Protein 5E3E (pdb70)

Radius of gyration: 27.53 Å; Cα contacts (8 Å, |Δi|>4): 1129; chains: 6; bounding box: 67×62×79 Å

Foldseek 3Di:
DVCVPVVLLLCLQPVLLPLCNCVVQRDPLSSLVVCVVPDDPVSLVSLVSLCVVLVVVDDQVVLCCCRCPVSNHNDPCVVVDVGSNVVSVVSSVSDD/DDQAQVVAACDDLVSQVCCQPVNDDQKDKHFNHDVLVVVQVVVQCVVCVVVVVCCQPPHPDFKDKTKAADDDFGIWMDGHPDSDIDGAGMKIWMWGQDCPVSRIDTRHMHGDD/DLLVLLLCLQPVLLPLCNCVVQNDPLSSLVVCVVPDDPVSLVSLVVLVVLVVVVDDQVVLVCCRCPVSNGNDPCVVPDPGPNVVSVVSSVND/DPCQVVAACDDLVRQVVVLVDDDDFKHKHFNHDVLSVVQVVVQCVVCVVVVVCCLVPHPDFKDKTKAADDDFGIWMDGHPDSDIDRAGMKIWMWGADCPVSRIHTDYMGTDD/DVCVVLVLLLCLQPVQLPLCNCVVQNDDLSSLVCCVVPDDPVSLVSLVSLCVVVVVVDDQVVLQCCRCPVSNRNDPCVVPAVGPNRVSVVSSVNVD/DLQCQVQAECDDLVRFVVVQVVDPDFKGKHFDHDVLQVVQVVVQCVVCVVVVVCCLPPHPDFKDKTKAADPDFGIWMDGPPDSDIDGFGMKIWMWGQDCPPSRIDTNHMGTDD

B-factor: mean 22.87, std 9.53, range [8.64, 86.38]

Secondary structure (DSSP, 8-state):
-HHHH-HHHHHIIIIISSTTHHHHT-SHHHHHHHHHHHS-HHHHH--HHHHHHHTT---HHHHHHIIIIIS---B-GGGT-S-HHHHHHHHHH---/---GGGGGBS--HHHHHHHTTTSSBSEEEEESSHHHHHHHHHHHHHHTHHHHHHHHHH---SEEEEEE--SS--EEEEETT--PPEEE-EEEEEEEE-----SEEEEEEEEE-/--SHHHHHIIIIISSTTHHHHT-SHHHHHHHHHHHS-HHHHH--HHHHHHHHT---HHHHHIIIIIIS---B-GGGT-S-HHHHHHHHHH--/--GGGGGBS--HHHHHHHTTSTTBSEEEEESSHHHHHHHHHHHHHHTHHHHHHHHHH---SEEEEEE--SS--EEEEETT----EEE-EEEEEEEE-----SEEEEEEEEE-/-HHHHSHHHHHIIIIISSTTHHHHHSSHHHHHHHHHHHS-HHHHH--HHHHHHHTT---HHHHHHIIIIIS---B-GGGT-S-HHHHHHHHHH---/--TTTGGGBS--HHHHHHHHHHSSBSEEEEES-HHHHHHHHHHHHHHTHHHHHHHHHH---SEEEEEE--SS--EEEEETT---EEEE-EEEEEEEE-----SEEEEEEEEE-

Structure (mmCIF, N/CA/C/O backbone):
data_5E3E
#
_entry.id   5E3E
#
_cell.length_a   48.890
_cell.length_b   57.146
_cell.length_c   64.302
_cell.angle_alpha   78.25
_cell.angle_beta   90.21
_cell.angle_gamma   79.11
#
_symmetry.space_group_name_H-M   'P 1'
#
loop_
_entity.id
_entity.type
_entity.pdbx_description
1 polymer 'CdiI immunity protein'
2 polymer 'Large exoprotein involved in heme utilization or adhesion'
3 non-polymer 'SODIUM ION'
4 water water
#
loop_
_atom_site.group_PDB
_atom_site.id
_atom_site.type_symbol
_atom_site.label_atom_id
_atom_site.label_alt_id
_atom_site.label_comp_id
_atom_site.label_asym_id
_atom_site.label_entity_id
_atom_site.label_seq_id
_atom_site.pdbx_PDB_ins_code
_atom_site.Cartn_x
_atom_site.Cartn_y
_atom_site.Cartn_z
_atom_site.occupancy
_atom_site.B_iso_or_equiv
_atom_site.auth_seq_id
_atom_site.auth_comp_id
_atom_site.auth_asym_id
_atom_site.auth_atom_id
_atom_site.pdbx_PDB_model_num
ATOM 9 N N . ILE A 1 2 ? 22.034 85.114 64.686 1.00 27.66 2 ILE A N 1
ATOM 10 C CA . ILE A 1 2 ? 22.519 83.993 63.910 1.00 25.61 2 ILE A CA 1
ATOM 11 C C . ILE A 1 2 ? 21.280 83.072 63.755 1.00 22.05 2 ILE A C 1
ATOM 12 O O . ILE A 1 2 ? 20.411 83.006 64.639 1.00 20.18 2 ILE A O 1
ATOM 17 N N . ILE A 1 3 ? 21.153 82.452 62.594 1.00 19.60 3 ILE A N 1
ATOM 18 C CA . ILE A 1 3 ? 19.912 81.741 62.250 1.00 17.77 3 ILE A CA 1
ATOM 19 C C . ILE A 1 3 ? 19.526 80.675 63.264 1.00 16.96 3 ILE A C 1
ATOM 20 O O . ILE A 1 3 ? 18.326 80.497 63.521 1.00 16.32 3 ILE A O 1
ATOM 25 N N . ASN A 1 4 ? 20.485 79.984 63.868 1.00 18.09 4 ASN A N 1
ATOM 26 C CA . ASN A 1 4 ? 20.130 78.913 64.806 1.00 19.00 4 ASN A CA 1
ATOM 27 C C . ASN A 1 4 ? 19.638 79.456 66.158 1.00 18.49 4 ASN A C 1
ATOM 28 O O . ASN A 1 4 ? 19.091 78.702 66.962 1.00 19.30 4 ASN A O 1
ATOM 33 N N . GLU A 1 5 ? 19.817 80.751 66.384 1.00 18.20 5 GLU A N 1
ATOM 34 C CA . GLU A 1 5 ? 19.272 81.437 67.575 1.00 18.50 5 GLU A CA 1
ATOM 35 C C . GLU A 1 5 ? 17.770 81.513 67.457 1.00 16.44 5 GLU A C 1
ATOM 36 O O . GLU A 1 5 ? 17.077 81.424 68.469 1.00 17.70 5 GLU A O 1
ATOM 42 N N . LYS A 1 6 ? 17.243 81.707 66.248 1.00 14.31 6 LYS A N 1
ATOM 43 C CA . LYS A 1 6 ? 15.788 81.830 66.027 1.00 13.63 6 LYS A CA 1
ATOM 44 C C . LYS A 1 6 ? 15.088 80.593 65.465 1.00 12.60 6 LYS A C 1
ATOM 45 O O . LYS A 1 6 ? 13.883 80.425 65.696 1.00 12.75 6 LYS A O 1
ATOM 51 N N . TYR A 1 7 ? 15.868 79.722 64.789 1.00 11.16 7 TYR A N 1
ATOM 52 C CA . TYR A 1 7 ? 15.402 78.431 64.336 1.00 11.14 7 TYR A CA 1
ATOM 53 C C . TYR A 1 7 ? 16.125 77.254 65.020 1.00 11.12 7 TYR A C 1
ATOM 54 O O . TYR A 1 7 ? 16.635 76.345 64.357 1.00 11.60 7 TYR A O 1
ATOM 63 N N . PRO A 1 8 ? 16.075 77.201 66.350 1.00 12.40 8 PRO A N 1
ATOM 64 C CA . PRO A 1 8 ? 16.867 76.148 66.979 1.00 12.16 8 PRO A CA 1
ATOM 65 C C . PRO A 1 8 ? 16.314 74.738 66.750 1.00 11.92 8 PRO A C 1
ATOM 66 O O . PRO A 1 8 ? 17.072 73.786 66.815 1.00 11.67 8 PRO A O 1
ATOM 70 N N . TYR A 1 9 ? 15.006 74.595 66.571 1.00 11.88 9 TYR A N 1
ATOM 71 C CA . TYR A 1 9 ? 14.408 73.255 66.486 1.00 12.09 9 TYR A CA 1
ATOM 72 C C . TYR A 1 9 ? 14.740 72.558 65.164 1.00 12.00 9 TYR A C 1
ATOM 73 O O . TYR A 1 9 ? 15.096 71.389 65.132 1.00 11.98 9 TYR A O 1
ATOM 82 N N . LEU A 1 10 ? 14.631 73.290 64.083 1.00 12.27 10 LEU A N 1
ATOM 83 C CA . LEU A 1 10 ? 15.082 72.802 62.781 1.00 12.46 10 LEU A CA 1
ATOM 84 C C . LEU A 1 10 ? 16.586 72.688 62.718 1.00 12.14 10 LEU A C 1
ATOM 85 O O . LEU A 1 10 ? 17.103 71.747 62.126 1.00 11.81 10 LEU A O 1
ATOM 90 N N . SER A 1 11 ? 17.306 73.618 63.334 1.00 12.08 11 SER A N 1
ATOM 91 C CA . SER A 1 11 ? 18.778 73.497 63.369 1.00 12.38 11 SER A CA 1
ATOM 92 C C . SER A 1 11 ? 19.178 72.180 64.070 1.00 11.89 11 SER A C 1
ATOM 93 O O . SER A 1 11 ? 20.084 71.509 63.636 1.00 11.84 11 SER A O 1
ATOM 96 N N . TYR A 1 12 ? 18.470 71.825 65.149 1.00 11.52 12 TYR A N 1
ATOM 97 C CA . TYR A 1 12 ? 18.750 70.604 65.890 1.00 11.33 12 TYR A CA 1
ATOM 98 C C . TYR A 1 12 ? 18.504 69.360 65.026 1.00 11.10 12 TYR A C 1
ATOM 99 O O . TYR A 1 12 ? 19.399 68.513 64.930 1.00 11.09 12 TYR A O 1
ATOM 108 N N . LEU A 1 13 ? 17.318 69.252 64.401 1.00 10.95 13 LEU A N 1
ATOM 109 C CA . LEU A 1 13 ? 17.073 68.169 63.457 1.00 11.13 13 LEU A CA 1
ATOM 110 C C . LEU A 1 13 ? 18.161 68.088 62.378 1.00 10.99 13 LEU A C 1
ATOM 111 O O . LEU A 1 13 ? 18.677 67.030 62.093 1.00 10.89 13 LEU A O 1
ATOM 116 N N . LEU A 1 14 ? 18.467 69.214 61.759 1.00 11.06 14 LEU A N 1
ATOM 117 C CA . LEU A 1 14 ? 19.261 69.219 60.555 1.00 11.28 14 LEU A CA 1
ATOM 118 C C . LEU A 1 14 ? 20.755 69.068 60.836 1.00 11.51 14 LEU A C 1
ATOM 119 O O . LEU A 1 14 ? 21.474 68.537 59.990 1.00 11.57 14 LEU A O 1
ATOM 124 N N . ARG A 1 15 ? 21.185 69.452 62.029 1.00 11.55 15 ARG A N 1
ATOM 125 C CA . ARG A 1 15 ? 22.585 69.355 62.395 1.00 12.05 15 ARG A CA 1
ATOM 126 C C . ARG A 1 15 ? 22.927 68.158 63.239 1.00 12.08 15 ARG A C 1
ATOM 127 O O . ARG A 1 15 ? 24.033 67.635 63.096 1.00 12.30 15 ARG A O 1
ATOM 135 N N . CYS A 1 16 ? 22.036 67.716 64.118 1.00 11.93 16 CYS A N 1
ATOM 136 C CA . CYS A 1 16 ? 22.356 66.610 64.999 1.00 12.27 16 CYS A CA 1
ATOM 137 C C . CYS A 1 16 ? 21.876 65.291 64.406 1.00 11.89 16 CYS A C 1
ATOM 138 O O . CYS A 1 16 ? 22.505 64.250 64.656 1.00 12.08 16 CYS A O 1
ATOM 141 N N . TYR A 1 17 ? 20.713 65.295 63.740 1.00 11.54 17 TYR A N 1
ATOM 142 C CA . TYR A 1 17 ? 20.201 64.081 63.151 1.00 11.52 17 TYR A CA 1
ATOM 143 C C . TYR A 1 17 ? 20.705 63.958 61.729 1.00 11.42 17 TYR A C 1
ATOM 144 O O . TYR A 1 17 ? 21.302 62.930 61.410 1.00 11.42 17 TYR A O 1
ATOM 153 N N . PHE A 1 18 ? 20.464 64.962 60.887 1.00 11.18 18 PHE A N 1
ATOM 154 C CA . PHE A 1 18 ? 21.017 64.929 59.524 1.00 11.57 18 PHE A CA 1
ATOM 155 C C . PHE A 1 18 ? 22.467 65.351 59.464 1.00 11.69 18 PHE A C 1
ATOM 156 O O . PHE A 1 18 ? 22.874 66.115 58.603 1.00 12.03 18 PHE A O 1
ATOM 164 N N . ASN A 1 19 ? 23.265 64.822 60.400 1.00 11.86 19 ASN A N 1
ATOM 165 C CA . ASN A 1 19 ? 24.703 65.002 60.388 1.00 12.13 19 ASN A CA 1
ATOM 166 C C . ASN A 1 19 ? 25.329 64.179 59.238 1.00 12.25 19 ASN A C 1
ATOM 167 O O . ASN A 1 19 ? 24.659 63.399 58.591 1.00 11.89 19 ASN A O 1
ATOM 172 N N . GLN A 1 20 ? 26.618 64.391 58.951 1.00 12.55 20 GLN A N 1
ATOM 173 C CA . GLN A 1 20 ? 27.244 63.704 57.823 1.00 13.10 20 GLN A CA 1
ATOM 174 C C . GLN A 1 20 ? 27.211 62.180 57.936 1.00 13.26 20 GLN A C 1
ATOM 175 O O . GLN A 1 20 ? 27.353 61.475 56.927 1.00 13.61 20 GLN A O 1
ATOM 181 N N . ASP A 1 21 ? 27.052 61.685 59.154 1.00 13.24 21 ASP A N 1
ATOM 182 C CA . ASP A 1 21 ? 27.017 60.257 59.407 1.00 13.56 21 ASP A CA 1
ATOM 183 C C . ASP A 1 21 ? 25.612 59.667 59.590 1.00 13.20 21 ASP A C 1
ATOM 184 O O . ASP A 1 21 ? 25.482 58.549 60.101 1.00 13.35 21 ASP A O 1
ATOM 189 N N . PHE A 1 22 ? 24.580 60.342 59.109 1.00 13.20 22 PHE A N 1
ATOM 190 C CA . PHE A 1 22 ? 23.190 59.872 59.337 1.00 13.12 22 PHE A CA 1
ATOM 191 C C . PHE A 1 22 ? 22.905 58.465 58.803 1.00 13.78 22 PHE A C 1
ATOM 192 O O . PHE A 1 22 ? 22.148 57.735 59.409 1.00 13.41 22 PHE A O 1
ATOM 200 N N . GLU A 1 23 ? 23.518 58.100 57.671 1.00 14.64 23 GLU A N 1
ATOM 201 C CA . GLU A 1 23 ? 23.280 56.755 57.115 1.00 15.83 23 GLU A CA 1
ATOM 202 C C . GLU A 1 23 ? 23.822 55.648 58.013 1.00 16.19 23 GLU A C 1
ATOM 203 O O . GLU A 1 23 ? 23.236 54.548 58.084 1.00 16.75 23 GLU A O 1
ATOM 209 N N . VAL A 1 24 ? 24.914 55.929 58.724 1.00 16.37 24 VAL A N 1
ATOM 210 C CA . VAL A 1 24 ? 25.538 54.935 59.626 1.00 17.48 24 VAL A CA 1
ATOM 211 C C . VAL A 1 24 ? 24.867 54.903 61.001 1.00 18.14 24 VAL A C 1
ATOM 212 O O . VAL A 1 24 ? 24.622 53.839 61.583 1.00 17.93 24 VAL A O 1
ATOM 216 N N . LEU A 1 25 ? 24.501 56.077 61.500 1.00 17.84 25 LEU A N 1
ATOM 217 C CA . LEU A 1 25 ? 23.837 56.183 62.788 1.00 18.83 25 LEU A CA 1
ATOM 218 C C . LEU A 1 25 ? 22.407 55.739 62.758 1.00 18.40 25 LEU A C 1
ATOM 219 O O . LEU A 1 25 ? 21.959 55.050 63.671 1.00 19.46 25 LEU A O 1
ATOM 224 N N . PHE A 1 26 ? 21.664 56.161 61.734 1.00 17.62 26 PHE A N 1
ATOM 225 C CA . PHE A 1 26 ? 20.218 55.959 61.741 1.00 17.93 26 PHE A CA 1
ATOM 226 C C . PHE A 1 26 ? 19.681 55.177 60.551 1.00 18.58 26 PHE A C 1
ATOM 227 O O . PHE A 1 26 ? 18.719 54.412 60.674 1.00 20.70 26 PHE A O 1
ATOM 235 N N . GLY A 1 27 ? 20.254 55.412 59.393 1.00 17.11 27 GLY A N 1
ATOM 236 C CA . GLY A 1 27 ? 19.807 54.781 58.168 1.00 17.65 27 GLY A CA 1
ATOM 237 C C . GLY A 1 27 ? 19.410 55.805 57.155 1.00 17.25 27 GLY A C 1
ATOM 238 O O . GLY A 1 27 ? 19.998 56.900 57.110 1.00 17.56 27 GLY A O 1
ATOM 239 N N . ASN A 1 28 ? 18.425 55.472 56.330 1.00 17.15 28 ASN A N 1
ATOM 240 C CA . ASN A 1 28 ? 18.002 56.381 55.276 1.00 17.31 28 ASN A CA 1
ATOM 241 C C . ASN A 1 28 ? 17.299 57.616 55.864 1.00 16.22 28 ASN A C 1
ATOM 242 O O . ASN A 1 28 ? 17.166 57.715 57.082 1.00 15.47 28 ASN A O 1
ATOM 247 N N . ALA A 1 29 ? 16.920 58.593 55.034 1.00 15.89 29 ALA A N 1
ATOM 248 C CA . ALA A 1 29 ? 16.399 59.844 55.570 1.00 15.63 29 ALA A CA 1
ATOM 249 C C . ALA A 1 29 ? 15.112 59.605 56.402 1.00 15.54 29 ALA A C 1
ATOM 250 O O . ALA A 1 29 ? 14.908 60.221 57.440 1.00 14.85 29 ALA A O 1
ATOM 252 N N . ASP A 1 30 ? 14.266 58.685 55.983 1.00 15.83 30 ASP A N 1
ATOM 253 C CA . ASP A 1 30 ? 13.044 58.465 56.738 1.00 16.23 30 ASP A CA 1
ATOM 254 C C . ASP A 1 30 ? 13.320 57.684 58.029 1.00 15.74 30 ASP A C 1
ATOM 255 O O . ASP A 1 30 ? 12.638 57.891 59.036 1.00 15.23 30 ASP A O 1
ATOM 260 N N . GLU A 1 31 ? 14.338 56.837 58.024 1.00 15.50 31 GLU A N 1
ATOM 261 C CA . GLU A 1 31 ? 14.718 56.132 59.262 1.00 15.59 31 GLU A CA 1
ATOM 262 C C . GLU A 1 31 ? 15.337 57.132 60.237 1.00 14.43 31 GLU A C 1
ATOM 263 O O . GLU A 1 31 ? 15.147 57.016 61.423 1.00 14.22 31 GLU A O 1
ATOM 269 N N . THR A 1 32 ? 16.027 58.132 59.705 1.00 13.71 32 THR A N 1
ATOM 270 C CA . THR A 1 32 ? 16.537 59.240 60.526 1.00 13.20 32 THR A CA 1
ATOM 271 C C . THR A 1 32 ? 15.381 60.031 61.201 1.00 12.68 32 THR A C 1
ATOM 272 O O . THR A 1 32 ? 15.391 60.280 62.414 1.00 12.18 32 THR A O 1
ATOM 276 N N . LEU A 1 33 ? 14.384 60.399 60.406 1.00 12.42 33 LEU A N 1
ATOM 277 C CA . LEU A 1 33 ? 13.180 61.048 60.938 1.00 12.49 33 LEU A CA 1
ATOM 278 C C . LEU A 1 33 ? 12.494 60.197 61.969 1.00 12.53 33 LEU A C 1
ATOM 279 O O . LEU A 1 33 ? 12.065 60.712 62.980 1.00 12.66 33 LEU A O 1
ATOM 284 N N . ALA A 1 34 ? 12.448 58.879 61.774 1.00 12.79 34 ALA A N 1
ATOM 285 C CA . ALA A 1 34 ? 11.819 58.004 62.747 1.00 12.76 34 ALA A CA 1
ATOM 286 C C . ALA A 1 34 ? 12.606 57.931 64.039 1.00 12.47 34 ALA A C 1
ATOM 287 O O . ALA A 1 34 ? 12.012 57.841 65.104 1.00 12.40 34 ALA A O 1
ATOM 289 N N . ALA A 1 35 ? 13.933 57.951 63.959 1.00 12.17 35 ALA A N 1
ATOM 290 C CA . ALA A 1 35 ? 14.776 57.950 65.156 1.00 12.17 35 ALA A CA 1
ATOM 291 C C . ALA A 1 35 ? 14.573 59.241 65.968 1.00 12.34 35 ALA A C 1
ATOM 292 O O . ALA A 1 35 ? 14.510 59.198 67.197 1.00 12.56 35 ALA A O 1
ATOM 294 N N . TYR A 1 36 ? 14.478 60.379 65.268 1.00 12.37 36 TYR A N 1
ATOM 295 C CA . TYR A 1 36 ? 14.177 61.641 65.918 1.00 12.74 36 TYR A CA 1
ATOM 296 C C . TYR A 1 36 ? 12.823 61.565 66.637 1.00 13.24 36 TYR A C 1
ATOM 297 O O . TYR A 1 36 ? 12.699 61.924 67.810 1.00 13.22 36 TYR A O 1
ATOM 306 N N . LYS A 1 37 ? 11.829 61.078 65.941 1.00 13.92 37 LYS A N 1
ATOM 307 C CA . LYS A 1 37 ? 10.499 61.009 66.508 1.00 15.01 37 LYS A CA 1
ATOM 308 C C . LYS A 1 37 ? 10.508 60.136 67.753 1.00 15.14 37 LYS A C 1
ATOM 309 O O . LYS A 1 37 ? 9.859 60.489 68.759 1.00 15.42 37 LYS A O 1
ATOM 315 N N . ALA A 1 38 ? 11.198 58.996 67.690 1.00 15.13 38 ALA A N 1
ATOM 316 C CA . ALA A 1 38 ? 11.216 58.059 68.808 1.00 16.05 38 ALA A CA 1
ATOM 317 C C . ALA A 1 38 ? 11.979 58.589 70.012 1.00 16.12 38 ALA A C 1
ATOM 318 O O . ALA A 1 38 ? 11.610 58.310 71.167 1.00 17.07 38 ALA A O 1
ATOM 320 N N . THR A 1 39 ? 13.039 59.328 69.749 1.00 15.18 39 THR A N 1
ATOM 321 C CA . THR A 1 39 ? 13.973 59.759 70.771 1.00 15.21 39 THR A CA 1
ATOM 322 C C . THR A 1 39 ? 13.524 61.040 71.469 1.00 14.80 39 THR A C 1
ATOM 323 O O . THR A 1 39 ? 13.612 61.138 72.713 1.00 15.68 39 THR A O 1
ATOM 327 N N . GLU A 1 40 ? 13.011 62.003 70.698 1.00 14.06 40 GLU A N 1
ATOM 328 C CA . GLU A 1 40 ? 12.733 63.335 71.212 1.00 13.90 40 GLU A CA 1
ATOM 329 C C . GLU A 1 40 ? 11.296 63.446 71.724 1.00 13.71 40 GLU A C 1
ATOM 330 O O . GLU A 1 40 ? 10.440 62.594 71.424 1.00 13.71 40 GLU A O 1
ATOM 336 N N . THR A 1 41 ? 11.035 64.457 72.544 1.00 13.76 41 THR A N 1
ATOM 337 C CA . THR A 1 41 ? 9.705 64.602 73.152 1.00 13.92 41 THR A CA 1
ATOM 338 C C . THR A 1 41 ? 8.697 65.107 72.137 1.00 14.21 41 THR A C 1
ATOM 339 O O . THR A 1 41 ? 9.067 65.636 71.072 1.00 13.83 41 THR A O 1
ATOM 343 N N . ALA A 1 42 ? 7.426 64.972 72.478 1.00 14.68 42 ALA A N 1
ATOM 344 C CA . ALA A 1 42 ? 6.361 65.525 71.642 1.00 15.18 42 ALA A CA 1
ATOM 345 C C . ALA A 1 42 ? 6.527 67.056 71.545 1.00 15.58 42 ALA A C 1
ATOM 346 O O . ALA A 1 42 ? 6.312 67.637 70.469 1.00 15.46 42 ALA A O 1
ATOM 348 N N . GLU A 1 43 ? 6.951 67.700 72.631 1.00 15.93 43 GLU A N 1
ATOM 349 C CA . GLU A 1 43 ? 7.122 69.144 72.594 1.00 16.57 43 GLU A CA 1
ATOM 350 C C . GLU A 1 43 ? 8.208 69.539 71.598 1.00 15.76 43 GLU A C 1
ATOM 351 O O . GLU A 1 43 ? 8.094 70.569 70.944 1.00 15.31 43 GLU A O 1
ATOM 357 N N . GLU A 1 44 ? 9.301 68.776 71.566 1.00 15.19 44 GLU A N 1
ATOM 358 C CA . GLU A 1 44 ? 10.372 69.066 70.653 1.00 15.34 44 GLU A CA 1
ATOM 359 C C . GLU A 1 44 ? 9.873 69.002 69.209 1.00 15.13 44 GLU A C 1
ATOM 360 O O . GLU A 1 44 ? 10.122 69.925 68.411 1.00 14.56 44 GLU A O 1
ATOM 366 N N A ARG A 1 45 ? 9.191 67.920 68.830 0.50 14.95 45 ARG A N 1
ATOM 367 N N B ARG A 1 45 ? 9.156 67.927 68.887 0.50 15.32 45 ARG A N 1
ATOM 368 C CA A ARG A 1 45 ? 8.772 67.815 67.433 0.50 14.84 45 ARG A CA 1
ATOM 369 C CA B ARG A 1 45 ? 8.700 67.699 67.526 0.50 15.43 45 ARG A CA 1
ATOM 370 C C A ARG A 1 45 ? 7.677 68.820 67.057 0.50 14.65 45 ARG A C 1
ATOM 371 C C B ARG A 1 45 ? 7.669 68.759 67.079 0.50 14.97 45 ARG A C 1
ATOM 372 O O A ARG A 1 45 ? 7.659 69.264 65.921 0.50 14.27 45 ARG A O 1
ATOM 373 O O B ARG A 1 45 ? 7.710 69.203 65.939 0.50 14.50 45 ARG A O 1
ATOM 388 N N . LEU A 1 46 ? 6.786 69.175 67.990 1.00 14.77 46 LEU A N 1
ATOM 389 C CA . LEU A 1 46 ? 5.798 70.219 67.700 1.00 15.04 46 LEU A CA 1
ATOM 390 C C . LEU A 1 46 ? 6.447 71.584 67.485 1.00 14.21 46 LEU A C 1
ATOM 391 O O . LEU A 1 46 ? 5.962 72.352 66.658 1.00 13.80 46 LEU A O 1
ATOM 396 N N . GLN A 1 47 ? 7.542 71.879 68.192 1.00 13.46 47 GLN A N 1
ATOM 397 C CA . GLN A 1 47 ? 8.232 73.159 67.987 1.00 13.19 47 GLN A CA 1
ATOM 398 C C . GLN A 1 47 ? 9.009 73.122 66.654 1.00 13.03 47 GLN A C 1
ATOM 399 O O . GLN A 1 47 ? 9.117 74.139 65.976 1.00 12.72 47 GLN A O 1
ATOM 413 N N . LYS A 1 49 ? 7.965 71.372 64.032 1.00 12.95 49 LYS A N 1
ATOM 414 C CA . LYS A 1 49 ? 6.907 71.520 63.040 1.00 13.33 49 LYS A CA 1
ATOM 415 C C . LYS A 1 49 ? 6.509 72.995 62.914 1.00 12.88 49 LYS A C 1
ATOM 416 O O . LYS A 1 49 ? 6.246 73.470 61.813 1.00 12.80 49 LYS A O 1
ATOM 422 N N . ALA A 1 50 ? 6.433 73.703 64.034 1.00 12.39 50 ALA A N 1
ATOM 423 C CA . ALA A 1 50 ? 6.073 75.146 63.976 1.00 12.43 50 ALA A CA 1
ATOM 424 C C . ALA A 1 50 ? 7.070 75.918 63.129 1.00 12.18 50 ALA A C 1
ATOM 425 O O . ALA A 1 50 ? 6.664 76.773 62.343 1.00 12.16 50 ALA A O 1
ATOM 427 N N . GLU A 1 51 ? 8.358 75.604 63.263 1.00 11.94 51 GLU A N 1
ATOM 428 C CA . GLU A 1 51 ? 9.391 76.240 62.415 1.00 11.97 51 GLU A CA 1
ATOM 429 C C . GLU A 1 51 ? 9.238 75.895 60.925 1.00 11.81 51 GLU A C 1
ATOM 430 O O . GLU A 1 51 ? 9.361 76.756 60.078 1.00 11.72 51 GLU A O 1
ATOM 436 N N . ILE A 1 52 ? 8.934 74.635 60.604 1.00 11.72 52 ILE A N 1
ATOM 437 C CA . ILE A 1 52 ? 8.600 74.295 59.235 1.00 11.97 52 ILE A CA 1
ATOM 438 C C . ILE A 1 52 ? 7.471 75.192 58.725 1.00 12.31 52 ILE A C 1
ATOM 439 O O . ILE A 1 52 ? 7.523 75.673 57.597 1.00 12.30 52 ILE A O 1
ATOM 444 N N . ASP A 1 53 ? 6.439 75.406 59.542 1.00 12.81 53 ASP A N 1
ATOM 445 C CA . ASP A 1 53 ? 5.318 76.192 59.082 1.00 13.64 53 ASP A CA 1
ATOM 446 C C . ASP A 1 53 ? 5.715 77.646 58.843 1.00 12.99 53 ASP A C 1
ATOM 447 O O . ASP A 1 53 ? 5.224 78.262 57.891 1.00 12.48 53 ASP A O 1
ATOM 452 N N . TYR A 1 54 ? 6.607 78.182 59.676 1.00 12.80 54 TYR A N 1
ATOM 453 C CA . TYR A 1 54 ? 7.084 79.567 59.476 1.00 12.90 54 TYR A CA 1
ATOM 454 C C . TYR A 1 54 ? 7.787 79.679 58.121 1.00 12.88 54 TYR A C 1
ATOM 455 O O . TYR A 1 54 ? 7.669 80.707 57.437 1.00 12.96 54 TYR A O 1
ATOM 464 N N . LEU A 1 55 ? 8.478 78.628 57.722 1.00 12.72 55 LEU A N 1
ATOM 465 C CA . LEU A 1 55 ? 9.146 78.658 56.422 1.00 12.75 55 LEU A CA 1
ATOM 466 C C . LEU A 1 55 ? 8.182 78.467 55.288 1.00 12.86 55 LEU A C 1
ATOM 467 O O . LEU A 1 55 ? 8.260 79.215 54.314 1.00 12.64 55 LEU A O 1
ATOM 472 N N . LEU A 1 56 ? 7.319 77.447 55.380 1.00 12.80 56 LEU A N 1
ATOM 473 C CA . LEU A 1 56 ? 6.429 77.112 54.289 1.00 13.37 56 LEU A CA 1
ATOM 474 C C . LEU A 1 56 ? 5.492 78.288 53.962 1.00 13.69 56 LEU A C 1
ATOM 475 O O . LEU A 1 56 ? 5.147 78.511 52.793 1.00 14.00 56 LEU A O 1
ATOM 480 N N . ALA A 1 57 ? 5.078 79.022 54.981 1.00 13.53 57 ALA A N 1
ATOM 481 C CA . ALA A 1 57 ? 4.094 80.090 54.808 1.00 13.85 57 ALA A CA 1
ATOM 482 C C . ALA A 1 57 ? 4.621 81.249 54.011 1.00 14.05 57 ALA A C 1
ATOM 483 O O . ALA A 1 57 ? 3.839 82.058 53.514 1.00 13.91 57 ALA A O 1
ATOM 485 N N . LEU A 1 58 ? 5.939 81.359 53.886 1.00 13.95 58 LEU A N 1
ATOM 486 C CA . LEU A 1 58 ? 6.519 82.464 53.141 1.00 14.26 58 LEU A CA 1
ATOM 487 C C . LEU A 1 58 ? 6.492 82.220 51.625 1.00 14.72 58 LEU A C 1
ATOM 488 O O . LEU A 1 58 ? 6.699 83.132 50.887 1.00 14.96 58 LEU A O 1
ATOM 493 N N . SER A 1 59 ? 6.263 80.989 51.161 1.00 15.10 59 SER A N 1
ATOM 494 C CA . SER A 1 59 ? 6.325 80.675 49.712 1.00 15.76 59 SER A CA 1
ATOM 495 C C . SER A 1 59 ? 7.572 81.219 49.031 1.00 15.17 59 SER A C 1
ATOM 496 O O . SER A 1 59 ? 7.499 81.903 48.005 1.00 15.42 59 SER A O 1
ATOM 499 N N . LEU A 1 60 ? 8.714 80.932 49.613 1.00 14.56 60 LEU A N 1
ATOM 500 C CA . LEU A 1 60 ? 9.981 81.420 49.056 1.00 14.50 60 LEU A CA 1
ATOM 501 C C . LEU A 1 60 ? 10.299 80.767 47.728 1.00 14.68 60 LEU A C 1
ATOM 502 O O . LEU A 1 60 ? 9.978 79.586 47.522 1.00 14.67 60 LEU A O 1
ATOM 507 N N . PRO A 1 61 ? 11.007 81.483 46.843 1.00 15.11 61 PRO A N 1
ATOM 508 C CA . PRO A 1 61 ? 11.703 80.877 45.718 1.00 15.18 61 PRO A CA 1
ATOM 509 C C . PRO A 1 61 ? 12.541 79.678 46.155 1.00 14.85 61 PRO A C 1
ATOM 510 O O . PRO A 1 61 ? 13.230 79.751 47.180 1.00 14.14 61 PRO A O 1
ATOM 514 N N . ASP A 1 62 ? 12.479 78.574 45.403 1.00 14.87 62 ASP A N 1
ATOM 515 C CA . ASP A 1 62 ? 13.125 77.370 45.869 1.00 15.20 62 ASP A CA 1
ATOM 516 C C . ASP A 1 62 ? 14.608 77.544 46.142 1.00 15.44 62 ASP A C 1
ATOM 517 O O . ASP A 1 62 ? 15.140 76.929 47.059 1.00 14.75 62 ASP A O 1
ATOM 522 N N . ASP A 1 63 ? 15.298 78.315 45.309 1.00 16.64 63 ASP A N 1
ATOM 523 C CA . ASP A 1 63 ? 16.727 78.504 45.533 1.00 17.64 63 ASP A CA 1
ATOM 524 C C . ASP A 1 63 ? 17.033 79.142 46.906 1.00 16.76 63 ASP A C 1
ATOM 525 O O . ASP A 1 63 ? 18.040 78.775 47.547 1.00 15.46 63 ASP A O 1
ATOM 530 N N . GLU A 1 64 ? 16.154 80.047 47.358 1.00 16.21 64 GLU A N 1
ATOM 531 C CA . GLU A 1 64 ? 16.350 80.678 48.668 1.00 16.44 64 GLU A CA 1
ATOM 532 C C . GLU A 1 64 ? 16.053 79.698 49.794 1.00 14.85 64 GLU A C 1
ATOM 533 O O . GLU A 1 64 ? 16.797 79.624 50.756 1.00 14.77 64 GLU A O 1
ATOM 539 N N . LEU A 1 65 ? 14.979 78.932 49.683 1.00 13.81 65 LEU A N 1
ATOM 540 C CA . LEU A 1 65 ? 14.659 77.944 50.705 1.00 13.07 65 LEU A CA 1
ATOM 541 C C . LEU A 1 65 ? 15.729 76.888 50.742 1.00 12.69 65 LEU A C 1
ATOM 542 O O . LEU A 1 65 ? 16.121 76.454 51.829 1.00 12.40 65 LEU A O 1
ATOM 547 N N . GLN A 1 66 ? 16.270 76.500 49.590 1.00 12.76 66 GLN A N 1
ATOM 548 C CA . GLN A 1 66 ? 17.339 75.487 49.611 1.00 12.90 66 GLN A CA 1
ATOM 549 C C . GLN A 1 66 ? 18.593 76.008 50.278 1.00 13.07 66 GLN A C 1
ATOM 550 O O . GLN A 1 66 ? 19.248 75.294 50.998 1.00 12.91 66 GLN A O 1
ATOM 556 N N . ASP A 1 67 ? 18.933 77.261 50.049 1.00 13.75 67 ASP A N 1
ATOM 557 C CA . ASP A 1 67 ? 20.101 77.846 50.719 1.00 14.67 67 ASP A CA 1
ATOM 558 C C . ASP A 1 67 ? 19.890 77.873 52.230 1.00 13.42 67 ASP A C 1
ATOM 559 O O . ASP A 1 67 ? 20.797 77.567 52.991 1.00 12.93 67 ASP A O 1
ATOM 564 N N . ILE A 1 68 ? 18.667 78.154 52.664 1.00 12.52 68 ILE A N 1
ATOM 565 C CA . ILE A 1 68 ? 18.369 78.154 54.083 1.00 12.38 68 ILE A CA 1
ATOM 566 C C . ILE A 1 68 ? 18.577 76.758 54.691 1.00 12.30 68 ILE A C 1
ATOM 567 O O . ILE A 1 68 ? 19.240 76.612 55.721 1.00 12.52 68 ILE A O 1
ATOM 572 N N . LEU A 1 69 ? 17.978 75.758 54.071 1.00 12.10 69 LEU A N 1
ATOM 573 C CA . LEU A 1 69 ? 18.041 74.384 54.639 1.00 12.16 69 LEU A CA 1
ATOM 574 C C . LEU A 1 69 ? 19.430 73.766 54.586 1.00 12.22 69 LEU A C 1
ATOM 575 O O . LEU A 1 69 ? 19.910 73.231 55.589 1.00 12.55 69 LEU A O 1
ATOM 580 N N . LEU A 1 70 ? 20.060 73.833 53.420 1.00 12.47 70 LEU A N 1
ATOM 581 C CA . LEU A 1 70 ? 21.370 73.226 53.195 1.00 13.07 70 LEU A CA 1
ATOM 582 C C . LEU A 1 70 ? 22.545 73.999 53.750 1.00 14.13 70 LEU A C 1
ATOM 583 O O . LEU A 1 70 ? 23.454 73.386 54.284 1.00 14.46 70 LEU A O 1
ATOM 588 N N . ASN A 1 71 ? 22.565 75.318 53.599 1.00 14.76 71 ASN A N 1
ATOM 589 C CA . ASN A 1 71 ? 23.721 76.110 53.970 1.00 16.50 71 ASN A CA 1
ATOM 590 C C . ASN A 1 71 ? 23.616 76.876 55.270 1.00 17.29 71 ASN A C 1
ATOM 591 O O . ASN A 1 71 ? 24.551 76.851 56.062 1.00 19.48 71 ASN A O 1
ATOM 596 N N . LYS A 1 72 ? 22.469 77.484 55.545 1.00 16.50 72 LYS A N 1
ATOM 597 C CA . LYS A 1 72 ? 22.332 78.276 56.766 1.00 16.50 72 LYS A CA 1
ATOM 598 C C . LYS A 1 72 ? 22.016 77.377 57.949 1.00 15.91 72 LYS A C 1
ATOM 599 O O . LYS A 1 72 ? 22.762 77.352 58.922 1.00 15.59 72 LYS A O 1
ATOM 605 N N . LEU A 1 73 ? 20.959 76.590 57.838 1.00 15.21 73 LEU A N 1
ATOM 606 C CA . LEU A 1 73 ? 20.675 75.566 58.881 1.00 15.56 73 LEU A CA 1
ATOM 607 C C . LEU A 1 73 ? 21.633 74.358 58.809 1.00 15.70 73 LEU A C 1
ATOM 608 O O . LEU A 1 73 ? 21.774 73.623 59.764 1.00 15.82 73 LEU A O 1
ATOM 613 N N . ASP A 1 74 ? 22.309 74.205 57.663 1.00 15.91 74 ASP A N 1
ATOM 614 C CA . ASP A 1 74 ? 23.435 73.299 57.479 1.00 16.20 74 ASP A CA 1
ATOM 615 C C . ASP A 1 74 ? 23.089 71.817 57.525 1.00 15.40 74 ASP A C 1
ATOM 616 O O . ASP A 1 74 ? 23.873 71.027 58.098 1.00 15.76 74 ASP A O 1
ATOM 621 N N . CYS A 1 75 ? 21.963 71.450 56.912 1.00 13.93 75 CYS A N 1
ATOM 622 C CA . CYS A 1 75 ? 21.591 70.037 56.705 1.00 13.20 75 CYS A CA 1
ATOM 623 C C . CYS A 1 75 ? 22.677 69.309 55.892 1.00 13.18 75 CYS A C 1
ATOM 624 O O . CYS A 1 75 ? 23.112 69.834 54.870 1.00 12.88 75 CYS A O 1
ATOM 627 N N . SER A 1 76 ? 23.099 68.107 56.318 1.00 13.11 76 SER A N 1
ATOM 628 C CA . SER A 1 76 ? 24.123 67.327 55.533 1.00 13.37 76 SER A CA 1
ATOM 629 C C . SER A 1 76 ? 23.492 66.437 54.466 1.00 13.44 76 SER A C 1
ATOM 630 O O . SER A 1 76 ? 24.163 66.057 53.507 1.00 13.88 76 SER A O 1
ATOM 633 N N . TYR A 1 77 ? 22.204 66.118 54.598 1.00 13.19 77 TYR A N 1
ATOM 634 C CA . TYR A 1 77 ? 21.504 65.285 53.632 1.00 13.60 77 TYR A CA 1
ATOM 635 C C . TYR A 1 77 ? 21.091 66.079 52.405 1.00 13.06 77 TYR A C 1
ATOM 636 O O . TYR A 1 77 ? 20.427 67.132 52.528 1.00 12.47 77 TYR A O 1
ATOM 645 N N . TYR A 1 78 ? 21.583 65.648 51.229 1.00 13.00 78 TYR A N 1
ATOM 646 C CA . TYR A 1 78 ? 21.289 66.347 49.975 1.00 13.02 78 TYR A CA 1
ATOM 647 C C . TYR A 1 78 ? 19.919 65.871 49.442 1.00 12.91 78 TYR A C 1
ATOM 648 O O . TYR A 1 78 ? 19.808 65.093 48.467 1.00 12.95 78 TYR A O 1
ATOM 657 N N . TYR A 1 79 ? 18.872 66.334 50.115 1.00 12.24 79 TYR A N 1
ATOM 658 C CA . TYR A 1 79 ? 17.484 65.985 49.777 1.00 12.60 79 TYR A CA 1
ATOM 659 C C . TYR A 1 79 ? 17.070 66.298 48.326 1.00 13.16 79 TYR A C 1
ATOM 660 O O . TYR A 1 79 ? 16.200 65.601 47.797 1.00 13.27 79 TYR A O 1
ATOM 669 N N . PRO A 1 80 ? 17.728 67.279 47.633 1.00 13.48 80 PRO A N 1
ATOM 670 C CA . PRO A 1 80 ? 17.258 67.489 46.242 1.00 14.51 80 PRO A CA 1
ATOM 671 C C . PRO A 1 80 ? 17.427 66.251 45.332 1.00 16.16 80 PRO A C 1
ATOM 672 O O . PRO A 1 80 ? 16.780 66.163 44.285 1.00 17.01 80 PRO A O 1
ATOM 676 N N . ASN A 1 81 ? 18.215 65.264 45.730 1.00 18.50 81 ASN A N 1
ATOM 677 C CA . ASN A 1 81 ? 18.322 64.079 44.874 1.00 20.82 81 ASN A CA 1
ATOM 678 C C . ASN A 1 81 ? 17.124 63.174 44.989 1.00 20.47 81 ASN A C 1
ATOM 679 O O . ASN A 1 81 ? 16.909 62.346 44.099 1.00 21.75 81 ASN A O 1
ATOM 684 N N . GLU A 1 82 ? 16.325 63.344 46.041 1.00 19.37 82 GLU A N 1
ATOM 685 C CA . GLU A 1 82 ? 15.076 62.605 46.214 1.00 19.40 82 GLU A CA 1
ATOM 686 C C . GLU A 1 82 ? 13.824 63.460 46.087 1.00 18.01 82 GLU A C 1
ATOM 687 O O . GLU A 1 82 ? 12.738 62.900 46.066 1.00 18.58 82 GLU A O 1
ATOM 693 N N . TRP A 1 83 ? 13.954 64.802 46.078 1.00 15.92 83 TRP A N 1
ATOM 694 C CA . TRP A 1 83 ? 12.796 65.694 46.216 1.00 14.63 83 TRP A CA 1
ATOM 695 C C . TRP A 1 83 ? 12.891 66.829 45.222 1.00 14.32 83 TRP A C 1
ATOM 696 O O . TRP A 1 83 ? 13.946 67.409 45.070 1.00 14.45 83 TRP A O 1
ATOM 707 N N . SER A 1 84 ? 11.771 67.135 44.568 1.00 13.99 84 SER A N 1
ATOM 708 C CA . SER A 1 84 ? 11.729 68.114 43.471 1.00 14.01 84 SER A CA 1
ATOM 709 C C . SER A 1 84 ? 11.922 69.531 43.973 1.00 13.92 84 SER A C 1
ATOM 710 O O . SER A 1 84 ? 12.272 70.397 43.179 1.00 14.39 84 SER A O 1
ATOM 713 N N . SER A 1 85 ? 11.668 69.762 45.255 1.00 13.43 85 SER A N 1
ATOM 714 C CA . SER A 1 85 ? 11.754 71.109 45.834 1.00 13.37 85 SER A CA 1
ATOM 715 C C . SER A 1 85 ? 11.947 71.009 47.328 1.00 12.95 85 SER A C 1
ATOM 716 O O . SER A 1 85 ? 11.611 69.993 47.961 1.00 12.78 85 SER A O 1
ATOM 719 N N . SER A 1 86 ? 12.430 72.095 47.909 1.00 12.88 86 SER A N 1
ATOM 720 C CA . SER A 1 86 ? 12.595 72.203 49.347 1.00 12.92 86 SER A CA 1
ATOM 721 C C . SER A 1 86 ? 11.225 72.210 50.054 1.00 13.10 86 SER A C 1
ATOM 722 O O . SER A 1 86 ? 11.069 71.594 51.107 1.00 12.68 86 SER A O 1
ATOM 725 N N . GLU A 1 87 ? 10.234 72.880 49.476 1.00 13.71 87 GLU A N 1
ATOM 726 C CA . GLU A 1 87 ? 8.855 72.801 50.003 1.00 14.74 87 GLU A CA 1
ATOM 727 C C . GLU A 1 87 ? 8.387 71.371 50.123 1.00 14.01 87 GLU A C 1
ATOM 728 O O . GLU A 1 87 ? 7.796 70.982 51.114 1.00 13.58 87 GLU A O 1
ATOM 734 N N . GLU A 1 88 ? 8.580 70.585 49.084 1.00 13.97 88 GLU A N 1
ATOM 735 C CA . GLU A 1 88 ? 8.064 69.209 49.128 1.00 14.25 88 GLU A CA 1
ATOM 736 C C . GLU A 1 88 ? 8.779 68.378 50.221 1.00 13.04 88 GLU A C 1
ATOM 737 O O . GLU A 1 88 ? 8.161 67.568 50.897 1.00 13.20 88 GLU A O 1
ATOM 743 N N . TRP A 1 89 ? 10.074 68.565 50.398 1.00 12.08 89 TRP A N 1
ATOM 744 C CA . TRP A 1 89 ? 10.786 67.809 51.420 1.00 11.58 89 TRP A CA 1
ATOM 745 C C . TRP A 1 89 ? 10.284 68.244 52.793 1.00 11.37 89 TRP A C 1
ATOM 746 O O . TRP A 1 89 ? 10.046 67.400 53.650 1.00 11.01 89 TRP A O 1
ATOM 757 N N . LEU A 1 90 ? 10.117 69.559 53.020 1.00 11.45 90 LEU A N 1
ATOM 758 C CA . LEU A 1 90 ? 9.623 69.994 54.336 1.00 11.61 90 LEU A CA 1
ATOM 759 C C . LEU A 1 90 ? 8.211 69.434 54.622 1.00 11.68 90 LEU A C 1
ATOM 760 O O . LEU A 1 90 ? 7.913 69.103 55.771 1.00 11.55 90 LEU A O 1
ATOM 765 N N . LYS A 1 91 ? 7.339 69.419 53.622 1.00 12.03 91 LYS A N 1
ATOM 766 C CA . LYS A 1 91 ? 5.986 68.873 53.794 1.00 12.65 91 LYS A CA 1
ATOM 767 C C . LYS A 1 91 ? 6.062 67.387 54.149 1.00 12.24 91 LYS A C 1
ATOM 768 O O . LYS A 1 91 ? 5.281 66.887 55.023 1.00 12.21 91 LYS A O 1
ATOM 774 N N . HIS A 1 92 ? 7.016 66.702 53.517 1.00 11.73 92 HIS A N 1
ATOM 775 C CA . HIS A 1 92 ? 7.287 65.285 53.853 1.00 11.93 92 HIS A CA 1
ATOM 776 C C . HIS A 1 92 ? 7.763 65.089 55.319 1.00 11.86 92 HIS A C 1
ATOM 777 O O . HIS A 1 92 ? 7.280 64.169 56.027 1.00 12.24 92 HIS A O 1
ATOM 784 N N . ILE A 1 93 ? 8.698 65.909 55.786 1.00 11.77 93 ILE A N 1
ATOM 785 C CA . ILE A 1 93 ? 9.177 65.814 57.189 1.00 12.04 93 ILE A CA 1
ATOM 786 C C . ILE A 1 93 ? 7.973 65.988 58.107 1.00 12.62 93 ILE A C 1
ATOM 787 O O . ILE A 1 93 ? 7.753 65.203 59.004 1.00 12.72 93 ILE A O 1
ATOM 792 N N . TYR A 1 94 ? 7.184 67.011 57.837 1.00 13.30 94 TYR A N 1
ATOM 793 C CA . TYR A 1 94 ? 6.022 67.338 58.655 1.00 14.58 94 TYR A CA 1
ATOM 794 C C . TYR A 1 94 ? 5.087 66.104 58.763 1.00 15.01 94 TYR A C 1
ATOM 795 O O . TYR A 1 94 ? 4.673 65.714 59.866 1.00 15.07 94 TYR A O 1
ATOM 804 N N . LYS A 1 95 ? 4.769 65.505 57.625 1.00 15.65 95 LYS A N 1
ATOM 805 C CA . LYS A 1 95 ? 3.884 64.347 57.565 1.00 17.61 95 LYS A CA 1
ATOM 806 C C . LYS A 1 95 ? 4.447 63.104 58.248 1.00 16.96 95 LYS A C 1
ATOM 807 O O . LYS A 1 95 ? 3.686 62.297 58.802 1.00 17.51 95 LYS A O 1
ATOM 813 N N . GLN A 1 96 ? 5.759 62.909 58.141 1.00 16.19 96 GLN A N 1
ATOM 814 C CA . GLN A 1 96 ? 6.444 61.801 58.824 1.00 17.23 96 GLN A CA 1
ATOM 815 C C . GLN A 1 96 ? 6.327 61.839 60.348 1.00 17.07 96 GLN A C 1
ATOM 816 O O . GLN A 1 96 ? 6.461 60.805 61.030 1.00 17.39 96 GLN A O 1
ATOM 830 N N . ASN A 1 98 ? 3.555 62.414 61.866 1.00 22.91 98 ASN A N 1
ATOM 831 C CA . ASN A 1 98 ? 2.200 62.048 62.325 1.00 28.83 98 ASN A CA 1
ATOM 832 C C . ASN A 1 98 ? 1.992 60.551 62.547 1.00 33.60 98 ASN A C 1
ATOM 833 O O . ASN A 1 98 ? 2.879 59.739 62.272 1.00 32.95 98 ASN A O 1
ATOM 838 N N . HIS A 1 99 ? 0.812 60.201 63.063 1.00 38.94 99 HIS A N 1
ATOM 839 C CA . HIS A 1 99 ? 0.559 58.880 63.614 1.00 46.07 99 HIS A CA 1
ATOM 840 C C . HIS A 1 99 ? 0.183 57.895 62.512 1.00 47.13 99 HIS A C 1
ATOM 841 O O . HIS A 1 99 ? 0.428 56.695 62.645 1.00 49.68 99 HIS A O 1
ATOM 848 N N . GLY B 2 1 ? 30.078 48.874 68.032 1.00 32.83 168 GLY B N 1
ATOM 849 C CA . GLY B 2 1 ? 30.369 49.643 66.788 1.00 31.97 168 GLY B CA 1
ATOM 850 C C . GLY B 2 1 ? 31.681 50.408 66.849 1.00 30.90 168 GLY B C 1
ATOM 851 O O . GLY B 2 1 ? 32.528 50.146 67.686 1.00 32.66 168 GLY B O 1
ATOM 852 N N . GLY B 2 2 ? 31.858 51.346 65.934 1.00 29.23 169 GLY B N 1
ATOM 853 C CA . GLY B 2 2 ? 33.077 52.165 65.885 1.00 27.33 169 GLY B CA 1
ATOM 854 C C . GLY B 2 2 ? 32.868 53.548 66.485 1.00 25.20 169 GLY B C 1
ATOM 855 O O . GLY B 2 2 ? 31.810 53.843 67.013 1.00 26.17 169 GLY B O 1
ATOM 856 N N . HIS B 2 3 ? 33.890 54.394 66.406 1.00 22.78 170 HIS B N 1
ATOM 857 C CA . HIS B 2 3 ? 33.762 55.808 66.808 1.00 21.72 170 HIS B CA 1
ATOM 858 C C . HIS B 2 3 ? 33.643 56.637 65.540 1.00 19.50 170 HIS B C 1
ATOM 859 O O . HIS B 2 3 ? 34.609 56.706 64.756 1.00 17.57 170 HIS B O 1
ATOM 866 N N . LEU B 2 4 ? 32.466 57.230 65.323 1.00 17.84 171 LEU B N 1
ATOM 867 C CA . LEU B 2 4 ? 32.179 57.841 64.025 1.00 17.84 171 LEU B CA 1
ATOM 868 C C . LEU B 2 4 ? 33.041 59.047 63.700 1.00 16.40 171 LEU B C 1
ATOM 869 O O . LEU B 2 4 ? 33.234 59.366 62.529 1.00 15.45 171 LEU B O 1
ATOM 874 N N . ILE B 2 5 ? 33.599 59.685 64.698 1.00 16.02 172 ILE B N 1
ATOM 875 C CA . ILE B 2 5 ? 34.532 60.778 64.412 1.00 16.13 172 ILE B CA 1
ATOM 876 C C . ILE B 2 5 ? 35.668 60.273 63.515 1.00 15.63 172 ILE B C 1
ATOM 877 O O . ILE B 2 5 ? 36.239 61.038 62.756 1.00 14.89 172 ILE B O 1
ATOM 882 N N . ASP B 2 6 ? 35.974 58.971 63.574 1.00 15.70 173 ASP B N 1
ATOM 883 C CA . ASP B 2 6 ? 37.091 58.448 62.782 1.00 16.48 173 ASP B CA 1
ATOM 884 C C . ASP B 2 6 ? 36.810 58.444 61.295 1.00 15.64 173 ASP B C 1
ATOM 885 O O . ASP B 2 6 ? 37.765 58.359 60.475 1.00 15.83 173 ASP B O 1
ATOM 890 N N . ARG B 2 7 ? 35.532 58.561 60.924 1.00 15.05 174 ARG B N 1
ATOM 891 C CA . ARG B 2 7 ? 35.146 58.754 59.510 1.00 15.27 174 ARG B CA 1
ATOM 892 C C . ARG B 2 7 ? 35.574 60.155 59.003 1.00 13.93 174 ARG B C 1
ATOM 893 O O . ARG B 2 7 ? 35.461 60.447 57.798 1.00 13.88 174 ARG B O 1
ATOM 901 N N . HIS B 2 8 ? 36.062 60.988 59.910 1.00 12.81 175 HIS B N 1
ATOM 902 C CA . HIS B 2 8 ? 36.381 62.419 59.644 1.00 12.53 175 HIS B CA 1
ATOM 903 C C . HIS B 2 8 ? 37.757 62.783 60.172 1.00 12.67 175 HIS B C 1
ATOM 904 O O . HIS B 2 8 ? 38.007 63.941 60.559 1.00 12.83 175 HIS B O 1
ATOM 911 N N . VAL B 2 9 ? 38.651 61.801 60.213 1.00 13.08 176 VAL B N 1
ATOM 912 C CA . VAL B 2 9 ? 40.071 62.059 60.550 1.00 14.20 176 VAL B CA 1
ATOM 913 C C . VAL B 2 9 ? 41.002 61.498 59.472 1.00 14.73 176 VAL B C 1
ATOM 914 O O . VAL B 2 9 ? 41.018 60.282 59.192 1.00 14.87 176 VAL B O 1
ATOM 918 N N . GLY B 2 10 ? 41.763 62.401 58.872 1.00 15.33 177 GLY B N 1
ATOM 919 C CA . GLY B 2 10 ? 42.793 62.037 57.920 1.00 16.38 177 GLY B CA 1
ATOM 920 C C . GLY B 2 10 ? 42.335 61.447 56.614 1.00 16.59 177 GLY B C 1
ATOM 921 O O . GLY B 2 10 ? 43.124 60.773 55.935 1.00 17.36 177 GLY B O 1
ATOM 922 N N . LYS B 2 11 ? 41.087 61.690 56.244 1.00 16.04 178 LYS B N 1
ATOM 923 C CA . LYS B 2 11 ? 40.527 61.179 55.006 1.00 16.67 178 LYS B CA 1
ATOM 924 C C . LYS B 2 11 ? 41.198 61.828 53.799 1.00 16.96 178 LYS B C 1
ATOM 925 O O . LYS B 2 11 ? 41.623 62.995 53.843 1.00 17.19 178 LYS B O 1
ATOM 931 N N . THR B 2 12 ? 41.291 61.057 52.728 1.00 17.14 179 THR B N 1
ATOM 932 C CA . THR B 2 12 ? 41.849 61.542 51.479 1.00 17.53 179 THR B CA 1
ATOM 933 C C . THR B 2 12 ? 40.806 62.336 50.735 1.00 17.01 179 THR B C 1
ATOM 934 O O . THR B 2 12 ? 39.571 62.167 50.932 1.00 16.57 179 THR B O 1
ATOM 938 N N . GLU B 2 13 ? 41.294 63.190 49.845 1.00 17.18 180 GLU B N 1
ATOM 939 C CA . GLU B 2 13 ? 40.410 63.890 48.904 1.00 17.46 180 GLU B CA 1
ATOM 940 C C . GLU B 2 13 ? 39.497 62.923 48.112 1.00 16.65 180 GLU B C 1
ATOM 941 O O . GLU B 2 13 ? 38.304 63.190 47.891 1.00 15.54 180 GLU B O 1
ATOM 947 N N . ALA B 2 14 ? 40.071 61.788 47.715 1.00 15.86 181 ALA B N 1
ATOM 948 C CA . ALA B 2 14 ? 39.354 60.789 46.956 1.00 15.81 181 ALA B CA 1
ATOM 949 C C . ALA B 2 14 ? 38.148 60.295 47.736 1.00 15.33 181 ALA B C 1
ATOM 950 O O . ALA B 2 14 ? 37.086 60.162 47.184 1.00 15.43 181 ALA B O 1
ATOM 952 N N . GLU B 2 15 ? 38.370 59.981 48.995 1.00 15.64 182 GLU B N 1
ATOM 953 C CA . GLU B 2 15 ? 37.318 59.442 49.887 1.00 16.57 182 GLU B CA 1
ATOM 954 C C . GLU B 2 15 ? 36.217 60.447 50.079 1.00 15.56 182 GLU B C 1
ATOM 955 O O . GLU B 2 15 ? 35.041 60.110 49.914 1.00 16.14 182 GLU B O 1
ATOM 961 N N . LEU B 2 16 ? 36.578 61.695 50.372 1.00 14.44 183 LEU B N 1
ATOM 962 C CA . LEU B 2 16 ? 35.560 62.735 50.599 1.00 14.01 183 LEU B CA 1
ATOM 963 C C . LEU B 2 16 ? 34.770 63.029 49.332 1.00 13.88 183 LEU B C 1
ATOM 964 O O . LEU B 2 16 ? 33.535 63.127 49.372 1.00 13.66 183 LEU B O 1
ATOM 969 N N . LEU B 2 17 ? 35.459 63.065 48.193 1.00 13.87 184 LEU B N 1
ATOM 970 C CA . LEU B 2 17 ? 34.817 63.331 46.923 1.00 14.42 184 LEU B CA 1
ATOM 971 C C . LEU B 2 17 ? 33.869 62.228 46.530 1.00 15.01 184 LEU B C 1
ATOM 972 O O . LEU B 2 17 ? 32.832 62.477 45.921 1.00 15.27 184 LEU B O 1
ATOM 977 N N . ASN B 2 18 ? 34.196 60.993 46.880 1.00 15.49 185 ASN B N 1
ATOM 978 C CA . ASN B 2 18 ? 33.276 59.915 46.639 1.00 16.18 185 ASN B CA 1
ATOM 979 C C . ASN B 2 18 ? 31.959 60.064 47.434 1.00 16.02 185 ASN B C 1
ATOM 980 O O . ASN B 2 18 ? 30.891 59.782 46.926 1.00 16.75 185 ASN B O 1
ATOM 985 N N . ARG B 2 19 ? 32.039 60.521 48.671 1.00 15.81 186 ARG B N 1
ATOM 986 C CA . ARG B 2 19 ? 30.825 60.714 49.481 1.00 16.03 186 ARG B CA 1
ATOM 987 C C . ARG B 2 19 ? 29.884 61.754 48.885 1.00 16.40 186 ARG B C 1
ATOM 988 O O . ARG B 2 19 ? 28.653 61.613 48.975 1.00 16.98 186 ARG B O 1
ATOM 996 N N . VAL B 2 20 ? 30.428 62.798 48.262 1.00 16.31 187 VAL B N 1
ATOM 997 C CA . VAL B 2 20 ? 29.581 63.843 47.692 1.00 17.38 187 VAL B CA 1
ATOM 998 C C . VAL B 2 20 ? 29.159 63.586 46.249 1.00 19.52 187 VAL B C 1
ATOM 999 O O . VAL B 2 20 ? 28.530 64.446 45.640 1.00 21.34 187 VAL B O 1
ATOM 1003 N N . SER B 2 21 ? 29.525 62.455 45.663 1.00 21.37 188 SER B N 1
ATOM 1004 C CA . SER B 2 21 ? 29.047 62.159 44.302 1.00 23.02 188 SER B CA 1
ATOM 1005 C C . SER B 2 21 ? 28.145 60.951 44.366 1.00 23.97 188 SER B C 1
ATOM 1006 O O . SER B 2 21 ? 26.923 61.067 44.243 1.00 26.34 188 SER B O 1
ATOM 1009 N N . THR B 2 22 ? 28.739 59.805 44.623 1.00 25.77 189 THR B N 1
ATOM 1010 C CA . THR B 2 22 ? 27.991 58.550 44.826 1.00 27.09 189 THR B CA 1
ATOM 1011 C C . THR B 2 22 ? 27.115 58.560 46.095 1.00 27.53 189 THR B C 1
ATOM 1012 O O . THR B 2 22 ? 25.988 58.040 46.109 1.00 27.31 189 THR B O 1
ATOM 1016 N N . GLY B 2 23 ? 27.649 59.121 47.170 1.00 26.82 190 GLY B N 1
ATOM 1017 C CA . GLY B 2 23 ? 26.883 59.263 48.416 1.00 26.49 190 GLY B CA 1
ATOM 1018 C C . GLY B 2 23 ? 25.832 60.341 48.317 1.00 25.83 190 GLY B C 1
ATOM 1019 O O . GLY B 2 23 ? 25.584 60.879 47.214 1.00 26.95 190 GLY B O 1
ATOM 1020 N N . ASN B 2 24 ? 25.177 60.618 49.447 1.00 24.08 191 ASN B N 1
ATOM 1021 C CA . ASN B 2 24 ? 23.976 61.464 49.457 1.00 23.51 191 ASN B CA 1
ATOM 1022 C C . ASN B 2 24 ? 24.054 62.653 50.449 1.00 20.29 191 ASN B C 1
ATOM 1023 O O . ASN B 2 24 ? 23.015 63.141 50.995 1.00 20.09 191 ASN B O 1
ATOM 1028 N N . VAL B 2 25 ? 25.282 63.080 50.710 1.00 18.44 192 VAL B N 1
ATOM 1029 C CA . VAL B 2 25 ? 25.530 64.245 51.519 1.00 17.74 192 VAL B CA 1
ATOM 1030 C C . VAL B 2 25 ? 25.854 65.415 50.633 1.00 16.88 192 VAL B C 1
ATOM 1031 O O . VAL B 2 25 ? 26.381 65.246 49.498 1.00 16.58 192 VAL B O 1
ATOM 1035 N N . LYS B 2 26 ? 25.568 66.609 51.128 1.00 16.45 193 LYS B N 1
ATOM 1036 C CA . LYS B 2 26 ? 25.808 67.821 50.338 1.00 16.99 193 LYS B CA 1
ATOM 1037 C C . LYS B 2 26 ? 27.292 68.169 50.354 1.00 16.83 193 LYS B C 1
ATOM 1038 O O . LYS B 2 26 ? 27.766 68.911 49.465 1.00 17.58 193 LYS B O 1
ATOM 1044 N N . SER B 2 27 ? 27.964 67.730 51.413 1.00 16.09 194 SER B N 1
ATOM 1045 C CA . SER B 2 27 ? 29.386 68.035 51.646 1.00 15.90 194 SER B CA 1
ATOM 1046 C C . SER B 2 27 ? 29.963 67.040 52.623 1.00 14.80 194 SER B C 1
ATOM 1047 O O . SER B 2 27 ? 29.235 66.353 53.347 1.00 14.65 194 SER B O 1
ATOM 1050 N N . ALA B 2 28 ? 31.284 66.940 52.607 1.00 13.62 195 ALA B N 1
ATOM 1051 C CA . ALA B 2 28 ? 31.966 65.987 53.454 1.00 13.19 195 ALA B CA 1
ATOM 1052 C C . ALA B 2 28 ? 33.266 66.604 53.900 1.00 12.59 195 ALA B C 1
ATOM 1053 O O . ALA B 2 28 ? 33.988 67.210 53.112 1.00 12.85 195 ALA B O 1
ATOM 1055 N N . SER B 2 29 ? 33.624 66.387 55.142 1.00 12.26 196 SER B N 1
ATOM 1056 C CA . SER B 2 29 ? 34.823 67.002 55.677 1.00 11.98 196 SER B CA 1
ATOM 1057 C C . SER B 2 29 ? 35.601 66.058 56.601 1.00 12.15 196 SER B C 1
ATOM 1058 O O . SER B 2 29 ? 35.076 65.036 57.077 1.00 11.96 196 SER B O 1
ATOM 1061 N N . SER B 2 30 ? 36.839 66.453 56.886 1.00 12.04 197 SER B N 1
ATOM 1062 C CA . SER B 2 30 ? 37.769 65.638 57.659 1.00 12.54 197 SER B CA 1
ATOM 1063 C C . SER B 2 30 ? 38.799 66.540 58.338 1.00 12.47 197 SER B C 1
ATOM 1064 O O . SER B 2 30 ? 39.336 67.455 57.698 1.00 12.60 197 SER B O 1
ATOM 1067 N N . PHE B 2 31 ? 39.085 66.254 59.612 1.00 12.64 198 PHE B N 1
ATOM 1068 C CA . PHE B 2 31 ? 40.205 66.868 60.324 1.00 13.19 198 PHE B CA 1
ATOM 1069 C C . PHE B 2 31 ? 41.509 66.404 59.682 1.00 13.84 198 PHE B C 1
ATOM 1070 O O . PHE B 2 31 ? 41.602 65.303 59.142 1.00 13.55 198 PHE B O 1
ATOM 1078 N N . THR B 2 32 ? 42.506 67.263 59.728 1.00 14.59 199 THR B N 1
ATOM 1079 C CA . THR B 2 32 ? 43.812 66.973 59.113 1.00 15.84 199 THR B CA 1
ATOM 1080 C C . THR B 2 32 ? 44.412 65.671 59.644 1.00 16.60 199 THR B C 1
ATOM 1081 O O . THR B 2 32 ? 44.969 64.892 58.898 1.00 17.11 199 THR B O 1
ATOM 1085 N N . ASP B 2 33 ? 44.343 65.494 60.951 1.00 17.15 200 ASP B N 1
ATOM 1086 C CA . ASP B 2 33 ? 44.984 64.341 61.596 1.00 18.52 200 ASP B CA 1
ATOM 1087 C C . ASP B 2 33 ? 44.446 64.154 62.976 1.00 18.56 200 ASP B C 1
ATOM 1088 O O . ASP B 2 33 ? 43.668 64.967 63.445 1.00 17.67 200 ASP B O 1
ATOM 1093 N N . ARG B 2 34 ? 44.874 63.077 63.638 1.00 20.02 201 ARG B N 1
ATOM 1094 C CA . ARG B 2 34 ? 44.369 62.752 64.982 1.00 21.61 201 ARG B CA 1
ATOM 1095 C C . ARG B 2 34 ? 44.713 63.806 66.018 1.00 21.29 201 ARG B C 1
ATOM 1096 O O . ARG B 2 34 ? 43.888 64.168 66.842 1.00 20.73 201 ARG B O 1
ATOM 1104 N N . THR B 2 35 ? 45.922 64.349 65.974 1.00 21.68 202 THR B N 1
ATOM 1105 C CA . THR B 2 35 ? 46.294 65.364 66.940 1.00 22.19 202 THR B CA 1
ATOM 1106 C C . THR B 2 35 ? 45.375 66.575 66.850 1.00 20.98 202 THR B C 1
ATOM 1107 O O . THR B 2 35 ? 44.968 67.134 67.866 1.00 21.16 202 THR B O 1
ATOM 1111 N N . THR B 2 36 ? 45.047 66.966 65.631 1.00 20.21 203 THR B N 1
ATOM 1112 C CA . THR B 2 36 ? 44.141 68.084 65.404 1.00 19.72 203 THR B CA 1
ATOM 1113 C C . THR B 2 36 ? 42.719 67.758 65.861 1.00 18.88 203 THR B C 1
ATOM 1114 O O . THR B 2 36 ? 42.087 68.567 66.513 1.00 17.98 203 THR B O 1
ATOM 1118 N N . ALA B 2 37 ? 42.222 66.572 65.518 1.00 18.32 204 ALA B N 1
ATOM 1119 C CA . ALA B 2 37 ? 40.867 66.193 65.914 1.00 18.18 204 ALA B CA 1
ATOM 1120 C C . ALA B 2 37 ? 40.749 66.202 67.418 1.00 18.59 204 ALA B C 1
ATOM 1121 O O . ALA B 2 37 ? 39.737 66.645 67.970 1.00 18.30 204 ALA B O 1
ATOM 1123 N N . GLU B 2 38 ? 41.769 65.672 68.086 1.00 19.93 205 GLU B N 1
ATOM 1124 C CA . GLU B 2 38 ? 41.761 65.617 69.544 1.00 21.08 205 GLU B CA 1
ATOM 1125 C C . GLU B 2 38 ? 41.817 67.019 70.153 1.00 20.63 205 GLU B C 1
ATOM 1126 O O . GLU B 2 38 ? 41.103 67.307 71.112 1.00 20.60 205 GLU B O 1
ATOM 1132 N N . ALA B 2 39 ? 42.673 67.874 69.610 1.00 20.28 206 ALA B N 1
ATOM 1133 C CA . ALA B 2 39 ? 42.841 69.243 70.121 1.00 20.65 206 ALA B CA 1
ATOM 1134 C C . ALA B 2 39 ? 41.558 70.052 69.973 1.00 19.89 206 ALA B C 1
ATOM 1135 O O . ALA B 2 39 ? 41.154 70.756 70.892 1.00 21.16 206 ALA B O 1
ATOM 1137 N N . VAL B 2 40 ? 40.922 69.952 68.809 1.00 18.93 207 VAL B N 1
ATOM 1138 C CA . VAL B 2 40 ? 39.672 70.636 68.537 1.00 18.60 207 VAL B CA 1
ATOM 1139 C C . VAL B 2 40 ? 38.563 70.112 69.437 1.00 18.46 207 VAL B C 1
ATOM 1140 O O . VAL B 2 40 ? 37.822 70.905 70.018 1.00 18.71 207 VAL B O 1
ATOM 1144 N N . THR B 2 41 ? 38.454 68.791 69.562 1.00 18.32 208 THR B N 1
ATOM 1145 C CA . THR B 2 41 ? 37.443 68.196 70.419 1.00 20.01 208 THR B CA 1
ATOM 1146 C C . THR B 2 41 ? 37.566 68.713 71.842 1.00 21.27 208 THR B C 1
ATOM 1147 O O . THR B 2 41 ? 36.561 69.157 72.437 1.00 20.92 208 THR B O 1
ATOM 1151 N N . SER B 2 42 ? 38.792 68.687 72.386 1.00 22.96 209 SER B N 1
ATOM 1152 C CA . SER B 2 42 ? 39.010 69.193 73.756 1.00 25.01 209 SER B CA 1
ATOM 1153 C C . SER B 2 42 ? 38.684 70.673 73.900 1.00 24.26 209 SER B C 1
ATOM 1154 O O . SER B 2 42 ? 38.037 71.048 74.856 1.00 25.91 209 SER B O 1
ATOM 1157 N N . LYS B 2 43 ? 39.121 71.512 72.966 1.00 23.60 210 LYS B N 1
ATOM 1158 C CA . LYS B 2 43 ? 38.820 72.957 73.040 1.00 24.86 210 LYS B CA 1
ATOM 1159 C C . LYS B 2 43 ? 37.308 73.245 72.946 1.00 24.10 210 LYS B C 1
ATOM 1160 O O . LYS B 2 43 ? 36.774 74.102 73.652 1.00 24.88 210 LYS B O 1
ATOM 1166 N N . ALA B 2 44 ? 36.618 72.523 72.078 1.00 22.29 211 ALA B N 1
ATOM 1167 C CA . ALA B 2 44 ? 35.183 72.702 71.910 1.00 21.69 211 ALA B CA 1
ATOM 1168 C C . ALA B 2 44 ? 34.443 72.294 73.176 1.00 21.76 211 ALA B C 1
ATOM 1169 O O . ALA B 2 44 ? 33.512 72.969 73.598 1.00 21.95 211 ALA B O 1
ATOM 1171 N N . ILE B 2 45 ? 34.838 71.192 73.794 1.00 22.31 212 ILE B N 1
ATOM 1172 C CA . ILE B 2 45 ? 34.182 70.786 75.048 1.00 24.09 212 ILE B CA 1
ATOM 1173 C C . ILE B 2 45 ? 34.441 71.825 76.160 1.00 25.71 212 ILE B C 1
ATOM 1174 O O . ILE B 2 45 ? 33.511 72.252 76.877 1.00 25.71 212 ILE B O 1
ATOM 1179 N N . ASP B 2 46 ? 35.689 72.245 76.286 1.00 27.59 213 ASP B N 1
ATOM 1180 C CA . ASP B 2 46 ? 36.071 73.185 77.332 1.00 29.95 213 ASP B CA 1
ATOM 1181 C C . ASP B 2 46 ? 35.410 74.544 77.156 1.00 30.20 213 ASP B C 1
ATOM 1182 O O . ASP B 2 46 ? 34.948 75.148 78.132 1.00 30.59 213 ASP B O 1
ATOM 1187 N N . SER B 2 47 ? 35.328 75.032 75.929 1.00 29.10 214 SER B N 1
ATOM 1188 C CA . SER B 2 47 ? 34.662 76.312 75.702 1.00 29.66 214 SER B CA 1
ATOM 1189 C C . SER B 2 47 ? 33.122 76.246 75.743 1.00 29.44 214 SER B C 1
ATOM 1190 O O . SER B 2 47 ? 32.470 77.293 75.713 1.00 30.14 214 SER B O 1
ATOM 1193 N N . ASN B 2 48 ? 32.542 75.043 75.827 1.00 27.71 215 ASN B N 1
ATOM 1194 C CA . ASN B 2 48 ? 31.076 74.876 75.901 1.00 26.55 215 ASN B CA 1
ATOM 1195 C C . ASN B 2 48 ? 30.625 74.178 77.171 1.00 26.78 215 ASN B C 1
ATOM 1196 O O . ASN B 2 48 ? 29.533 73.608 77.221 1.00 25.86 215 ASN B O 1
ATOM 1201 N N . GLN B 2 49 ? 31.453 74.217 78.199 1.00 28.21 216 GLN B N 1
ATOM 1202 C CA . GLN B 2 49 ? 31.218 73.378 79.368 1.00 30.37 216 GLN B CA 1
ATOM 1203 C C . GLN B 2 49 ? 29.953 73.790 80.100 1.00 30.85 216 GLN B C 1
ATOM 1204 O O . GLN B 2 49 ? 29.260 72.935 80.658 1.00 30.27 216 GLN B O 1
ATOM 1210 N N . ALA B 2 50 ? 29.642 75.086 80.075 1.00 30.37 217 ALA B N 1
ATOM 1211 C CA . ALA B 2 50 ? 28.400 75.599 80.673 1.00 31.95 217 ALA B CA 1
ATOM 1212 C C . ALA B 2 50 ? 27.154 75.052 79.981 1.00 30.97 217 ALA B C 1
ATOM 1213 O O . ALA B 2 50 ? 26.199 74.625 80.638 1.00 30.24 217 ALA B O 1
ATOM 1215 N N . LYS B 2 51 ? 27.171 75.095 78.653 1.00 29.94 218 LYS B N 1
ATOM 1216 C CA . LYS B 2 51 ? 26.140 74.506 77.800 1.00 29.40 218 LYS B CA 1
ATOM 1217 C C . LYS B 2 51 ? 25.990 72.965 78.003 1.00 28.13 218 LYS B C 1
ATOM 1218 O O . LYS B 2 51 ? 24.872 72.433 78.035 1.00 27.07 218 LYS B O 1
ATOM 1224 N N . ILE B 2 52 ? 27.104 72.253 78.144 1.00 25.58 219 ILE B N 1
ATOM 1225 C CA . ILE B 2 52 ? 27.062 70.813 78.397 1.00 25.84 219 ILE B CA 1
ATOM 1226 C C . ILE B 2 52 ? 26.440 70.536 79.782 1.00 27.61 219 ILE B C 1
ATOM 1227 O O . ILE B 2 52 ? 25.631 69.605 79.951 1.00 27.18 219 ILE B O 1
ATOM 1232 N N . ASP B 2 53 ? 26.847 71.337 80.760 1.00 30.19 220 ASP B N 1
ATOM 1233 C CA . ASP B 2 53 ? 26.379 71.161 82.149 1.00 32.66 220 ASP B CA 1
ATOM 1234 C C . ASP B 2 53 ? 24.880 71.376 82.245 1.00 31.85 220 ASP B C 1
ATOM 1235 O O . ASP B 2 53 ? 24.201 70.590 82.884 1.00 32.38 220 ASP B O 1
ATOM 1240 N N . SER B 2 54 ? 24.364 72.414 81.595 1.00 31.64 221 SER B N 1
ATOM 1241 C CA . SER B 2 54 ? 22.906 72.645 81.543 1.00 31.65 221 SER B CA 1
ATOM 1242 C C . SER B 2 54 ? 22.188 71.529 80.817 1.00 29.42 221 SER B C 1
ATOM 1243 O O . SER B 2 54 ? 21.108 71.124 81.229 1.00 28.92 221 SER B O 1
ATOM 1246 N N . TYR B 2 55 ? 22.784 71.067 79.712 1.00 26.84 222 TYR B N 1
ATOM 1247 C CA . TYR B 2 55 ? 22.200 69.994 78.915 1.00 25.48 222 TYR B CA 1
ATOM 1248 C C . TYR B 2 55 ? 22.045 68.725 79.763 1.00 26.28 222 TYR B C 1
ATOM 1249 O O . TYR B 2 55 ? 20.974 68.127 79.773 1.00 27.22 222 TYR B O 1
ATOM 1258 N N . LEU B 2 56 ? 23.066 68.353 80.521 1.00 26.42 223 LEU B N 1
ATOM 1259 C CA . LEU B 2 56 ? 23.044 67.096 81.287 1.00 27.47 223 LEU B CA 1
ATOM 1260 C C . LEU B 2 56 ? 22.064 67.137 82.474 1.00 29.59 223 LEU B C 1
ATOM 1261 O O . LEU B 2 56 ? 21.412 66.146 82.795 1.00 29.78 223 LEU B O 1
ATOM 1266 N N . SER B 2 57 ? 21.946 68.295 83.092 1.00 32.11 224 SER B N 1
ATOM 1267 C CA . SER B 2 57 ? 21.143 68.414 84.315 1.00 34.48 224 SER B CA 1
ATOM 1268 C C . SER B 2 57 ? 19.669 68.686 84.021 1.00 35.13 224 SER B C 1
ATOM 1269 O O . SER B 2 57 ? 18.785 68.279 84.779 1.00 36.65 224 SER B O 1
ATOM 1272 N N . GLY B 2 58 ? 19.393 69.393 82.935 1.00 33.81 225 GLY B N 1
ATOM 1273 C CA . GLY B 2 58 ? 18.038 69.861 82.679 1.00 33.64 225 GLY B CA 1
ATOM 1274 C C . GLY B 2 58 ? 17.316 69.399 81.425 1.00 31.47 225 GLY B C 1
ATOM 1275 O O . GLY B 2 58 ? 16.111 69.598 81.328 1.00 34.18 225 GLY B O 1
ATOM 1276 N N . SER B 2 59 ? 18.020 68.802 80.466 1.00 28.36 226 SER B N 1
ATOM 1277 C CA . SER B 2 59 ? 17.442 68.562 79.136 1.00 25.71 226 SER B CA 1
ATOM 1278 C C . SER B 2 59 ? 17.050 67.111 78.865 1.00 25.07 226 SER B C 1
ATOM 1279 O O . SER B 2 59 ? 17.782 66.184 79.231 1.00 26.74 226 SER B O 1
ATOM 1282 N N . GLN B 2 60 ? 15.951 66.920 78.157 1.00 23.79 227 GLN B N 1
ATOM 1283 C CA . GLN B 2 60 ? 15.580 65.596 77.665 1.00 24.28 227 GLN B CA 1
ATOM 1284 C C . GLN B 2 60 ? 16.060 65.342 76.203 1.00 21.94 227 GLN B C 1
ATOM 1285 O O . GLN B 2 60 ? 15.787 64.298 75.637 1.00 22.42 227 GLN B O 1
ATOM 1291 N N A LYS B 2 61 ?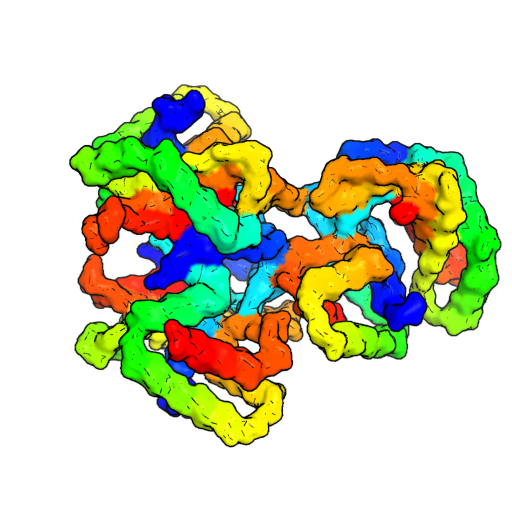 16.811 66.279 75.633 0.50 20.80 228 LYS B N 1
ATOM 1292 N N B LYS B 2 61 ? 16.784 66.283 75.604 0.50 21.20 228 LYS B N 1
ATOM 1293 C CA A LYS B 2 61 ? 17.310 66.120 74.269 0.50 19.30 228 LYS B CA 1
ATOM 1294 C CA B LYS B 2 61 ? 17.201 66.102 74.210 0.50 19.88 228 LYS B CA 1
ATOM 1295 C C A LYS B 2 61 ? 18.209 64.888 74.099 0.50 18.56 228 LYS B C 1
ATOM 1296 C C B LYS B 2 61 ? 18.226 64.965 74.049 0.50 18.87 228 LYS B C 1
ATOM 1297 O O A LYS B 2 61 ? 19.011 64.558 74.985 0.50 18.31 228 LYS B O 1
ATOM 1298 O O B LYS B 2 61 ? 19.117 64.783 74.891 0.50 18.65 228 LYS B O 1
ATOM 1309 N N . GLY B 2 62 ? 18.083 64.215 72.955 1.00 17.43 229 GLY B N 1
ATOM 1310 C CA . GLY B 2 62 ? 18.905 63.043 72.677 1.00 17.23 229 GLY B CA 1
ATOM 1311 C C . GLY B 2 62 ? 20.368 63.371 72.449 1.00 16.18 229 GLY B C 1
ATOM 1312 O O . GLY B 2 62 ? 21.255 62.552 72.772 1.00 16.34 229 GLY B O 1
ATOM 1313 N N . TYR B 2 63 ? 20.620 64.539 71.869 1.00 14.89 230 TYR B N 1
ATOM 1314 C CA . TYR B 2 63 ? 21.980 64.962 71.477 1.00 14.73 230 TYR B CA 1
ATOM 1315 C C . TYR B 2 63 ? 22.196 66.415 71.833 1.00 14.19 230 TYR B C 1
ATOM 1316 O O . TYR B 2 63 ? 21.234 67.144 72.082 1.00 14.13 230 TYR B O 1
ATOM 1325 N N . LEU B 2 64 ? 23.446 66.840 71.772 1.00 14.49 231 LEU B N 1
ATOM 1326 C CA . LEU B 2 64 ? 23.825 68.247 71.907 1.00 14.98 231 LEU B CA 1
ATOM 1327 C C . LEU B 2 64 ? 24.922 68.587 70.887 1.00 15.38 231 LEU B C 1
ATOM 1328 O O . LEU B 2 64 ? 25.917 67.881 70.758 1.00 14.75 231 LEU B O 1
ATOM 1333 N N . GLU B 2 65 ? 24.702 69.685 70.185 1.00 15.65 232 GLU B N 1
ATOM 1334 C CA . GLU B 2 65 ? 25.668 70.272 69.246 1.00 16.55 232 GLU B CA 1
ATOM 1335 C C . GLU B 2 65 ? 26.581 71.232 69.983 1.00 17.08 232 GLU B C 1
ATOM 1336 O O . GLU B 2 65 ? 26.099 72.122 70.692 1.00 16.88 232 GLU B O 1
ATOM 1342 N N . ILE B 2 66 ? 27.897 71.097 69.804 1.00 17.52 233 ILE B N 1
ATOM 1343 C CA . ILE B 2 66 ? 28.805 72.071 70.330 1.00 19.34 233 ILE B CA 1
ATOM 1344 C C . ILE B 2 66 ? 29.721 72.474 69.203 1.00 18.97 233 ILE B C 1
ATOM 1345 O O . ILE B 2 66 ? 30.265 71.628 68.505 1.00 18.64 233 ILE B O 1
ATOM 1350 N N . ASP B 2 67 ? 29.852 73.771 69.026 1.00 19.35 234 ASP B N 1
ATOM 1351 C CA . ASP B 2 67 ? 30.595 74.318 67.902 1.00 20.14 234 ASP B CA 1
ATOM 1352 C C . ASP B 2 67 ? 31.904 74.904 68.366 1.00 19.97 234 ASP B C 1
ATOM 1353 O O . ASP B 2 67 ? 32.083 75.242 69.550 1.00 20.24 234 ASP B O 1
ATOM 1358 N N . TYR B 2 68 ? 32.854 74.931 67.436 1.00 19.44 235 TYR B N 1
ATOM 1359 C CA . TYR B 2 68 ? 34.207 75.381 67.656 1.00 20.15 235 TYR B CA 1
ATOM 1360 C C . TYR B 2 68 ? 34.464 76.385 66.545 1.00 20.20 235 TYR B C 1
ATOM 1361 O O . TYR B 2 68 ? 34.147 76.111 65.382 1.00 18.46 235 TYR B O 1
ATOM 1370 N N . GLN B 2 69 ? 34.992 77.556 66.900 1.00 21.59 236 GLN B N 1
ATOM 1371 C CA . GLN B 2 69 ? 35.335 78.565 65.932 1.00 23.04 236 GLN B CA 1
ATOM 1372 C C . GLN B 2 69 ? 36.833 78.885 66.070 1.00 22.59 236 GLN B C 1
ATOM 1373 O O . GLN B 2 69 ? 37.379 78.934 67.173 1.00 22.03 236 GLN B O 1
ATOM 1379 N N . SER B 2 70 ? 37.509 79.030 64.942 1.00 21.57 237 SER B N 1
ATOM 1380 C CA . SER B 2 70 ? 38.901 79.473 64.951 1.00 21.88 237 SER B CA 1
ATOM 1381 C C . SER B 2 70 ? 39.231 80.178 63.657 1.00 21.91 237 SER B C 1
ATOM 1382 O O . SER B 2 70 ? 38.376 80.233 62.760 1.00 20.99 237 SER B O 1
ATOM 1385 N N . ASN B 2 71 ? 40.466 80.693 63.554 1.00 22.07 238 ASN B N 1
ATOM 1386 C CA . ASN B 2 71 ? 40.977 81.279 62.331 1.00 23.05 238 ASN B CA 1
ATOM 1387 C C . ASN B 2 71 ? 42.213 80.512 61.829 1.00 22.48 238 ASN B C 1
ATOM 1388 O O . ASN B 2 71 ? 43.056 81.095 61.155 1.00 22.93 238 ASN B O 1
ATOM 1393 N N . VAL B 2 72 ? 42.327 79.215 62.153 1.00 21.17 239 VAL B N 1
ATOM 1394 C CA . VAL B 2 72 ? 43.459 78.383 61.719 1.00 21.16 239 VAL B CA 1
ATOM 1395 C C . VAL B 2 72 ? 42.881 77.071 61.162 1.00 20.80 239 VAL B C 1
ATOM 1396 O O . VAL B 2 72 ? 42.014 76.466 61.792 1.00 18.82 239 VAL B O 1
ATOM 1400 N N . PRO B 2 73 ? 43.334 76.658 59.964 1.00 20.01 240 PRO B N 1
ATOM 1401 C CA . PRO B 2 73 ? 42.770 75.445 59.353 1.00 19.11 240 PRO B CA 1
ATOM 1402 C C . PRO B 2 73 ? 42.986 74.214 60.185 1.00 18.02 240 PRO B C 1
ATOM 1403 O O . PRO B 2 73 ? 44.101 73.948 60.654 1.00 17.68 240 PRO B O 1
ATOM 1407 N N . ILE B 2 74 ? 41.905 73.450 60.346 1.00 16.85 241 ILE B N 1
ATOM 1408 C CA . ILE B 2 74 ? 41.931 72.196 61.071 1.00 16.14 241 ILE B CA 1
ATOM 1409 C C . ILE B 2 74 ? 41.526 71.006 60.217 1.00 15.14 241 ILE B C 1
ATOM 1410 O O . ILE B 2 74 ? 41.456 69.878 60.704 1.00 15.23 241 ILE B O 1
ATOM 1415 N N . GLY B 2 75 ? 41.300 71.222 58.925 1.00 14.67 242 GLY B N 1
ATOM 1416 C CA . GLY B 2 75 ? 40.876 70.180 58.036 1.00 14.29 242 GLY B CA 1
ATOM 1417 C C . GLY B 2 75 ? 40.390 70.719 56.707 1.00 14.25 242 GLY B C 1
ATOM 1418 O O . GLY B 2 75 ? 40.676 71.899 56.351 1.00 14.43 242 GLY B O 1
ATOM 1419 N N . ILE B 2 76 ? 39.695 69.829 55.995 1.00 13.93 243 ILE B N 1
ATOM 1420 C CA . ILE B 2 76 ? 39.286 70.046 54.622 1.00 14.05 243 ILE B CA 1
ATOM 1421 C C . ILE B 2 76 ? 37.820 69.668 54.444 1.00 13.96 243 ILE B C 1
ATOM 1422 O O . ILE B 2 76 ? 37.270 68.860 55.198 1.00 13.27 243 ILE B O 1
ATOM 1427 N N . SER B 2 77 ? 37.245 70.256 53.405 1.00 14.10 244 SER B N 1
ATOM 1428 C CA . SER B 2 77 ? 35.863 70.018 53.030 1.00 14.48 244 SER B CA 1
ATOM 1429 C C . SER B 2 77 ? 35.711 70.028 51.529 1.00 14.40 244 SER B C 1
ATOM 1430 O O . SER B 2 77 ? 36.366 70.789 50.841 1.00 14.44 244 SER B O 1
ATOM 1433 N N . VAL B 2 78 ? 34.821 69.174 51.043 1.00 14.17 245 VAL B N 1
ATOM 1434 C CA . VAL B 2 78 ? 34.388 69.188 49.674 1.00 14.83 245 VAL B CA 1
ATOM 1435 C C . VAL B 2 78 ? 32.856 69.245 49.636 1.00 15.24 245 VAL B C 1
ATOM 1436 O O . VAL B 2 78 ? 32.171 68.794 50.555 1.00 14.89 245 VAL B O 1
ATOM 1440 N N . SER B 2 79 ? 32.363 69.786 48.531 1.00 16.53 246 SER B N 1
ATOM 1441 C CA . SER B 2 79 ? 30.921 69.972 48.303 1.00 17.93 246 SER B CA 1
ATOM 1442 C C . SER B 2 79 ? 30.455 69.381 46.969 1.00 18.61 246 SER B C 1
ATOM 1443 O O . SER B 2 79 ? 31.189 69.382 45.992 1.00 17.63 246 SER B O 1
ATOM 1446 N N . ARG B 2 80 ? 29.220 68.898 46.942 1.00 19.40 247 ARG B N 1
ATOM 1447 C CA . ARG B 2 80 ? 28.623 68.355 45.730 1.00 21.39 247 ARG B CA 1
ATOM 1448 C C . ARG B 2 80 ? 28.707 69.334 44.572 1.00 22.66 247 ARG B C 1
ATOM 1449 O O . ARG B 2 80 ? 28.548 70.536 44.747 1.00 23.29 247 ARG B O 1
ATOM 1457 N N . GLY B 2 81 ? 29.005 68.823 43.391 1.00 23.18 248 GLY B N 1
ATOM 1458 C CA . GLY B 2 81 ? 29.030 69.660 42.199 1.00 24.10 248 GLY B CA 1
ATOM 1459 C C . GLY B 2 81 ? 30.386 70.220 41.831 1.00 23.89 248 GLY B C 1
ATOM 1460 O O . GLY B 2 81 ? 30.537 70.796 40.753 1.00 25.70 248 GLY B O 1
ATOM 1461 N N . SER B 2 82 ? 31.388 70.039 42.688 1.00 22.98 249 SER B N 1
ATOM 1462 C CA . SER B 2 82 ? 32.705 70.594 42.458 1.00 22.52 249 SER B CA 1
ATOM 1463 C C . SER B 2 82 ? 33.775 69.683 43.022 1.00 21.70 249 SER B C 1
ATOM 1464 O O . SER B 2 82 ? 33.504 68.938 43.941 1.00 21.79 249 SER B O 1
ATOM 1467 N N . THR B 2 83 ? 34.991 69.746 42.483 1.00 21.00 250 THR B N 1
ATOM 1468 C CA . THR B 2 83 ? 36.103 69.003 43.074 1.00 20.27 250 THR B CA 1
ATOM 1469 C C . THR B 2 83 ? 37.013 69.898 43.934 1.00 21.13 250 THR B C 1
ATOM 1470 O O . THR B 2 83 ? 38.027 69.450 44.456 1.00 20.83 250 THR B O 1
ATOM 1474 N N . ASN B 2 84 ? 36.673 71.176 44.074 1.00 21.44 251 ASN B N 1
ATOM 1475 C CA . ASN B 2 84 ? 37.489 72.056 44.867 1.00 22.53 251 ASN B CA 1
ATOM 1476 C C . ASN B 2 84 ? 37.551 71.562 46.337 1.00 21.17 251 ASN B C 1
ATOM 1477 O O . ASN B 2 84 ? 36.515 71.219 46.912 1.00 19.86 251 ASN B O 1
ATOM 1482 N N . VAL B 2 85 ? 38.759 71.515 46.903 1.00 20.46 252 VAL B N 1
ATOM 1483 C CA . VAL B 2 85 ? 38.964 71.167 48.306 1.00 20.08 252 VAL B CA 1
ATOM 1484 C C . VAL B 2 85 ? 39.181 72.454 49.106 1.00 21.01 252 VAL B C 1
ATOM 1485 O O . VAL B 2 85 ? 40.092 73.226 48.810 1.00 22.32 252 VAL B O 1
ATOM 1489 N N . SER B 2 86 ? 38.320 72.717 50.082 1.00 20.39 253 SER B N 1
ATOM 1490 C CA . SER B 2 86 ? 38.404 73.939 50.888 1.00 21.03 253 SER B CA 1
ATOM 1491 C C . SER B 2 86 ? 39.097 73.661 52.224 1.00 20.71 253 SER B C 1
ATOM 1492 O O . SER B 2 86 ? 38.831 72.639 52.842 1.00 18.75 253 SER B O 1
ATOM 1495 N N . SER B 2 87 ? 39.980 74.563 52.678 1.00 20.79 254 SER B N 1
ATOM 1496 C CA . SER B 2 87 ? 40.495 74.453 54.044 1.00 21.48 254 SER B CA 1
ATOM 1497 C C . SER B 2 87 ? 39.455 75.095 54.947 1.00 21.15 254 SER B C 1
ATOM 1498 O O . SER B 2 87 ? 38.792 76.065 54.569 1.00 22.81 254 SER B O 1
ATOM 1501 N N . VAL B 2 88 ? 39.258 74.527 56.119 1.00 19.55 255 VAL B N 1
ATOM 1502 C CA . VAL B 2 88 ? 38.189 75.004 56.989 1.00 19.18 255 VAL B CA 1
ATOM 1503 C C . VAL B 2 88 ? 38.735 75.161 58.402 1.00 17.72 255 VAL B C 1
ATOM 1504 O O . VAL B 2 88 ? 39.651 74.427 58.815 1.00 17.16 255 VAL B O 1
ATOM 1508 N N . THR B 2 89 ? 38.205 76.150 59.115 1.00 16.95 256 THR B N 1
ATOM 1509 C CA . THR B 2 89 ? 38.730 76.551 60.415 1.00 16.53 256 THR B CA 1
ATOM 1510 C C . THR B 2 89 ? 37.768 76.285 61.596 1.00 15.77 256 THR B C 1
ATOM 1511 O O . THR B 2 89 ? 38.179 76.330 62.753 1.00 15.66 256 THR B O 1
ATOM 1515 N N . ASN B 2 90 ? 36.504 76.018 61.305 1.00 15.22 257 ASN B N 1
ATOM 1516 C CA . ASN B 2 90 ? 35.511 75.774 62.350 1.00 15.21 257 ASN B CA 1
ATOM 1517 C C . ASN B 2 90 ? 35.175 74.283 62.442 1.00 14.14 257 ASN B C 1
ATOM 1518 O O . ASN B 2 90 ? 35.501 73.529 61.557 1.00 13.60 257 ASN B O 1
ATOM 1523 N N . ALA B 2 91 ? 34.484 73.883 63.493 1.00 13.71 258 ALA B N 1
ATOM 1524 C CA . ALA B 2 91 ? 34.095 72.481 63.643 1.00 13.27 258 ALA B CA 1
ATOM 1525 C C . ALA B 2 91 ? 32.828 72.284 64.434 1.00 13.15 258 ALA B C 1
ATOM 1526 O O . ALA B 2 91 ? 32.386 73.177 65.134 1.00 13.59 258 ALA B O 1
ATOM 1528 N N . ARG B 2 92 ? 32.290 71.080 64.390 1.00 13.11 259 ARG B N 1
ATOM 1529 C CA . ARG B 2 92 ? 31.071 70.786 65.133 1.00 13.47 259 ARG B CA 1
ATOM 1530 C C . ARG B 2 92 ? 31.306 69.431 65.716 1.00 13.41 259 ARG B C 1
ATOM 1531 O O . ARG B 2 92 ? 31.756 68.517 65.033 1.00 12.81 259 ARG B O 1
ATOM 1539 N N . ILE B 2 93 ? 30.962 69.303 66.991 1.00 13.64 260 ILE B N 1
ATOM 1540 C CA . ILE B 2 93 ? 30.982 68.029 67.680 1.00 14.11 260 ILE B CA 1
ATOM 1541 C C . ILE B 2 93 ? 29.569 67.701 68.108 1.00 13.77 260 ILE B C 1
ATOM 1542 O O . ILE B 2 93 ? 28.846 68.590 68.530 1.00 14.04 260 ILE B O 1
ATOM 1547 N N . ILE B 2 94 ? 29.162 66.443 68.007 1.00 13.36 261 ILE B N 1
ATOM 1548 C CA . ILE B 2 94 ? 27.843 66.043 68.490 1.00 13.75 261 ILE B CA 1
ATOM 1549 C C . ILE B 2 94 ? 28.053 65.078 69.629 1.00 14.10 261 ILE B C 1
ATOM 1550 O O . ILE B 2 94 ? 28.751 64.064 69.448 1.00 14.05 261 ILE B O 1
ATOM 1555 N N . ILE B 2 95 ? 27.438 65.362 70.773 1.00 15.01 262 ILE B N 1
ATOM 1556 C CA . ILE B 2 95 ? 27.498 64.472 71.930 1.00 16.24 262 ILE B CA 1
ATOM 1557 C C . ILE B 2 95 ? 26.123 63.947 72.289 1.00 17.01 262 ILE B C 1
ATOM 1558 O O . ILE B 2 95 ? 25.105 64.475 71.855 1.00 16.01 262 ILE B O 1
ATOM 1563 N N . ALA B 2 96 ? 26.112 62.865 73.038 1.00 18.19 263 ALA B N 1
ATOM 1564 C CA . ALA B 2 96 ? 24.859 62.324 73.525 1.00 19.96 263 ALA B CA 1
ATOM 1565 C C . ALA B 2 96 ? 24.970 61.994 74.987 1.00 23.32 263 ALA B C 1
ATOM 1566 O O . ALA B 2 96 ? 26.016 61.558 75.458 1.00 21.94 263 ALA B O 1
ATOM 1568 N N A ARG B 2 97 ? 23.873 62.184 75.715 0.50 24.85 264 ARG B N 1
ATOM 1569 N N B ARG B 2 97 ? 23.869 62.200 75.710 0.50 25.29 264 ARG B N 1
ATOM 1570 C CA A ARG B 2 97 ? 23.857 61.911 77.137 0.50 26.18 264 ARG B CA 1
ATOM 1571 C CA B ARG B 2 97 ? 23.815 61.845 77.110 0.50 27.09 264 ARG B CA 1
ATOM 1572 C C A ARG B 2 97 ? 24.074 60.406 77.320 0.50 30.60 264 ARG B C 1
ATOM 1573 C C B ARG B 2 97 ? 24.181 60.375 77.213 0.50 31.08 264 ARG B C 1
ATOM 1574 O O A ARG B 2 97 ? 23.395 59.604 76.678 0.50 33.34 264 ARG B O 1
ATOM 1575 O O B ARG B 2 97 ? 23.744 59.568 76.392 0.50 33.23 264 ARG B O 1
ATOM 1590 N N . ASP B 2 98 ? 25.028 60.044 78.178 1.00 34.12 265 ASP B N 1
ATOM 1591 C CA . ASP B 2 98 ? 25.413 58.648 78.425 1.00 40.20 265 ASP B CA 1
ATOM 1592 C C . ASP B 2 98 ? 25.879 58.510 79.878 1.00 43.38 265 ASP B C 1
ATOM 1593 O O . ASP B 2 98 ? 27.083 58.575 80.161 1.00 39.21 265 ASP B O 1
ATOM 1598 N N . PRO B 2 99 ? 24.923 58.297 80.807 1.00 50.96 266 PRO B N 1
ATOM 1599 C CA . PRO B 2 99 ? 25.242 58.279 82.242 1.00 53.60 266 PRO B CA 1
ATOM 1600 C C . PRO B 2 99 ? 26.418 57.369 82.639 1.00 57.76 266 PRO B C 1
ATOM 1601 O O . PRO B 2 99 ? 27.099 57.648 83.629 1.00 60.99 266 PRO B O 1
ATOM 1605 N N . SER B 2 100 ? 26.650 56.305 81.871 1.00 59.63 267 SER B N 1
ATOM 1606 C CA . SER B 2 100 ? 27.749 55.370 82.129 1.00 62.77 267 SER B CA 1
ATOM 1607 C C . SER B 2 100 ? 29.167 55.931 81.906 1.00 62.09 267 SER B C 1
ATOM 1608 O O . SER B 2 100 ? 30.137 55.320 82.345 1.00 62.21 267 SER B O 1
ATOM 1619 N N . PRO B 2 102 ? 32.297 58.754 82.402 1.00 57.31 269 PRO B N 1
ATOM 1620 C CA . PRO B 2 102 ? 32.711 59.615 83.522 1.00 57.05 269 PRO B CA 1
ATOM 1621 C C . PRO B 2 102 ? 32.240 61.076 83.413 1.00 53.01 269 PRO B C 1
ATOM 1622 O O . PRO B 2 102 ? 31.955 61.712 84.426 1.00 51.87 269 PRO B O 1
ATOM 1626 N N . THR B 2 103 ? 32.154 61.592 82.188 1.00 49.53 270 THR B N 1
ATOM 1627 C CA . THR B 2 103 ? 31.702 62.966 81.949 1.00 45.19 270 THR B CA 1
ATOM 1628 C C . THR B 2 103 ? 30.176 63.075 81.854 1.00 40.97 270 THR B C 1
ATOM 1629 O O . THR B 2 103 ? 29.624 64.176 81.868 1.00 41.97 270 THR B O 1
ATOM 1633 N N . GLY B 2 104 ? 29.508 61.933 81.720 1.00 37.62 271 GLY B N 1
ATOM 1634 C CA . GLY B 2 104 ? 28.055 61.876 81.553 1.00 35.59 271 GLY B CA 1
ATOM 1635 C C . GLY B 2 104 ? 27.584 61.871 80.100 1.00 32.11 271 GLY B C 1
ATOM 1636 O O . GLY B 2 104 ? 26.392 61.853 79.844 1.00 30.28 271 GLY B O 1
ATOM 1637 N N . TYR B 2 105 ? 28.523 61.890 79.155 1.00 31.02 272 TYR B N 1
ATOM 1638 C CA . TYR B 2 105 ? 28.194 61.916 77.726 1.00 28.70 272 TYR B CA 1
ATOM 1639 C C . TYR B 2 105 ? 29.197 61.136 76.901 1.00 28.36 272 TYR B C 1
ATOM 1640 O O . TYR B 2 105 ? 30.315 60.877 77.334 1.00 30.99 272 TYR B O 1
ATOM 1649 N N . LYS B 2 106 ? 28.796 60.765 75.695 1.00 27.66 273 LYS B N 1
ATOM 1650 C CA . LYS B 2 106 ? 29.750 60.249 74.731 1.00 28.04 273 LYS B CA 1
ATOM 1651 C C . LYS B 2 106 ? 29.776 61.135 73.493 1.00 24.84 273 LYS B C 1
ATOM 1652 O O . LYS B 2 106 ? 28.786 61.744 73.152 1.00 22.39 273 LYS B O 1
ATOM 1658 N N . ILE B 2 107 ? 30.928 61.174 72.834 1.00 22.65 274 ILE B N 1
ATOM 1659 C CA . ILE B 2 107 ? 31.062 61.860 71.572 1.00 21.20 274 ILE B CA 1
ATOM 1660 C C . ILE B 2 107 ? 30.545 60.952 70.446 1.00 19.70 274 ILE B C 1
ATOM 1661 O O . ILE B 2 107 ? 31.063 59.842 70.178 1.00 19.72 274 ILE B O 1
ATOM 1666 N N . ILE B 2 108 ? 29.504 61.423 69.783 1.00 17.57 275 ILE B N 1
ATOM 1667 C CA . ILE B 2 108 ? 28.890 60.643 68.716 1.00 17.24 275 ILE B CA 1
ATOM 1668 C C . ILE B 2 108 ? 29.700 60.801 67.448 1.00 16.29 275 ILE B C 1
ATOM 1669 O O . ILE B 2 108 ? 30.046 59.825 66.806 1.00 16.87 275 ILE B O 1
ATOM 1674 N N . THR B 2 109 ? 29.969 62.049 67.090 1.00 14.89 276 THR B N 1
ATOM 1675 C CA . THR B 2 109 ? 30.828 62.332 65.926 1.00 14.70 276 THR B CA 1
ATOM 1676 C C . THR B 2 109 ? 31.286 63.776 65.978 1.00 13.79 276 THR B C 1
ATOM 1677 O O . THR B 2 109 ? 30.938 64.521 66.892 1.00 13.63 276 THR B O 1
ATOM 1681 N N . GLY B 2 110 ? 32.110 64.139 65.011 1.00 13.17 277 GLY B N 1
ATOM 1682 C CA . GLY B 2 110 ? 32.525 65.529 64.886 1.00 12.68 277 GLY B CA 1
ATOM 1683 C C . GLY B 2 110 ? 33.320 65.701 63.604 1.00 12.46 277 GLY B C 1
ATOM 1684 O O . GLY B 2 110 ? 33.875 64.751 63.090 1.00 12.77 277 GLY B O 1
ATOM 1685 N N . TYR B 2 111 ? 33.372 66.940 63.106 1.00 12.07 278 TYR B N 1
ATOM 1686 C CA . TYR B 2 111 ? 34.047 67.219 61.851 1.00 12.29 278 TYR B CA 1
ATOM 1687 C C . TYR B 2 111 ? 34.155 68.705 61.595 1.00 12.50 278 TYR B C 1
ATOM 1688 O O . TYR B 2 111 ? 33.424 69.507 62.193 1.00 12.24 278 TYR B O 1
ATOM 1697 N N . PRO B 2 112 ? 35.030 69.086 60.660 1.00 13.16 279 PRO B N 1
ATOM 1698 C CA . PRO B 2 112 ? 35.129 70.518 60.346 1.00 13.68 279 PRO B CA 1
ATOM 1699 C C . PRO B 2 112 ? 33.864 71.029 59.665 1.00 14.41 279 PRO B C 1
ATOM 1700 O O . PRO B 2 112 ? 33.173 70.245 58.987 1.00 13.82 279 PRO B O 1
ATOM 1704 N N . THR B 2 113 ? 33.587 72.320 59.834 1.00 15.79 280 THR B N 1
ATOM 1705 C CA . THR B 2 113 ? 32.444 72.956 59.204 1.00 18.02 280 THR B CA 1
ATOM 1706 C C . THR B 2 113 ? 32.912 74.235 58.537 1.00 20.68 280 THR B C 1
ATOM 1707 O O . THR B 2 113 ? 33.686 74.960 59.113 1.00 21.80 280 THR B O 1
ATOM 1711 N N . PRO B 2 114 ? 32.500 74.475 57.291 1.00 24.04 281 PRO B N 1
ATOM 1712 C CA . PRO B 2 114 ? 32.898 75.726 56.654 1.00 27.25 281 PRO B CA 1
ATOM 1713 C C . PRO B 2 114 ? 32.248 76.922 57.323 1.00 31.42 281 PRO B C 1
ATOM 1714 O O . PRO B 2 114 ? 31.058 76.831 57.690 1.00 33.29 281 PRO B O 1
ATOM 1719 N N . GLU C 1 5 ? 64.586 62.027 31.897 1.00 49.15 5 GLU C N 1
ATOM 1720 C CA . GLU C 1 5 ? 65.646 61.081 31.431 1.00 47.97 5 GLU C CA 1
ATOM 1721 C C . GLU C 1 5 ? 65.656 59.782 32.250 1.00 43.10 5 GLU C C 1
ATOM 1722 O O . GLU C 1 5 ? 66.070 58.737 31.732 1.00 41.47 5 GLU C O 1
ATOM 1728 N N . LYS C 1 6 ? 65.198 59.828 33.504 1.00 38.37 6 LYS C N 1
ATOM 1729 C CA . LYS C 1 6 ? 65.124 58.604 34.325 1.00 36.20 6 LYS C CA 1
ATOM 1730 C C . LYS C 1 6 ? 63.906 57.708 33.987 1.00 30.96 6 LYS C C 1
ATOM 1731 O O . LYS C 1 6 ? 64.012 56.461 34.029 1.00 30.69 6 LYS C O 1
ATOM 1737 N N . TYR C 1 7 ? 62.781 58.350 33.664 1.00 25.30 7 TYR C N 1
ATOM 1738 C CA . TYR C 1 7 ? 61.503 57.666 33.356 1.00 21.89 7 TYR C CA 1
ATOM 1739 C C . TYR C 1 7 ? 60.930 58.123 32.016 1.00 20.32 7 TYR C C 1
ATOM 1740 O O . TYR C 1 7 ? 59.808 58.626 31.937 1.00 18.37 7 TYR C O 1
ATOM 1749 N N . PRO C 1 8 ? 61.693 57.950 30.936 1.00 19.55 8 PRO C N 1
ATOM 1750 C CA . PRO C 1 8 ? 61.217 58.493 29.677 1.00 19.47 8 PRO C CA 1
ATOM 1751 C C . PRO C 1 8 ? 59.907 57.901 29.137 1.00 18.30 8 PRO C C 1
ATOM 1752 O O . PRO C 1 8 ? 59.145 58.610 28.469 1.00 18.04 8 PRO C O 1
ATOM 1756 N N . TYR C 1 9 ? 59.658 56.613 29.349 1.00 17.30 9 TYR C N 1
ATOM 1757 C CA . TYR C 1 9 ? 58.435 56.016 28.877 1.00 16.94 9 TYR C CA 1
ATOM 1758 C C . TYR C 1 9 ? 57.184 56.508 29.661 1.00 15.88 9 TYR C C 1
ATOM 1759 O O . TYR C 1 9 ? 56.164 56.815 29.056 1.00 14.85 9 TYR C O 1
ATOM 1768 N N . LEU C 1 10 ? 57.274 56.577 30.986 1.00 15.87 10 LEU C N 1
ATOM 1769 C CA . LEU C 1 10 ? 56.132 57.031 31.771 1.00 15.83 10 LEU C CA 1
ATOM 1770 C C . LEU C 1 10 ? 55.977 58.564 31.612 1.00 15.66 10 LEU C C 1
ATOM 1771 O O . LEU C 1 10 ? 54.863 59.096 31.491 1.00 15.67 10 LEU C O 1
ATOM 1776 N N . SER C 1 11 ? 57.100 59.282 31.576 1.00 15.57 11 SER C N 1
ATOM 1777 C CA . SER C 1 11 ? 57.062 60.723 31.275 1.00 16.28 11 SER C CA 1
ATOM 1778 C C . SER C 1 11 ? 56.285 61.039 29.983 1.00 15.09 11 SER C C 1
ATOM 1779 O O . SER C 1 11 ? 55.528 62.015 29.893 1.00 14.51 11 SER C O 1
ATOM 1782 N N . TYR C 1 12 ? 56.476 60.203 28.985 1.00 14.39 12 TYR C N 1
ATOM 1783 C CA . TYR C 1 12 ? 55.798 60.389 27.687 1.00 13.96 12 TYR C CA 1
ATOM 1784 C C . TYR C 1 12 ? 54.281 60.306 27.844 1.00 13.41 12 TYR C C 1
ATOM 1785 O O . TYR C 1 12 ? 53.552 61.195 27.412 1.00 13.08 12 TYR C O 1
ATOM 1794 N N . LEU C 1 13 ? 53.818 59.247 28.473 1.00 13.20 13 LEU C N 1
ATOM 1795 C CA . LEU C 1 13 ? 52.411 59.126 28.793 1.00 13.28 13 LEU C CA 1
ATOM 1796 C C . LEU C 1 13 ? 51.895 60.354 29.584 1.00 13.06 13 LEU C C 1
ATOM 1797 O O . LEU C 1 13 ? 50.872 60.963 29.229 1.00 12.80 13 LEU C O 1
ATOM 1802 N N . LEU C 1 14 ? 52.566 60.676 30.682 1.00 13.29 14 LEU C N 1
ATOM 1803 C CA . LEU C 1 14 ? 52.112 61.718 31.580 1.00 13.52 14 LEU C CA 1
ATOM 1804 C C . LEU C 1 14 ? 52.173 63.149 31.015 1.00 13.76 14 LEU C C 1
ATOM 1805 O O . LEU C 1 14 ? 51.375 63.967 31.393 1.00 13.56 14 LEU C O 1
ATOM 1810 N N A ARG C 1 15 ? 53.102 63.425 30.101 0.50 14.16 15 ARG C N 1
ATOM 1811 N N B ARG C 1 15 ? 53.108 63.428 30.106 0.50 13.88 15 ARG C N 1
ATOM 1812 C CA A ARG C 1 15 ? 53.268 64.780 29.565 0.50 14.85 15 ARG C CA 1
ATOM 1813 C CA B ARG C 1 15 ? 53.275 64.784 29.567 0.50 14.38 15 ARG C CA 1
ATOM 1814 C C A ARG C 1 15 ? 52.613 64.984 28.203 0.50 14.49 15 ARG C C 1
ATOM 1815 C C B ARG C 1 15 ? 52.624 64.988 28.199 0.50 14.22 15 ARG C C 1
ATOM 1816 O O A ARG C 1 15 ? 52.110 66.079 27.907 0.50 14.58 15 ARG C O 1
ATOM 1817 O O B ARG C 1 15 ? 52.137 66.088 27.894 0.50 14.35 15 ARG C O 1
ATOM 1832 N N . CYS C 1 16 ? 52.639 63.954 27.351 1.00 13.91 16 CYS C N 1
ATOM 1833 C CA . CYS C 1 16 ? 52.052 64.062 26.020 1.00 13.80 16 CYS C CA 1
ATOM 1834 C C . CYS C 1 16 ? 50.578 63.646 25.992 1.00 13.52 16 CYS C C 1
ATOM 1835 O O . CYS C 1 16 ? 49.763 64.291 25.308 1.00 13.81 16 CYS C O 1
ATOM 1838 N N . TYR C 1 17 ? 50.234 62.546 26.670 1.00 12.92 17 TYR C N 1
ATOM 1839 C CA . TYR C 1 17 ? 48.819 62.158 26.744 1.00 12.78 17 TYR C CA 1
ATOM 1840 C C . TYR C 1 17 ? 48.044 62.939 27.823 1.00 12.58 17 TYR C C 1
ATOM 1841 O O . TYR C 1 17 ? 47.057 63.618 27.503 1.00 13.00 17 TYR C O 1
ATOM 1850 N N . PHE C 1 18 ? 48.490 62.888 29.064 1.00 12.52 18 PHE C N 1
ATOM 1851 C CA . PHE C 1 18 ? 47.844 63.650 30.179 1.00 12.91 18 PHE C CA 1
ATOM 1852 C C . PHE C 1 18 ? 48.355 65.079 30.176 1.00 13.43 18 PHE C C 1
ATOM 1853 O O . PHE C 1 18 ? 48.772 65.615 31.193 1.00 13.92 18 PHE C O 1
ATOM 1861 N N . ASN C 1 19 ? 48.305 65.699 29.017 1.00 14.25 19 ASN C N 1
ATOM 1862 C CA . ASN C 1 19 ? 48.584 67.137 28.888 1.00 14.86 19 ASN C CA 1
ATOM 1863 C C . ASN C 1 19 ? 47.414 67.942 29.458 1.00 15.38 19 ASN C C 1
ATOM 1864 O O . ASN C 1 19 ? 46.395 67.365 29.830 1.00 14.74 19 ASN C O 1
ATOM 1869 N N . GLN C 1 20 ? 47.543 69.267 29.561 1.00 16.22 20 GLN C N 1
ATOM 1870 C CA . GLN C 1 20 ? 46.497 70.068 30.169 1.00 17.66 20 GLN C CA 1
ATOM 1871 C C . GLN C 1 20 ? 45.154 69.939 29.475 1.00 17.44 20 GLN C C 1
ATOM 1872 O O . GLN C 1 20 ? 44.128 70.174 30.080 1.00 17.96 20 GLN C O 1
ATOM 1878 N N . ASP C 1 21 ? 45.190 69.612 28.193 1.00 17.90 21 ASP C N 1
ATOM 1879 C CA . ASP C 1 21 ? 43.993 69.497 27.367 1.00 18.07 21 ASP C CA 1
ATOM 1880 C C . ASP C 1 21 ? 43.481 68.065 27.234 1.00 17.25 21 ASP C C 1
ATOM 1881 O O . ASP C 1 21 ? 42.691 67.797 26.345 1.00 17.17 21 ASP C O 1
ATOM 1886 N N . PHE C 1 22 ? 43.904 67.141 28.084 1.00 16.50 22 PHE C N 1
ATOM 1887 C CA . PHE C 1 22 ? 43.555 65.727 27.849 1.00 16.76 22 PHE C CA 1
ATOM 1888 C C . PHE C 1 22 ? 42.030 65.438 27.824 1.00 18.01 22 PHE C C 1
ATOM 1889 O O . PHE C 1 22 ? 41.599 64.583 27.051 1.00 18.15 22 PHE C O 1
ATOM 1897 N N . GLU C 1 23 ? 41.241 66.152 28.638 1.00 19.43 23 GLU C N 1
ATOM 1898 C CA . GLU C 1 23 ? 39.786 65.915 28.725 1.00 22.25 23 GLU C CA 1
ATOM 1899 C C . GLU C 1 23 ? 39.083 66.367 27.435 1.00 23.13 23 GLU C C 1
ATOM 1900 O O . GLU C 1 23 ? 38.069 65.815 27.051 1.00 24.45 23 GLU C O 1
ATOM 1906 N N . VAL C 1 24 ? 39.659 67.348 26.758 1.00 23.20 24 VAL C N 1
ATOM 1907 C CA . VAL C 1 24 ? 39.170 67.815 25.482 1.00 24.72 24 VAL C CA 1
ATOM 1908 C C . VAL C 1 24 ? 39.644 66.912 24.331 1.00 24.69 24 VAL C C 1
ATOM 1909 O O . VAL C 1 24 ? 38.876 66.547 23.453 1.00 25.35 24 VAL C O 1
ATOM 1913 N N . LEU C 1 25 ? 40.932 66.561 24.352 1.00 22.97 25 LEU C N 1
ATOM 1914 C CA . LEU C 1 25 ? 41.579 65.841 23.262 1.00 23.00 25 LEU C CA 1
ATOM 1915 C C . LEU C 1 25 ? 41.195 64.359 23.241 1.00 22.48 25 LEU C C 1
ATOM 1916 O O . LEU C 1 25 ? 40.932 63.790 22.182 1.00 23.93 25 LEU C O 1
ATOM 1921 N N . PHE C 1 26 ? 41.138 63.737 24.410 1.00 21.36 26 PHE C N 1
ATOM 1922 C CA . PHE C 1 26 ? 40.957 62.289 24.507 1.00 21.59 26 PHE C CA 1
ATOM 1923 C C . PHE C 1 26 ? 39.681 61.930 25.275 1.00 22.74 26 PHE C C 1
ATOM 1924 O O . PHE C 1 26 ? 38.944 61.018 24.883 1.00 24.90 26 PHE C O 1
ATOM 1932 N N . GLY C 1 27 ? 39.432 62.641 26.370 1.00 22.46 27 GLY C N 1
ATOM 1933 C CA . GLY C 1 27 ? 38.275 62.387 27.248 1.00 23.17 27 GLY C CA 1
ATOM 1934 C C . GLY C 1 27 ? 38.749 62.138 28.667 1.00 22.02 27 GLY C C 1
ATOM 1935 O O . GLY C 1 27 ? 39.735 62.713 29.134 1.00 22.15 27 GLY C O 1
ATOM 1936 N N . ASN C 1 28 ? 38.061 61.263 29.362 1.00 21.63 28 ASN C N 1
ATOM 1937 C CA . ASN C 1 28 ? 38.435 60.982 30.737 1.00 20.65 28 ASN C CA 1
ATOM 1938 C C . ASN C 1 28 ? 39.736 60.168 30.813 1.00 19.40 28 ASN C C 1
ATOM 1939 O O . ASN C 1 28 ? 40.356 59.876 29.777 1.00 19.19 28 ASN C O 1
ATOM 1944 N N . ALA C 1 29 ? 40.194 59.861 32.024 1.00 19.29 29 ALA C N 1
ATOM 1945 C CA . ALA C 1 29 ? 41.543 59.280 32.172 1.00 18.39 29 ALA C CA 1
ATOM 1946 C C . ALA C 1 29 ? 41.617 57.919 31.496 1.00 18.57 29 ALA C C 1
ATOM 1947 O O . ALA C 1 29 ? 42.611 57.587 30.835 1.00 16.70 29 ALA C O 1
ATOM 1949 N N . ASP C 1 30 ? 40.544 57.160 31.597 1.00 19.54 30 ASP C N 1
ATOM 1950 C CA . ASP C 1 30 ? 40.585 55.842 30.990 1.00 20.71 30 ASP C CA 1
ATOM 1951 C C . ASP C 1 30 ? 40.544 55.920 29.470 1.00 20.75 30 ASP C C 1
ATOM 1952 O O . ASP C 1 30 ? 41.186 55.100 28.822 1.00 20.52 30 ASP C O 1
ATOM 1957 N N . GLU C 1 31 ? 39.838 56.918 28.899 1.00 20.57 31 GLU C N 1
ATOM 1958 C CA . GLU C 1 31 ? 39.815 57.072 27.467 1.00 20.65 31 GLU C CA 1
ATOM 1959 C C . GLU C 1 31 ? 41.200 57.558 26.994 1.00 19.09 31 GLU C C 1
ATOM 1960 O O . GLU C 1 31 ? 41.608 57.245 25.866 1.00 19.15 31 GLU C O 1
ATOM 1966 N N . THR C 1 32 ? 41.877 58.333 27.826 1.00 17.67 32 THR C N 1
ATOM 1967 C CA . THR C 1 32 ? 43.246 58.757 27.538 1.00 16.75 32 THR C CA 1
ATOM 1968 C C . THR C 1 32 ? 44.223 57.541 27.494 1.00 16.29 32 THR C C 1
ATOM 1969 O O . THR C 1 32 ? 45.064 57.430 26.567 1.00 15.76 32 THR C O 1
ATOM 1973 N N . LEU C 1 33 ? 44.085 56.644 28.461 1.00 16.37 33 LEU C N 1
ATOM 1974 C CA . LEU C 1 33 ? 44.885 55.397 28.492 1.00 16.48 33 LEU C CA 1
ATOM 1975 C C . LEU C 1 33 ? 44.565 54.554 27.250 1.00 17.18 33 LEU C C 1
ATOM 1976 O O . LEU C 1 33 ? 45.477 54.049 26.582 1.00 16.61 33 LEU C O 1
ATOM 1981 N N . ALA C 1 34 ? 43.274 54.454 26.903 1.00 17.78 34 ALA C N 1
ATOM 1982 C CA . ALA C 1 34 ? 42.868 53.725 25.702 1.00 18.28 34 ALA C CA 1
ATOM 1983 C C . ALA C 1 34 ? 43.483 54.314 24.455 1.00 17.92 34 ALA C C 1
ATOM 1984 O O . ALA C 1 34 ? 43.882 53.569 23.575 1.00 18.65 34 ALA C O 1
ATOM 1986 N N . ALA C 1 35 ? 43.567 55.642 24.353 1.00 17.37 35 ALA C N 1
ATOM 1987 C CA . ALA C 1 35 ? 44.158 56.272 23.191 1.00 17.43 35 ALA C CA 1
ATOM 1988 C C . ALA C 1 35 ? 45.626 55.944 23.060 1.00 16.87 35 ALA C C 1
ATOM 1989 O O . ALA C 1 35 ? 46.079 55.674 21.978 1.00 17.36 35 ALA C O 1
ATOM 1991 N N . TYR C 1 36 ? 46.359 56.006 24.161 1.00 16.39 36 TYR C N 1
ATOM 1992 C CA . TYR C 1 36 ? 47.779 55.632 24.205 1.00 16.02 36 TYR C CA 1
ATOM 1993 C C . TYR C 1 36 ? 47.939 54.176 23.786 1.00 16.90 36 TYR C C 1
ATOM 1994 O O . TYR C 1 36 ? 48.761 53.849 22.933 1.00 16.90 36 TYR C O 1
ATOM 2003 N N . LYS C 1 37 ? 47.108 53.313 24.354 1.00 17.74 37 LYS C N 1
ATOM 2004 C CA . LYS C 1 37 ? 47.180 51.881 24.000 1.00 19.35 37 LYS C CA 1
ATOM 2005 C C . LYS C 1 37 ? 46.990 51.643 22.506 1.00 19.82 37 LYS C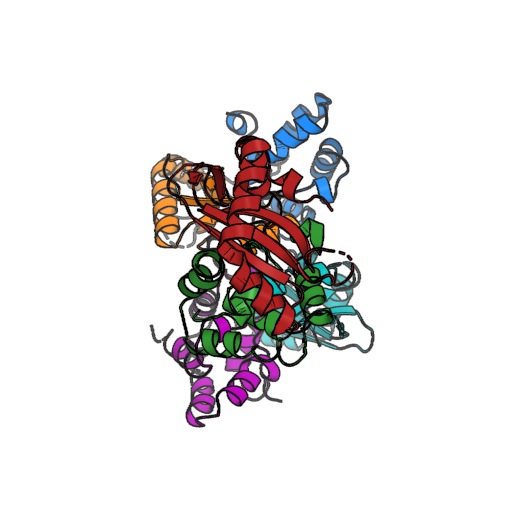 C 1
ATOM 2006 O O . LYS C 1 37 ? 47.717 50.851 21.904 1.00 20.56 37 LYS C O 1
ATOM 2012 N N . ALA C 1 38 ? 46.022 52.324 21.903 1.00 19.84 38 ALA C N 1
ATOM 2013 C CA . ALA C 1 38 ? 45.718 52.128 20.489 1.00 21.00 38 ALA C CA 1
ATOM 2014 C C . ALA C 1 38 ? 46.756 52.764 19.578 1.00 20.88 38 ALA C C 1
ATOM 2015 O O . ALA C 1 38 ? 46.957 52.341 18.449 1.00 22.26 38 ALA C O 1
ATOM 2017 N N . THR C 1 39 ? 47.395 53.818 20.045 1.00 19.70 39 THR C N 1
ATOM 2018 C CA . THR C 1 39 ? 48.289 54.593 19.208 1.00 19.78 39 THR C CA 1
ATOM 2019 C C . THR C 1 39 ? 49.715 54.073 19.206 1.00 19.22 39 THR C C 1
ATOM 2020 O O . THR C 1 39 ? 50.401 54.127 18.152 1.00 20.28 39 THR C O 1
ATOM 2024 N N . GLU C 1 40 ? 50.173 53.605 20.355 1.00 18.27 40 GLU C N 1
ATOM 2025 C CA . GLU C 1 40 ? 51.598 53.351 20.580 1.00 18.15 40 GLU C CA 1
ATOM 2026 C C . GLU C 1 40 ? 51.858 51.844 20.383 1.00 18.78 40 GLU C C 1
ATOM 2027 O O . GLU C 1 40 ? 50.952 51.021 20.467 1.00 18.68 40 GLU C O 1
ATOM 2033 N N . THR C 1 41 ? 53.103 51.511 20.087 1.00 19.00 41 THR C N 1
ATOM 2034 C CA . THR C 1 41 ? 53.451 50.103 19.875 1.00 19.93 41 THR C CA 1
ATOM 2035 C C . THR C 1 41 ? 53.415 49.262 21.125 1.00 19.92 41 THR C C 1
ATOM 2036 O O . THR C 1 41 ? 53.484 49.757 22.257 1.00 18.59 41 THR C O 1
ATOM 2040 N N . ALA C 1 42 ? 53.347 47.945 20.914 1.00 21.20 42 ALA C N 1
ATOM 2041 C CA . ALA C 1 42 ? 53.401 47.017 22.019 1.00 21.87 42 ALA C CA 1
ATOM 2042 C C . ALA C 1 42 ? 54.677 47.204 22.824 1.00 22.41 42 ALA C C 1
ATOM 2043 O O . ALA C 1 42 ? 54.647 47.123 24.052 1.00 21.90 42 ALA C O 1
ATOM 2045 N N . GLU C 1 43 ? 55.799 47.416 22.137 1.00 21.03 43 GLU C N 1
ATOM 2046 C CA . GLU C 1 43 ? 57.091 47.594 22.825 1.00 22.98 43 GLU C CA 1
ATOM 2047 C C . GLU C 1 43 ? 57.097 48.879 23.668 1.00 20.51 43 GLU C C 1
ATOM 2048 O O . GLU C 1 43 ? 57.677 48.908 24.747 1.00 19.93 43 GLU C O 1
ATOM 2054 N N . GLU C 1 44 ? 56.481 49.933 23.161 1.00 19.81 44 GLU C N 1
ATOM 2055 C CA . GLU C 1 44 ? 56.407 51.194 23.922 1.00 18.78 44 GLU C CA 1
ATOM 2056 C C . GLU C 1 44 ? 55.651 50.942 25.222 1.00 19.12 44 GLU C C 1
ATOM 2057 O O . GLU C 1 44 ? 56.085 51.355 26.303 1.00 18.22 44 GLU C O 1
ATOM 2063 N N A ARG C 1 45 ? 54.519 50.254 25.118 0.50 19.45 45 ARG C N 1
ATOM 2064 N N B ARG C 1 45 ? 54.522 50.252 25.119 0.50 19.45 45 ARG C N 1
ATOM 2065 C CA A ARG C 1 45 ? 53.703 49.974 26.294 0.50 20.24 45 ARG C CA 1
ATOM 2066 C CA B ARG C 1 45 ? 53.711 49.969 26.295 0.50 20.24 45 ARG C CA 1
ATOM 2067 C C A ARG C 1 45 ? 54.460 49.077 27.264 0.50 19.78 45 ARG C C 1
ATOM 2068 C C B ARG C 1 45 ? 54.466 49.078 27.265 0.50 19.78 45 ARG C C 1
ATOM 2069 O O A ARG C 1 45 ? 54.348 49.242 28.469 0.50 19.37 45 ARG C O 1
ATOM 2070 O O B ARG C 1 45 ? 54.357 49.246 28.471 0.50 19.38 45 ARG C O 1
ATOM 2085 N N . LEU C 1 46 ? 55.221 48.124 26.730 1.00 20.15 46 LEU C N 1
ATOM 2086 C CA . LEU C 1 46 ? 55.965 47.170 27.559 1.00 20.84 46 LEU C CA 1
ATOM 2087 C C . LEU C 1 46 ? 57.011 47.853 28.393 1.00 20.18 46 LEU C C 1
ATOM 2088 O O . LEU C 1 46 ? 57.171 47.535 29.584 1.00 18.91 46 LEU C O 1
ATOM 2093 N N . GLN C 1 47 ? 57.715 48.797 27.763 1.00 19.50 47 GLN C N 1
ATOM 2094 C CA . GLN C 1 47 ? 58.730 49.579 28.428 1.00 20.10 47 GLN C CA 1
ATOM 2095 C C . GLN C 1 47 ? 58.156 50.512 29.487 1.00 18.74 47 GLN C C 1
ATOM 2096 O O . GLN C 1 47 ? 58.786 50.722 30.521 1.00 17.81 47 GLN C O 1
ATOM 2118 N N . LYS C 1 49 ? 55.305 49.878 31.075 1.00 17.31 49 LYS C N 1
ATOM 2119 C CA . LYS C 1 49 ? 54.988 48.961 32.184 1.00 18.50 49 LYS C CA 1
ATOM 2120 C C . LYS C 1 49 ? 56.220 48.615 33.053 1.00 18.10 49 LYS C C 1
ATOM 2121 O O . LYS C 1 49 ? 56.099 48.518 34.259 1.00 17.76 49 LYS C O 1
ATOM 2127 N N . ALA C 1 50 ? 57.396 48.460 32.442 1.00 17.80 50 ALA C N 1
ATOM 2128 C CA . ALA C 1 50 ? 58.621 48.186 33.195 1.00 17.80 50 ALA C CA 1
ATOM 2129 C C . ALA C 1 50 ? 58.999 49.324 34.130 1.00 16.87 50 ALA C C 1
ATOM 2130 O O . ALA C 1 50 ? 59.568 49.094 35.196 1.00 16.37 50 ALA C O 1
ATOM 2132 N N . GLU C 1 51 ? 58.730 50.554 33.705 1.00 16.12 51 GLU C N 1
ATOM 2133 C CA . GLU C 1 51 ? 58.962 51.704 34.558 1.00 15.82 51 GLU C CA 1
ATOM 2134 C C . GLU C 1 51 ? 58.011 51.716 35.739 1.00 15.23 51 GLU C C 1
ATOM 2135 O O . GLU C 1 51 ? 58.423 52.069 36.864 1.00 14.95 51 GLU C O 1
ATOM 2141 N N . ILE C 1 52 ? 56.758 51.344 35.509 1.00 14.61 52 ILE C N 1
ATOM 2142 C CA . ILE C 1 52 ? 55.806 51.221 36.621 1.00 15.02 52 ILE C CA 1
ATOM 2143 C C . ILE C 1 52 ? 56.340 50.160 37.611 1.00 15.59 52 ILE C C 1
ATOM 2144 O O . ILE C 1 52 ? 56.397 50.409 38.818 1.00 15.26 52 ILE C O 1
ATOM 2149 N N . ASP C 1 53 ? 56.743 48.996 37.102 1.00 16.59 53 ASP C N 1
ATOM 2150 C CA . ASP C 1 53 ? 57.344 47.947 37.988 1.00 17.85 53 ASP C CA 1
ATOM 2151 C C . ASP C 1 53 ? 58.520 48.459 38.799 1.00 17.46 53 ASP C C 1
ATOM 2152 O O . ASP C 1 53 ? 58.605 48.221 40.024 1.00 16.62 53 ASP C O 1
ATOM 2157 N N . TYR C 1 54 ? 59.383 49.235 38.137 1.00 17.08 54 TYR C N 1
ATOM 2158 C CA . TYR C 1 54 ? 60.527 49.874 38.805 1.00 18.10 54 TYR C CA 1
ATOM 2159 C C . TYR C 1 54 ? 60.100 50.843 39.912 1.00 17.13 54 TYR C C 1
ATOM 2160 O O . TYR C 1 54 ? 60.633 50.806 41.005 1.00 16.68 54 TYR C O 1
ATOM 2169 N N . LEU C 1 55 ? 59.163 51.744 39.614 1.00 16.23 55 LEU C N 1
ATOM 2170 C CA . LEU C 1 55 ? 58.637 52.651 40.624 1.00 16.55 55 LEU C CA 1
ATOM 2171 C C . LEU C 1 55 ? 58.013 51.932 41.806 1.00 16.33 55 LEU C C 1
ATOM 2172 O O . LEU C 1 55 ? 58.251 52.314 42.956 1.00 16.17 55 LEU C O 1
ATOM 2177 N N . LEU C 1 56 ? 57.239 50.892 41.534 1.00 16.52 56 LEU C N 1
ATOM 2178 C CA . LEU C 1 56 ? 56.625 50.135 42.627 1.00 17.34 56 LEU C CA 1
ATOM 2179 C C . LEU C 1 56 ? 57.692 49.385 43.464 1.00 16.93 56 LEU C C 1
ATOM 2180 O O . LEU C 1 56 ? 57.548 49.275 44.688 1.00 17.09 56 LEU C O 1
ATOM 2185 N N . ALA C 1 57 ? 58.773 48.957 42.826 1.00 16.22 57 ALA C N 1
ATOM 2186 C CA . ALA C 1 57 ? 59.863 48.271 43.550 1.00 16.89 57 ALA C CA 1
ATOM 2187 C C . ALA C 1 57 ? 60.708 49.177 44.449 1.00 16.53 57 ALA C C 1
ATOM 2188 O O . ALA C 1 57 ? 61.444 48.697 45.328 1.00 17.82 57 ALA C O 1
ATOM 2190 N N . LEU C 1 58 ? 60.604 50.486 44.256 1.00 16.19 58 LEU C N 1
ATOM 2191 C CA . LEU C 1 58 ? 61.258 51.439 45.142 1.00 16.82 58 LEU C CA 1
ATOM 2192 C C . LEU C 1 58 ? 60.635 51.467 46.532 1.00 16.92 58 LEU C C 1
ATOM 2193 O O . LEU C 1 58 ? 61.239 51.991 47.475 1.00 16.93 58 LEU C O 1
ATOM 2198 N N . SER C 1 59 ? 59.391 51.004 46.632 1.00 18.68 59 SER C N 1
ATOM 2199 C CA . SER C 1 59 ? 58.694 50.962 47.905 1.00 19.84 59 SER C CA 1
ATOM 2200 C C . SER C 1 59 ? 58.630 52.336 48.606 1.00 19.04 59 SER C C 1
ATOM 2201 O O . SER C 1 59 ? 59.010 52.501 49.776 1.00 19.24 59 SER C O 1
ATOM 2204 N N . LEU C 1 60 ? 58.155 53.324 47.866 1.00 18.02 60 LEU C N 1
ATOM 2205 C CA . LEU C 1 60 ? 58.094 54.697 48.364 1.00 18.19 60 LEU C CA 1
ATOM 2206 C C . LEU C 1 60 ? 56.829 54.946 49.146 1.00 18.13 60 LEU C C 1
ATOM 2207 O O . LEU C 1 60 ? 55.797 54.349 48.855 1.00 17.97 60 LEU C O 1
ATOM 2212 N N . PRO C 1 61 ? 56.876 55.904 50.094 1.00 18.13 61 PRO C N 1
ATOM 2213 C CA . PRO C 1 61 ? 55.635 56.349 50.698 1.00 18.22 61 PRO C CA 1
ATOM 2214 C C . PRO C 1 61 ? 54.792 57.055 49.631 1.00 17.07 61 PRO C C 1
ATOM 2215 O O . PRO C 1 61 ? 55.355 57.642 48.695 1.00 15.82 61 PRO C O 1
ATOM 2219 N N . ASP C 1 62 ? 53.469 57.020 49.802 1.00 16.80 62 ASP C N 1
ATOM 2220 C CA . ASP C 1 62 ? 52.540 57.549 48.80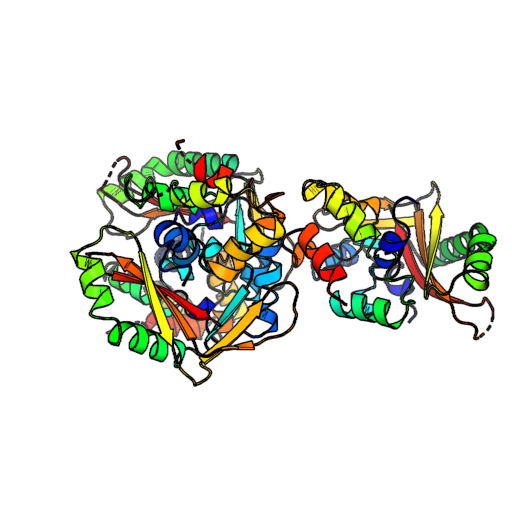9 1.00 16.89 62 ASP C CA 1
ATOM 2221 C C . ASP C 1 62 ? 52.839 58.965 48.404 1.00 16.49 62 ASP C C 1
ATOM 2222 O O . ASP C 1 62 ? 52.744 59.281 47.197 1.00 16.49 62 ASP C O 1
ATOM 2227 N N . ASP C 1 63 ? 53.137 59.835 49.368 1.00 16.05 63 ASP C N 1
ATOM 2228 C CA . ASP C 1 63 ? 53.311 61.250 49.002 1.00 16.09 63 ASP C CA 1
ATOM 2229 C C . ASP C 1 63 ? 54.568 61.455 48.150 1.00 15.38 63 ASP C C 1
ATOM 2230 O O . ASP C 1 63 ? 54.625 62.393 47.363 1.00 14.59 63 ASP C O 1
ATOM 2235 N N . GLU C 1 64 ? 55.541 60.578 48.284 1.00 14.78 64 GLU C N 1
ATOM 2236 C CA . GLU C 1 64 ? 56.756 60.701 47.473 1.00 14.90 64 GLU C CA 1
ATOM 2237 C C . GLU C 1 64 ? 56.471 60.228 46.046 1.00 14.31 64 GLU C C 1
ATOM 2238 O O . GLU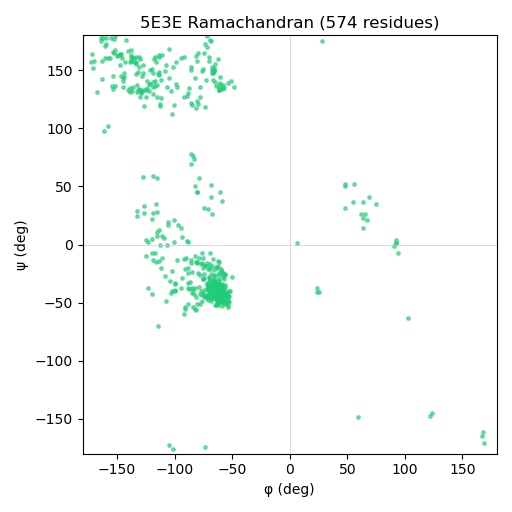 C 1 64 ? 56.893 60.862 45.066 1.00 13.49 64 GLU C O 1
ATOM 2244 N N . LEU C 1 65 ? 55.762 59.100 45.921 1.00 13.55 65 LEU C N 1
ATOM 2245 C CA . LEU C 1 65 ? 55.373 58.638 44.575 1.00 13.40 65 LEU C CA 1
ATOM 2246 C C . LEU C 1 65 ? 54.507 59.698 43.885 1.00 13.03 65 LEU C C 1
ATOM 2247 O O . LEU C 1 65 ? 54.673 59.989 42.687 1.00 12.92 65 LEU C O 1
ATOM 2252 N N . GLN C 1 66 ? 53.592 60.310 44.645 1.00 12.81 66 GLN C N 1
ATOM 2253 C CA . GLN C 1 66 ? 52.749 61.344 44.095 1.00 12.91 66 GLN C CA 1
ATOM 2254 C C . GLN C 1 66 ? 53.601 62.514 43.598 1.00 12.57 66 GLN C C 1
ATOM 2255 O O . GLN C 1 66 ? 53.375 63.069 42.515 1.00 12.27 66 GLN C O 1
ATOM 2261 N N . ASP C 1 67 ? 54.577 62.882 44.378 1.00 12.45 67 ASP C N 1
ATOM 2262 C CA . ASP C 1 67 ? 55.497 63.978 43.942 1.00 12.78 67 ASP C CA 1
ATOM 2263 C C . ASP C 1 67 ? 56.193 63.648 42.601 1.00 12.47 67 ASP C C 1
ATOM 2264 O O . ASP C 1 67 ? 56.356 64.510 41.755 1.00 12.58 67 ASP C O 1
ATOM 2269 N N . ILE C 1 68 ? 56.565 62.389 42.408 1.00 12.34 68 ILE C N 1
ATOM 2270 C CA . ILE C 1 68 ? 57.193 61.970 41.152 1.00 12.56 68 ILE C CA 1
ATOM 2271 C C . ILE C 1 68 ? 56.180 62.131 40.020 1.00 12.41 68 ILE C C 1
ATOM 2272 O O . ILE C 1 68 ? 56.476 62.733 39.011 1.00 12.49 68 ILE C O 1
ATOM 2277 N N . LEU C 1 69 ? 54.979 61.562 40.196 1.00 12.18 69 LEU C N 1
ATOM 2278 C CA . LEU C 1 69 ? 54.029 61.477 39.093 1.00 12.20 69 LEU C CA 1
ATOM 2279 C C . LEU C 1 69 ? 53.488 62.840 38.723 1.00 12.49 69 LEU C C 1
ATOM 2280 O O . LEU C 1 69 ? 53.439 63.166 37.570 1.00 12.37 69 LEU C O 1
ATOM 2285 N N . LEU C 1 70 ? 53.100 63.636 39.719 1.00 12.89 70 LEU C N 1
ATOM 2286 C CA . LEU C 1 70 ? 52.520 64.949 39.482 1.00 13.43 70 LEU C CA 1
ATOM 2287 C C . LEU C 1 70 ? 53.507 66.048 39.237 1.00 14.64 70 LEU C C 1
ATOM 2288 O O . LEU C 1 70 ? 53.223 66.920 38.420 1.00 15.19 70 LEU C O 1
ATOM 2293 N N . ASN C 1 71 ? 54.641 66.038 39.931 1.00 15.35 71 ASN C N 1
ATOM 2294 C CA . ASN C 1 71 ? 55.550 67.167 39.917 1.00 16.94 71 ASN C CA 1
ATOM 2295 C C . ASN C 1 71 ? 56.822 66.900 39.118 1.00 17.81 71 ASN C C 1
ATOM 2296 O O . ASN C 1 71 ? 57.196 67.707 38.274 1.00 19.50 71 ASN C O 1
ATOM 2301 N N . LYS C 1 72 ? 57.499 65.787 39.318 1.00 17.93 72 LYS C N 1
ATOM 2302 C CA . LYS C 1 72 ? 58.699 65.521 38.504 1.00 18.83 72 LYS C CA 1
ATOM 2303 C C . LYS C 1 72 ? 58.316 65.183 37.064 1.00 18.63 72 LYS C C 1
ATOM 2304 O O . LYS C 1 72 ? 58.906 65.686 36.117 1.00 18.13 72 LYS C O 1
ATOM 2310 N N . LEU C 1 73 ? 57.331 64.309 36.905 1.00 17.43 73 LEU C N 1
ATOM 2311 C CA . LEU C 1 73 ? 56.898 63.878 35.602 1.00 17.90 73 LEU C CA 1
ATOM 2312 C C . LEU C 1 73 ? 55.801 64.749 35.053 1.00 18.58 73 LEU C C 1
ATOM 2313 O O . LEU C 1 73 ? 55.490 64.653 33.885 1.00 20.57 73 LEU C O 1
ATOM 2318 N N . ASP C 1 74 ? 55.230 65.607 35.893 1.00 19.09 74 ASP C N 1
ATOM 2319 C CA . ASP C 1 74 ? 54.304 66.676 35.489 1.00 20.15 74 ASP C CA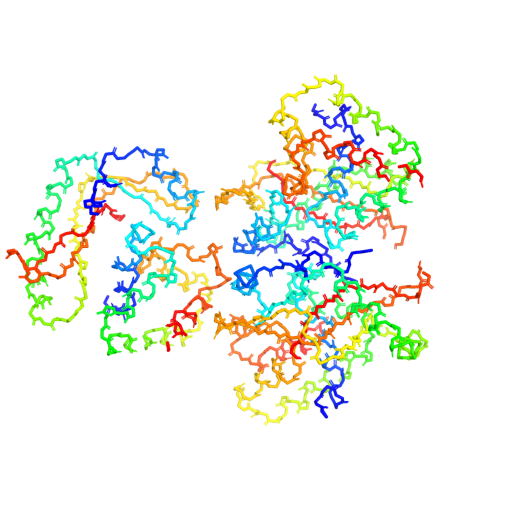 1
ATOM 2320 C C . ASP C 1 74 ? 52.977 66.225 34.862 1.00 18.39 74 ASP C C 1
ATOM 2321 O O . ASP C 1 74 ? 52.447 66.889 33.960 1.00 18.62 74 ASP C O 1
ATOM 2326 N N . CYS C 1 75 ? 52.421 65.121 35.346 1.00 16.87 75 CYS C N 1
ATOM 2327 C CA . CYS C 1 75 ? 51.104 64.659 34.889 1.00 16.31 75 CYS C CA 1
ATOM 2328 C C . CYS C 1 75 ? 50.065 65.763 35.130 1.00 16.31 75 CYS C C 1
ATOM 2329 O O . CYS C 1 75 ? 50.046 66.385 36.218 1.00 16.94 75 CYS C O 1
ATOM 2332 N N . SER C 1 76 ? 49.209 66.024 34.148 1.00 15.69 76 SER C N 1
ATOM 23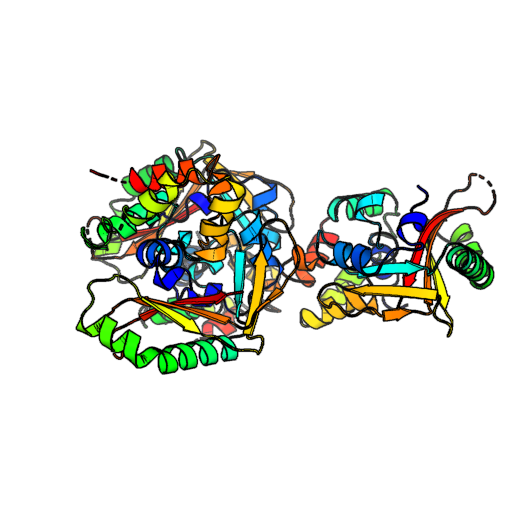33 C CA . SER C 1 76 ? 48.157 67.052 34.310 1.00 15.60 76 SER C CA 1
ATOM 2334 C C . SER C 1 76 ? 46.847 66.506 34.837 1.00 15.05 76 SER C C 1
ATOM 2335 O O . SER C 1 76 ? 45.963 67.284 35.180 1.00 15.42 76 SER C O 1
ATOM 2338 N N . TYR C 1 77 ? 46.691 65.190 34.856 1.00 14.45 77 TYR C N 1
ATOM 2339 C CA . TYR C 1 77 ? 45.487 64.559 35.424 1.00 14.28 77 TYR C CA 1
ATOM 2340 C C . TYR C 1 77 ? 45.693 64.422 36.924 1.00 13.62 77 TYR C C 1
ATOM 2341 O O . TYR C 1 77 ? 46.590 63.689 37.376 1.00 13.54 77 TYR C O 1
ATOM 2350 N N . TYR C 1 78 ? 44.811 65.054 37.708 1.00 13.43 78 TYR C N 1
ATOM 2351 C CA . TYR C 1 78 ? 44.938 64.987 39.157 1.00 12.99 78 TYR C CA 1
ATOM 2352 C C . TYR C 1 78 ? 44.246 63.736 39.642 1.00 12.89 78 TYR C C 1
ATOM 2353 O O . TYR C 1 78 ? 43.109 63.804 40.160 1.00 12.97 78 TYR C O 1
ATOM 2362 N N . TYR C 1 79 ? 44.926 62.607 39.468 1.00 12.51 79 TYR C N 1
ATOM 2363 C CA . TYR C 1 79 ? 44.380 61.296 39.830 1.00 12.74 79 TYR C CA 1
ATOM 2364 C C . TYR C 1 79 ? 43.981 61.164 41.323 1.00 12.95 79 TYR C C 1
ATOM 2365 O O . TYR C 1 79 ? 43.090 60.334 41.628 1.00 13.77 79 TYR C O 1
ATOM 2374 N N . PRO C 1 80 ? 44.571 61.958 42.244 1.00 12.63 80 PRO C N 1
ATOM 2375 C CA . PRO C 1 80 ? 44.084 61.840 43.643 1.00 13.05 80 PRO C CA 1
ATOM 2376 C C . PRO C 1 80 ? 42.600 62.207 43.851 1.00 13.70 80 PRO C C 1
ATOM 2377 O O . PRO C 1 80 ? 42.061 61.868 44.896 1.00 14.19 80 PRO C O 1
ATOM 2381 N N . ASN C 1 81 ? 41.943 62.848 42.890 1.00 13.90 81 ASN C N 1
ATOM 2382 C CA . ASN C 1 81 ? 40.472 63.037 42.973 1.00 14.91 81 ASN C CA 1
ATOM 2383 C C . ASN C 1 81 ? 39.701 61.724 42.890 1.00 16.06 81 ASN C C 1
ATOM 2384 O O . ASN C 1 81 ? 38.544 61.631 43.407 1.00 16.68 81 ASN C O 1
ATOM 2389 N N . GLU C 1 82 ? 40.309 60.738 42.238 1.00 15.22 82 GLU C N 1
ATOM 2390 C CA . GLU C 1 82 ? 39.620 59.501 41.891 1.00 16.36 82 GLU C CA 1
ATOM 2391 C C . GLU C 1 82 ? 40.298 58.244 42.394 1.00 16.00 82 GLU C C 1
ATOM 2392 O O . GLU C 1 82 ? 39.718 57.155 42.299 1.00 16.77 82 GLU C O 1
ATOM 2398 N N . TRP C 1 83 ? 41.517 58.355 42.898 1.00 14.98 83 TRP C N 1
ATOM 2399 C CA . TRP C 1 83 ? 42.301 57.166 43.282 1.00 14.90 83 TRP C CA 1
ATOM 2400 C C . TRP C 1 83 ? 42.824 57.344 44.719 1.00 15.51 83 TRP C C 1
ATOM 2401 O O . TRP C 1 83 ? 43.356 58.394 45.063 1.00 15.70 83 TRP C O 1
ATOM 2412 N N . SER C 1 84 ? 42.655 56.296 45.517 1.00 16.27 84 SER C N 1
ATOM 2413 C CA . SER C 1 84 ? 43.064 56.251 46.916 1.00 17.38 84 SER C CA 1
ATOM 2414 C C . SER C 1 84 ? 44.561 56.423 47.116 1.00 16.41 84 SER C C 1
ATOM 2415 O O . SER C 1 84 ? 45.009 56.916 48.148 1.00 16.83 84 SER C O 1
ATOM 2418 N N . SER C 1 85 ? 45.353 55.992 46.141 1.00 15.33 85 SER C N 1
ATOM 2419 C CA . SER C 1 85 ? 46.804 56.106 46.253 1.00 14.73 85 SER C CA 1
ATOM 2420 C C . SER C 1 85 ? 47.456 56.115 44.904 1.00 13.90 85 SER C C 1
ATOM 2421 O O . SER C 1 85 ? 46.883 55.617 43.963 1.00 13.28 85 SER C O 1
ATOM 2424 N N . SER C 1 86 ? 48.703 56.620 44.851 1.00 13.59 86 SER C N 1
ATOM 2425 C CA . SER C 1 86 ? 49.497 56.591 43.635 1.00 13.49 86 SER C CA 1
ATOM 2426 C C . SER C 1 86 ? 49.808 55.187 43.178 1.00 13.91 86 SER C C 1
ATOM 2427 O O . SER C 1 86 ? 49.703 54.884 42.000 1.00 13.66 86 SER C O 1
ATOM 2430 N N . GLU C 1 87 ? 50.156 54.313 44.124 1.00 15.05 87 GLU C N 1
ATOM 2431 C CA . GLU C 1 87 ? 50.363 52.915 43.798 1.00 16.38 87 GLU C CA 1
ATOM 2432 C C . GLU C 1 87 ? 49.141 52.289 43.153 1.00 15.95 87 GLU C C 1
ATOM 2433 O O . GLU C 1 87 ? 49.265 51.578 42.146 1.00 15.00 87 GLU C O 1
ATOM 2439 N N . GLU C 1 88 ? 47.955 52.530 43.701 1.00 15.82 88 GLU C N 1
ATOM 2440 C CA . GLU C 1 88 ? 46.767 51.951 43.080 1.00 16.64 88 GLU C CA 1
ATOM 2441 C C . GLU C 1 88 ? 46.519 52.479 41.664 1.00 14.87 88 GLU C C 1
ATOM 2442 O O . GLU C 1 88 ? 46.125 51.707 40.787 1.00 14.16 88 GLU C O 1
ATOM 2448 N N . TRP C 1 89 ? 46.756 53.770 41.426 1.00 13.55 89 TRP C N 1
ATOM 2449 C CA . TRP C 1 89 ? 46.567 54.309 40.083 1.00 13.20 89 TRP C CA 1
ATOM 2450 C C . TRP C 1 89 ? 47.560 53.665 39.087 1.00 13.13 89 TRP C C 1
ATOM 2451 O O . TRP C 1 89 ? 47.171 53.261 37.977 1.00 12.89 89 TRP C O 1
ATOM 2462 N N . LEU C 1 90 ? 48.821 53.544 39.502 1.00 13.24 90 LEU C N 1
ATOM 2463 C CA . LEU C 1 90 ? 49.825 52.900 38.653 1.00 13.73 90 LEU C CA 1
ATOM 2464 C C . LEU C 1 90 ? 49.440 51.430 38.352 1.00 14.51 90 LEU C C 1
ATOM 2465 O O . LEU C 1 90 ? 49.559 50.992 37.196 1.00 14.94 90 LEU C O 1
ATOM 2470 N N . LYS C 1 91 ? 48.977 50.709 39.361 1.00 15.78 91 LYS C N 1
ATOM 2471 C CA . LYS C 1 91 ? 48.488 49.317 39.162 1.00 17.11 91 LYS C CA 1
ATOM 2472 C C . LYS C 1 91 ? 47.303 49.262 38.194 1.00 17.07 91 LYS C C 1
ATOM 2473 O O . LYS C 1 91 ? 47.127 48.266 37.423 1.00 18.28 91 LYS C O 1
ATOM 2479 N N . HIS C 1 92 ? 46.460 50.309 38.230 1.00 16.15 92 HIS C N 1
ATOM 2480 C CA . HIS C 1 92 ? 45.349 50.440 37.294 1.00 16.27 92 HIS C CA 1
ATOM 2481 C C . HIS C 1 92 ? 45.844 50.679 35.873 1.00 15.89 92 HIS C C 1
ATOM 2482 O O . HIS C 1 92 ? 45.330 50.057 34.940 1.00 16.60 92 HIS C O 1
ATOM 2489 N N . ILE C 1 93 ? 46.809 51.591 35.690 1.00 15.24 93 ILE C N 1
ATOM 2490 C CA . ILE C 1 93 ? 47.391 51.844 34.361 1.00 15.32 93 ILE C CA 1
ATOM 2491 C C . ILE C 1 93 ? 47.886 50.494 33.809 1.00 16.49 93 ILE C C 1
ATOM 2492 O O . ILE C 1 93 ? 47.590 50.108 32.663 1.00 17.48 93 ILE C O 1
ATOM 2497 N N . TYR C 1 94 ? 48.635 49.793 34.640 1.00 17.44 94 TYR C N 1
ATOM 2498 C CA . TYR C 1 94 ? 49.267 48.521 34.267 1.00 19.19 94 TYR C CA 1
ATOM 2499 C C . TYR C 1 94 ? 48.228 47.523 33.738 1.00 19.76 94 TYR C C 1
ATOM 2500 O O . TYR C 1 94 ? 48.390 46.943 32.642 1.00 20.28 94 TYR C O 1
ATOM 2509 N N . LYS C 1 95 ? 47.144 47.371 34.483 1.00 20.90 95 LYS C N 1
ATOM 2510 C CA . LYS C 1 95 ? 46.058 46.487 34.087 1.00 23.43 95 LYS C CA 1
ATOM 2511 C C . LYS C 1 95 ? 45.258 46.968 32.886 1.00 23.02 95 LYS C C 1
ATOM 2512 O O . LYS C 1 95 ? 44.766 46.145 32.112 1.00 23.82 95 LYS C O 1
ATOM 2518 N N . GLN C 1 96 ? 45.172 48.271 32.691 1.00 21.96 96 GLN C N 1
ATOM 2519 C CA . GLN C 1 96 ? 44.480 48.812 31.525 1.00 23.04 96 GLN C CA 1
ATOM 2520 C C . GLN C 1 96 ? 45.244 48.496 30.222 1.00 24.30 96 GLN C C 1
ATOM 2521 O O . GLN C 1 96 ? 44.664 48.515 29.138 1.00 25.03 96 GLN C O 1
ATOM 2535 N N . ASN C 1 98 ? 46.662 45.513 29.710 1.00 32.35 98 ASN C N 1
ATOM 2536 C CA . ASN C 1 98 ? 46.616 44.049 29.463 1.00 36.59 98 ASN C CA 1
ATOM 2537 C C . ASN C 1 98 ? 45.549 43.657 28.457 1.00 38.76 98 ASN C C 1
ATOM 2538 O O . ASN C 1 98 ? 44.850 44.509 27.922 1.00 39.77 98 ASN C O 1
ATOM 2543 N N . GLY D 2 2 ? 40.591 70.815 17.549 1.00 50.16 169 GLY D N 1
ATOM 2544 C CA . GLY D 2 2 ? 41.781 71.489 16.952 1.00 48.78 169 GLY D CA 1
ATOM 2545 C C . GLY D 2 2 ? 42.017 72.875 17.524 1.00 45.89 169 GLY D C 1
ATOM 2546 O O . GLY D 2 2 ? 41.178 73.415 18.262 1.00 47.75 169 GLY D O 1
ATOM 2547 N N . HIS D 2 3 ? 43.160 73.459 17.175 1.00 42.23 170 HIS D N 1
ATOM 2548 C CA . HIS D 2 3 ? 43.530 74.799 17.626 1.00 41.03 170 HIS D CA 1
ATOM 2549 C C . HIS D 2 3 ? 43.493 74.910 19.160 1.00 35.90 170 HIS D C 1
ATOM 2550 O O . HIS D 2 3 ? 43.114 75.943 19.687 1.00 33.41 170 HIS D O 1
ATOM 2557 N N . LEU D 2 4 ? 43.884 73.838 19.861 1.00 32.06 171 LEU D N 1
ATOM 2558 C CA . LEU D 2 4 ? 43.820 73.803 21.325 1.00 27.51 171 LEU D CA 1
ATOM 2559 C C . LEU D 2 4 ? 44.720 74.833 21.971 1.00 26.79 171 LEU D C 1
ATOM 2560 O O . LEU D 2 4 ? 44.525 75.186 23.132 1.00 25.54 171 LEU D O 1
ATOM 2565 N N . ILE D 2 5 ? 45.710 75.330 21.248 1.00 27.94 172 ILE D N 1
ATOM 2566 C CA . ILE D 2 5 ? 46.606 76.341 21.816 1.00 27.90 172 ILE D CA 1
ATOM 2567 C C . ILE D 2 5 ? 45.826 77.626 22.177 1.00 27.74 172 ILE D C 1
ATOM 2568 O O . ILE D 2 5 ? 46.228 78.356 23.110 1.00 27.65 172 ILE D O 1
ATOM 2573 N N . ASP D 2 6 ? 44.706 77.866 21.485 1.00 27.82 173 ASP D N 1
ATOM 2574 C CA . ASP D 2 6 ? 43.770 78.971 21.795 1.00 29.14 173 ASP D CA 1
ATOM 2575 C C . ASP D 2 6 ? 43.233 78.915 23.233 1.00 28.43 173 ASP D C 1
ATOM 2576 O O . ASP D 2 6 ? 42.906 79.968 23.816 1.00 28.65 173 ASP D O 1
ATOM 2581 N N . ARG D 2 7 ? 43.122 77.706 23.804 1.00 25.20 174 ARG D N 1
ATOM 2582 C CA . ARG D 2 7 ? 42.706 77.553 25.214 1.00 25.34 174 ARG D CA 1
ATOM 2583 C C . ARG D 2 7 ? 43.728 78.115 26.180 1.00 23.54 174 ARG D C 1
ATOM 2584 O O . ARG D 2 7 ? 43.450 78.261 27.374 1.00 23.89 174 ARG D O 1
ATOM 2592 N N . HIS D 2 8 ? 44.914 78.420 25.677 1.00 23.42 175 HIS D N 1
ATOM 2593 C CA . HIS D 2 8 ? 46.025 78.839 26.498 1.00 23.59 175 HIS D CA 1
ATOM 2594 C C . HIS D 2 8 ? 46.627 80.145 26.028 1.00 24.41 175 HIS D C 1
ATOM 2595 O O . HIS D 2 8 ? 47.831 80.345 26.158 1.00 24.39 175 HIS D O 1
ATOM 2602 N N . VAL D 2 9 ? 45.799 81.029 25.494 1.00 29.93 176 VAL D N 1
ATOM 2603 C CA . VAL D 2 9 ? 46.250 82.365 25.098 1.00 31.77 176 VAL D CA 1
ATOM 2604 C C . VAL D 2 9 ? 45.303 83.412 25.686 1.00 33.88 176 VAL D C 1
ATOM 2605 O O . VAL D 2 9 ? 44.090 83.318 25.522 1.00 33.86 176 VAL D O 1
ATOM 2609 N N . GLY D 2 10 ? 45.870 84.385 26.400 1.00 35.09 177 GLY D N 1
ATOM 2610 C CA . GLY D 2 10 ? 45.122 85.505 26.940 1.00 37.95 177 GLY D CA 1
ATOM 2611 C C . GLY D 2 10 ? 44.052 85.175 27.969 1.00 38.34 177 GLY D C 1
ATOM 2612 O O . GLY D 2 10 ? 43.127 85.959 28.159 1.00 40.69 177 GLY D O 1
ATOM 2613 N N . LYS D 2 11 ? 44.159 84.038 28.651 1.00 38.45 178 LYS D N 1
ATOM 2614 C CA . LYS D 2 11 ? 43.151 83.689 29.659 1.00 39.01 178 LYS D CA 1
ATOM 2615 C C . LYS D 2 11 ? 43.370 84.502 30.941 1.00 40.24 178 LYS D C 1
ATOM 2616 O O . LYS D 2 11 ? 44.496 84.852 31.286 1.00 40.93 178 LYS D O 1
ATOM 2622 N N . THR D 2 12 ? 42.286 84.785 31.638 1.00 41.93 179 THR D N 1
ATOM 2623 C CA . THR D 2 12 ? 42.352 85.539 32.897 1.00 43.46 179 THR D CA 1
ATOM 2624 C C . THR D 2 12 ? 42.730 84.656 34.057 1.00 43.23 179 THR D C 1
ATOM 2625 O O . THR D 2 12 ? 42.630 83.419 33.981 1.00 41.79 179 THR D O 1
ATOM 2629 N N . GLU D 2 13 ? 43.164 85.294 35.142 1.00 44.79 180 GLU D N 1
ATOM 2630 C CA . GLU D 2 13 ? 43.485 84.562 36.368 1.00 45.77 180 GLU D CA 1
ATOM 2631 C C . GLU D 2 13 ? 42.254 83.812 36.877 1.00 44.74 180 GLU D C 1
ATOM 2632 O O . GLU D 2 13 ? 42.378 82.688 37.369 1.00 43.96 180 GLU D O 1
ATOM 2638 N N . ALA D 2 14 ? 41.072 84.412 36.733 1.00 45.30 181 ALA D N 1
ATOM 2639 C CA . ALA D 2 14 ? 39.830 83.783 37.200 1.00 46.06 181 ALA D CA 1
ATOM 2640 C C . ALA D 2 14 ? 39.423 82.549 36.383 1.00 43.55 181 ALA D C 1
ATOM 2641 O O . ALA D 2 14 ? 38.960 81.548 36.949 1.00 43.84 181 ALA D O 1
ATOM 2643 N N . GLU D 2 15 ? 39.588 82.631 35.065 1.00 43.63 182 GLU D N 1
ATOM 2644 C CA . GLU D 2 15 ? 39.285 81.515 34.165 1.00 42.72 182 GLU D CA 1
ATOM 2645 C C . GLU D 2 15 ? 40.165 80.298 34.447 1.00 39.43 182 GLU D C 1
ATOM 2646 O O . GLU D 2 15 ? 39.690 79.159 34.446 1.00 37.81 182 GLU D O 1
ATOM 2652 N N . LEU D 2 16 ? 41.460 80.547 34.645 1.00 38.03 183 LEU D N 1
ATOM 2653 C CA . LEU D 2 16 ? 42.422 79.492 34.977 1.00 35.64 183 LEU D CA 1
ATOM 2654 C C . LEU D 2 16 ? 42.223 78.893 36.359 1.00 35.74 183 LEU D C 1
ATOM 2655 O O . LEU D 2 16 ? 42.373 77.678 36.549 1.00 34.43 183 LEU D O 1
ATOM 2660 N N . LEU D 2 17 ? 41.927 79.735 37.343 1.00 37.52 184 LEU D N 1
ATOM 2661 C CA . LEU D 2 17 ? 41.613 79.235 38.686 1.00 38.78 184 LEU D CA 1
ATOM 2662 C C . LEU D 2 17 ? 40.357 78.376 38.662 1.00 38.41 184 LEU D C 1
ATOM 2663 O O . LEU D 2 17 ? 40.241 77.420 39.422 1.00 37.86 184 LEU D O 1
ATOM 2668 N N . ASN D 2 18 ? 39.428 78.711 37.779 1.00 39.35 185 ASN D N 1
ATOM 2669 C CA . ASN D 2 18 ? 38.230 77.911 37.599 1.00 40.49 185 ASN D CA 1
ATOM 2670 C C . ASN D 2 18 ? 38.519 76.528 37.041 1.00 38.52 185 ASN D C 1
ATOM 2671 O O . ASN D 2 18 ? 37.859 75.562 37.417 1.00 38.39 185 ASN D O 1
ATOM 2676 N N . ARG D 2 19 ? 39.508 76.421 36.148 1.00 35.48 186 ARG D N 1
ATOM 2677 C CA . ARG D 2 19 ? 39.855 75.117 35.591 1.00 33.43 186 ARG D CA 1
ATOM 2678 C C . ARG D 2 19 ? 40.434 74.166 36.635 1.00 33.52 186 ARG D C 1
ATOM 2679 O O . ARG D 2 19 ? 40.262 72.940 36.527 1.00 34.01 186 ARG D O 1
ATOM 2687 N N . VAL D 2 20 ? 41.147 74.714 37.623 1.00 32.99 187 VAL D N 1
ATOM 2688 C CA . VAL D 2 20 ? 41.763 73.878 38.651 1.00 33.79 187 VAL D CA 1
ATOM 2689 C C . VAL D 2 20 ? 40.875 73.725 39.898 1.00 34.57 187 VAL D C 1
ATOM 2690 O O . VAL D 2 20 ? 41.331 73.122 40.856 1.00 35.55 187 VAL D O 1
ATOM 2694 N N . SER D 2 21 ? 39.632 74.228 39.871 1.00 36.51 188 SER D N 1
ATOM 2695 C CA . SER D 2 21 ? 38.635 73.990 40.957 1.00 38.22 188 SER D CA 1
ATOM 2696 C C . SER D 2 21 ? 37.423 73.128 40.548 1.00 38.39 188 SER D C 1
ATOM 2697 O O . SER D 2 21 ? 36.536 72.862 41.375 1.00 40.54 188 SER D O 1
ATOM 2700 N N . THR D 2 22 ? 37.379 72.706 39.296 1.00 38.15 189 THR D N 1
ATOM 2701 C CA . THR D 2 22 ? 36.380 71.761 38.799 1.00 38.18 189 THR D CA 1
ATOM 2702 C C . THR D 2 22 ? 37.122 70.660 38.025 1.00 34.61 189 THR D C 1
ATOM 2703 O O . THR D 2 22 ? 38.251 70.868 37.604 1.00 34.25 189 THR D O 1
ATOM 2707 N N . GLY D 2 23 ? 36.480 69.515 37.812 1.00 31.54 190 GLY D N 1
ATOM 2708 C CA . GLY D 2 23 ? 37.058 68.436 37.031 1.00 29.72 190 GLY D CA 1
ATOM 2709 C C . GLY D 2 23 ? 38.367 67.958 37.633 1.00 26.83 190 GLY D C 1
ATOM 2710 O O . GLY D 2 23 ? 38.566 68.050 38.843 1.00 25.48 190 GLY D O 1
ATOM 2711 N N . ASN D 2 24 ? 39.285 67.499 36.791 1.00 25.68 191 ASN D N 1
ATOM 2712 C CA . ASN D 2 24 ? 40.420 66.758 37.317 1.00 24.24 191 ASN D CA 1
ATOM 2713 C C . ASN D 2 24 ? 41.754 67.239 36.746 1.00 23.28 191 ASN D C 1
ATOM 2714 O O . ASN D 2 24 ? 42.676 66.485 36.742 1.00 22.62 191 ASN D O 1
ATOM 2719 N N . VAL D 2 25 ? 41.843 68.478 36.297 1.00 23.75 192 VAL D N 1
ATOM 2720 C CA . VAL D 2 25 ? 43.098 69.028 35.771 1.00 24.25 192 VAL D CA 1
ATOM 2721 C C . VAL D 2 25 ? 43.900 69.605 36.940 1.00 24.20 192 VAL D C 1
ATOM 2722 O O . VAL D 2 25 ? 43.333 70.295 37.791 1.00 23.59 192 VAL D O 1
ATOM 2726 N N . LYS D 2 26 ? 45.202 69.295 36.977 1.00 23.71 193 LYS D N 1
ATOM 2727 C CA . LYS D 2 26 ? 46.075 69.640 38.083 1.00 25.20 193 LYS D CA 1
ATOM 2728 C C . LYS D 2 26 ? 46.476 71.108 38.066 1.00 26.52 193 LYS D C 1
ATOM 2729 O O . LYS D 2 26 ? 46.590 71.738 39.106 1.00 28.08 193 LYS D O 1
ATOM 2735 N N . SER D 2 27 ? 46.742 71.630 36.884 1.00 27.02 194 SER D N 1
ATOM 2736 C CA . SER D 2 27 ? 47.099 73.026 36.788 1.00 28.59 194 SER D CA 1
ATOM 2737 C C . SER D 2 27 ? 46.727 73.556 35.433 1.00 28.43 194 SER D C 1
ATOM 2738 O O . SER D 2 27 ? 46.457 72.791 34.511 1.00 28.45 194 SER D O 1
ATOM 2741 N N . ALA D 2 28 ? 46.720 74.880 35.308 1.00 27.73 195 ALA D N 1
ATOM 2742 C CA . ALA D 2 28 ? 46.266 75.508 34.097 1.00 27.17 195 ALA D CA 1
ATOM 2743 C C . ALA D 2 28 ? 47.117 76.747 33.861 1.00 27.93 195 ALA D C 1
ATOM 2744 O O . ALA D 2 28 ? 47.411 77.482 34.793 1.00 28.16 195 ALA D O 1
ATOM 2746 N N . SER D 2 29 ? 47.548 76.936 32.628 1.00 27.80 196 SER D N 1
ATOM 2747 C CA . SER D 2 29 ? 48.437 78.038 32.287 1.00 27.60 196 SER D CA 1
ATOM 2748 C C . SER D 2 29 ? 48.044 78.711 30.976 1.00 28.41 196 SER D C 1
ATOM 2749 O O . SER D 2 29 ? 47.317 78.139 30.149 1.00 28.13 196 SER D O 1
ATOM 2752 N N . SER D 2 30 ? 48.532 79.933 30.791 1.00 27.97 197 SER D N 1
ATOM 2753 C CA . SER D 2 30 ? 48.169 80.712 29.640 1.00 28.65 197 SER D CA 1
ATOM 2754 C C . SER D 2 30 ? 49.291 81.670 29.277 1.00 29.55 197 SER D C 1
ATOM 2755 O O . SER D 2 30 ? 49.852 82.343 30.167 1.00 29.81 197 SER D O 1
ATOM 2758 N N . PHE D 2 31 ? 49.577 81.746 27.977 1.00 28.71 198 PHE D N 1
ATOM 2759 C CA . PHE D 2 31 ? 50.479 82.729 27.419 1.00 30.24 198 PHE D CA 1
ATOM 2760 C C . PHE D 2 31 ? 49.860 84.104 27.599 1.00 32.13 198 PHE D C 1
ATOM 2761 O O . PHE D 2 31 ? 48.628 84.242 27.608 1.00 32.57 198 PHE D O 1
ATOM 2769 N N . THR D 2 32 ? 50.719 85.111 27.737 1.00 33.48 199 THR D N 1
ATOM 2770 C CA . THR D 2 32 ? 50.292 86.498 27.944 1.00 35.60 199 THR D CA 1
ATOM 2771 C C . THR D 2 32 ? 49.313 86.937 26.877 1.00 36.38 199 THR D C 1
ATOM 2772 O O . THR D 2 32 ? 48.231 87.436 27.172 1.00 37.14 199 THR D O 1
ATOM 2776 N N . ASP D 2 33 ? 49.704 86.730 25.623 1.00 35.89 200 ASP D N 1
ATOM 2777 C CA . ASP D 2 33 ? 48.885 87.111 24.485 1.00 37.23 200 ASP D CA 1
ATOM 2778 C C . ASP D 2 33 ? 49.323 86.314 23.245 1.00 36.68 200 ASP D C 1
ATOM 2779 O O . ASP D 2 33 ? 50.288 85.551 23.329 1.00 35.94 200 ASP D O 1
ATOM 2784 N N . ARG D 2 34 ? 48.624 86.518 22.124 1.00 37.13 201 ARG D N 1
ATOM 2785 C CA . ARG D 2 34 ? 48.893 85.840 20.846 1.00 37.13 201 ARG D CA 1
ATOM 2786 C C . ARG D 2 34 ? 50.325 86.026 20.347 1.00 36.56 201 ARG D C 1
ATOM 2787 O O . ARG D 2 34 ? 50.950 85.063 19.934 1.00 33.87 201 ARG D O 1
ATOM 2795 N N . THR D 2 35 ? 50.831 87.256 20.363 1.00 36.07 202 THR D N 1
ATOM 2796 C CA . THR D 2 35 ? 52.190 87.526 19.907 1.00 35.97 202 THR D CA 1
ATOM 2797 C C . THR D 2 35 ? 53.206 86.692 20.660 1.00 34.57 202 THR D C 1
ATOM 2798 O O . THR D 2 35 ? 54.159 86.175 20.072 1.00 34.83 202 THR D O 1
ATOM 2802 N N . THR D 2 36 ? 53.000 86.594 21.968 1.00 33.64 203 THR D N 1
ATOM 2803 C CA . THR D 2 36 ? 53.882 85.867 22.835 1.00 33.25 203 THR D CA 1
ATOM 2804 C C . THR D 2 36 ? 53.795 84.361 22.548 1.00 30.95 203 THR D C 1
ATOM 2805 O O . THR D 2 36 ? 54.818 83.714 22.433 1.00 30.70 203 THR D O 1
ATOM 2809 N N . ALA D 2 37 ? 52.575 83.840 22.430 1.00 29.81 204 ALA D N 1
ATOM 2810 C CA . ALA D 2 37 ? 52.363 82.415 22.125 1.00 28.75 204 ALA D CA 1
ATOM 2811 C C . ALA D 2 37 ? 53.031 82.029 20.807 1.00 29.54 204 ALA D C 1
ATOM 2812 O O . ALA D 2 37 ? 53.675 80.976 20.700 1.00 28.90 204 ALA D O 1
ATOM 2814 N N . GLU D 2 38 ? 52.876 82.888 19.804 1.00 30.14 205 GLU D N 1
ATOM 2815 C CA . GLU D 2 38 ? 53.435 82.620 18.482 1.00 31.55 205 GLU D CA 1
ATOM 2816 C C . GLU D 2 38 ? 54.966 82.704 18.484 1.00 31.56 205 GLU D C 1
ATOM 2817 O O . GLU D 2 38 ? 55.641 81.875 17.886 1.00 30.88 205 GLU D O 1
ATOM 2823 N N . ALA D 2 39 ? 55.517 83.696 19.175 1.00 31.59 206 ALA D N 1
ATOM 2824 C CA . ALA D 2 39 ? 56.964 83.836 19.285 1.00 31.87 206 ALA D CA 1
ATOM 2825 C C . ALA D 2 39 ? 57.583 82.663 20.035 1.00 31.10 206 ALA D C 1
ATOM 2826 O O . ALA D 2 39 ? 58.606 82.126 19.607 1.00 29.90 206 ALA D O 1
ATOM 2828 N N . VAL D 2 40 ? 56.972 82.259 21.146 1.00 30.53 207 VAL D N 1
ATOM 2829 C CA . VAL D 2 40 ? 57.496 81.148 21.935 1.00 31.44 207 VAL D CA 1
ATOM 2830 C C . VAL D 2 40 ? 57.380 79.821 21.162 1.00 30.25 207 VAL D C 1
ATOM 2831 O O . VAL D 2 40 ? 58.280 78.978 21.201 1.00 29.82 207 VAL D O 1
ATOM 2835 N N . THR D 2 41 ? 56.259 79.634 20.489 1.00 29.66 208 THR D N 1
ATOM 2836 C CA . THR D 2 41 ? 56.064 78.428 19.679 1.00 30.04 208 THR D CA 1
ATOM 2837 C C . THR D 2 41 ? 57.156 78.311 18.604 1.00 30.53 208 THR D C 1
ATOM 2838 O O . THR D 2 41 ? 57.828 77.266 18.476 1.00 29.54 208 THR D O 1
ATOM 2842 N N . SER D 2 42 ? 57.382 79.406 17.880 1.00 30.67 209 SER D N 1
ATOM 2843 C CA . SER D 2 42 ? 58.391 79.436 16.817 1.00 31.60 209 SER D CA 1
ATOM 2844 C C . SER D 2 42 ? 59.823 79.229 17.334 1.00 30.93 209 SER D C 1
ATOM 2845 O O . SER D 2 42 ? 60.600 78.489 16.732 1.00 29.30 209 SER D O 1
ATOM 2848 N N . LYS D 2 43 ? 60.167 79.863 18.455 1.00 30.75 210 LYS D N 1
ATOM 2849 C CA . LYS D 2 43 ? 61.479 79.645 19.070 1.00 31.95 210 LYS D CA 1
ATOM 2850 C C . LYS D 2 43 ? 61.649 78.227 19.598 1.00 30.86 210 LYS D C 1
ATOM 2851 O O . LYS D 2 43 ? 62.739 77.666 19.525 1.00 32.71 210 LYS D O 1
ATOM 2857 N N . ALA D 2 44 ? 60.577 77.656 20.142 1.00 26.06 211 ALA D N 1
ATOM 2858 C CA . ALA D 2 44 ? 60.607 76.284 20.643 1.00 25.24 211 ALA D CA 1
ATOM 2859 C C . ALA D 2 44 ? 60.860 75.293 19.510 1.00 23.85 211 ALA D C 1
ATOM 2860 O O . ALA D 2 44 ? 61.635 74.347 19.655 1.00 23.08 211 ALA D O 1
ATOM 2862 N N . ILE D 2 45 ? 60.171 75.492 18.398 1.00 24.10 212 ILE D N 1
ATOM 2863 C CA . ILE D 2 45 ? 60.401 74.657 17.219 1.00 23.31 212 ILE D CA 1
ATOM 2864 C C . ILE D 2 45 ? 61.828 74.833 16.723 1.00 23.90 212 ILE D C 1
ATOM 2865 O O . ILE D 2 45 ? 62.526 73.860 16.480 1.00 22.46 212 ILE D O 1
ATOM 2870 N N . ASP D 2 46 ? 62.279 76.070 16.616 1.00 25.76 213 ASP D N 1
ATOM 2871 C CA . ASP D 2 46 ? 63.613 76.338 16.028 1.00 28.46 213 ASP D CA 1
ATOM 2872 C C . ASP D 2 46 ? 64.756 75.759 16.839 1.00 27.67 213 ASP D C 1
ATOM 2873 O O . ASP D 2 46 ? 65.648 75.105 16.291 1.00 29.63 213 ASP D O 1
ATOM 2878 N N . SER D 2 47 ? 64.720 75.986 18.142 1.00 27.52 214 SER D N 1
ATOM 2879 C CA . SER D 2 47 ? 65.734 75.464 19.038 1.00 27.88 214 SER D CA 1
ATOM 2880 C C . SER D 2 47 ? 65.646 73.937 19.211 1.00 26.60 214 SER D C 1
ATOM 2881 O O . SER D 2 47 ? 66.594 73.332 19.655 1.00 27.61 214 SER D O 1
ATOM 2884 N N . ASN D 2 48 ? 64.513 73.319 18.901 1.00 25.35 215 ASN D N 1
ATOM 2885 C CA . ASN D 2 48 ? 64.397 71.860 19.028 1.00 23.98 215 ASN D CA 1
ATOM 2886 C C . ASN D 2 48 ? 64.415 71.134 17.677 1.00 23.58 215 ASN D C 1
ATOM 2887 O O . ASN D 2 48 ? 63.945 70.001 17.578 1.00 22.81 215 ASN D O 1
ATOM 2892 N N . GLN D 2 49 ? 64.908 71.773 16.624 1.00 23.28 216 GLN D N 1
ATOM 2893 C CA . GLN D 2 49 ? 64.749 71.177 15.279 1.00 22.69 216 GLN D CA 1
ATOM 2894 C C . GLN D 2 49 ? 65.438 69.804 15.187 1.00 22.26 216 GLN D C 1
ATOM 2895 O O . GLN D 2 49 ? 64.853 68.863 14.666 1.00 20.60 216 GLN D O 1
ATOM 2901 N N . ALA D 2 50 ? 66.635 69.656 15.763 1.00 22.23 217 ALA D N 1
ATOM 2902 C CA . ALA D 2 50 ? 67.339 68.352 15.723 1.00 21.98 217 ALA D CA 1
ATOM 2903 C C . ALA D 2 50 ? 66.597 67.252 16.479 1.00 20.50 217 ALA D C 1
ATOM 2904 O O . ALA D 2 50 ? 66.517 66.092 16.015 1.00 20.03 217 ALA D O 1
ATOM 2906 N N . LYS D 2 51 ? 66.013 67.625 17.614 1.00 19.67 218 LYS D N 1
ATOM 2907 C CA . LYS D 2 51 ? 65.140 66.736 18.347 1.00 19.60 218 LYS D CA 1
ATOM 2908 C C . LYS D 2 51 ? 63.918 66.324 17.534 1.00 18.22 218 LYS D C 1
ATOM 2909 O O . LYS D 2 51 ? 63.526 65.155 17.542 1.00 17.54 218 LYS D O 1
ATOM 2915 N N . ILE D 2 52 ? 63.307 67.279 16.859 1.00 17.63 219 ILE D N 1
ATOM 2916 C CA . ILE D 2 52 ? 62.160 66.962 16.003 1.00 17.40 219 ILE D CA 1
ATOM 2917 C C . ILE D 2 52 ? 62.565 65.980 14.875 1.00 17.47 219 ILE D C 1
ATOM 2918 O O . ILE D 2 52 ? 61.889 64.986 14.628 1.00 16.67 219 ILE D O 1
ATOM 2923 N N . ASP D 2 53 ? 63.676 66.264 14.202 1.00 18.52 220 ASP D N 1
ATOM 2924 C CA . ASP D 2 53 ? 64.125 65.443 13.069 1.00 19.50 220 ASP D CA 1
ATOM 2925 C C . ASP D 2 53 ? 64.388 64.013 13.508 1.00 18.60 220 ASP D C 1
ATOM 2926 O O . ASP D 2 53 ? 64.036 63.072 12.805 1.00 17.57 220 ASP D O 1
ATOM 2931 N N . SER D 2 54 ? 65.030 63.869 14.663 1.00 18.20 221 SER D N 1
ATOM 2932 C CA . SER D 2 54 ? 65.360 62.571 15.235 1.00 19.42 221 SER D CA 1
ATOM 2933 C C . SER D 2 54 ? 64.114 61.778 15.622 1.00 17.27 221 SER D C 1
ATOM 2934 O O . SER D 2 54 ? 64.052 60.548 15.480 1.00 17.27 221 SER D O 1
ATOM 2937 N N . TYR D 2 55 ? 63.159 62.492 16.199 1.00 15.94 222 TYR D N 1
ATOM 2938 C CA . TYR D 2 55 ? 61.846 61.911 16.523 1.00 15.01 222 TYR D CA 1
ATOM 2939 C C . TYR D 2 55 ? 61.161 61.389 15.269 1.00 14.58 222 TYR D C 1
ATOM 2940 O O . TYR D 2 55 ? 60.752 60.197 15.184 1.00 15.17 222 TYR D O 1
ATOM 2949 N N . LEU D 2 56 ? 61.056 62.245 14.269 1.00 14.35 223 LEU D N 1
ATOM 2950 C CA . LEU D 2 56 ? 60.391 61.834 13.038 1.00 14.45 223 LEU D CA 1
ATOM 2951 C C . LEU D 2 56 ? 61.037 60.611 12.355 1.00 14.94 223 LEU D C 1
ATOM 2952 O O . LEU D 2 56 ? 60.321 59.704 11.899 1.00 14.91 223 LEU D O 1
ATOM 2957 N N . SER D 2 57 ? 62.370 60.599 12.278 1.00 15.19 224 SER D N 1
ATOM 2958 C CA . SER D 2 57 ? 63.081 59.533 11.563 1.00 15.94 224 SER D CA 1
ATOM 2959 C C . SER D 2 57 ? 63.331 58.273 12.399 1.00 15.79 224 SER D C 1
ATOM 2960 O O . SER D 2 57 ? 63.472 57.196 11.846 1.00 16.14 224 SER D O 1
ATOM 2963 N N . GLY D 2 58 ? 63.357 58.402 13.720 1.00 16.07 225 GLY D N 1
ATOM 2964 C CA . GLY D 2 58 ? 63.851 57.353 14.613 1.00 16.50 225 GLY D CA 1
ATOM 2965 C C . GLY D 2 58 ? 62.824 56.672 15.491 1.00 16.96 225 GLY D C 1
ATOM 2966 O O . GLY D 2 58 ? 63.061 55.550 15.970 1.00 17.98 225 GLY D O 1
ATOM 2967 N N . SER D 2 59 ? 61.682 57.325 15.693 1.00 16.87 226 SER D N 1
ATOM 2968 C CA . SER D 2 59 ? 60.643 56.872 16.634 1.00 16.89 226 SER D CA 1
ATOM 2969 C C . SER D 2 59 ? 59.358 56.467 15.898 1.00 16.93 226 SER D C 1
ATOM 2970 O O . SER D 2 59 ? 59.118 56.863 14.758 1.00 16.36 226 SER D O 1
ATOM 2973 N N . GLN D 2 60 ? 58.512 55.705 16.573 1.00 17.14 227 GLN D N 1
ATOM 2974 C CA . GLN D 2 60 ? 57.152 55.461 16.130 1.00 17.62 227 GLN D CA 1
ATOM 2975 C C . GLN D 2 60 ? 56.117 56.169 17.030 1.00 17.25 227 GLN D C 1
ATOM 2976 O O . GLN D 2 60 ? 54.894 55.990 16.838 1.00 17.75 227 GLN D O 1
ATOM 2982 N N . LYS D 2 61 ? 56.581 56.975 17.987 1.00 16.38 228 LYS D N 1
ATOM 2983 C CA . LYS D 2 61 ? 55.658 57.586 18.969 1.00 16.30 228 LYS D CA 1
ATOM 2984 C C . LYS D 2 61 ? 54.719 58.594 18.317 1.00 15.15 228 LYS D C 1
ATOM 2985 O O . LYS D 2 61 ? 55.079 59.319 17.403 1.00 14.43 228 LYS D O 1
ATOM 2991 N N . GLY D 2 62 ? 53.472 58.587 18.779 1.00 14.48 229 GLY D N 1
ATOM 2992 C CA . GLY D 2 62 ? 52.457 59.420 18.181 1.00 13.97 229 GLY D CA 1
ATOM 2993 C C . GLY D 2 62 ? 52.702 60.902 18.361 1.00 13.56 229 GLY D C 1
ATOM 2994 O O . GLY D 2 62 ? 52.249 61.677 17.537 1.00 13.59 229 GLY D O 1
ATOM 2995 N N . TYR D 2 63 ? 53.401 61.271 19.435 1.00 13.25 230 TYR D N 1
ATOM 2996 C CA . TYR D 2 63 ? 53.566 62.659 19.861 1.00 13.23 230 TYR D CA 1
ATOM 2997 C C . TYR D 2 63 ? 54.968 62.927 20.293 1.00 13.17 230 TYR D C 1
ATOM 2998 O O . TYR D 2 63 ? 55.728 62.000 20.619 1.00 12.62 230 TYR D O 1
ATOM 3007 N N . LEU D 2 64 ? 55.290 64.208 20.357 1.00 13.49 231 LEU D N 1
ATOM 3008 C CA . LEU D 2 64 ? 56.557 64.666 20.863 1.00 14.31 231 LEU D CA 1
ATOM 3009 C C . LEU D 2 64 ? 56.357 65.904 21.688 1.00 15.57 231 LEU D C 1
ATOM 3010 O O . LEU D 2 64 ? 55.677 66.849 21.265 1.00 15.51 231 LEU D O 1
ATOM 3015 N N . GLU D 2 65 ? 56.978 65.914 22.856 1.00 17.58 232 GLU D N 1
ATOM 3016 C CA . GLU D 2 65 ? 57.091 67.118 23.686 1.00 20.06 232 GLU D CA 1
ATOM 3017 C C . GLU D 2 65 ? 58.336 67.917 23.343 1.00 20.59 232 GLU D C 1
ATOM 3018 O O . GLU D 2 65 ? 59.449 67.372 23.340 1.00 20.25 232 GLU D O 1
ATOM 3024 N N . ILE D 2 66 ? 58.171 69.214 23.073 1.00 21.28 233 ILE D N 1
ATOM 3025 C CA . ILE D 2 66 ? 59.336 70.096 22.945 1.00 22.45 233 ILE D CA 1
ATOM 3026 C C . ILE D 2 66 ? 59.245 71.237 23.972 1.00 23.57 233 ILE D C 1
ATOM 3027 O O . ILE D 2 66 ? 58.171 71.795 24.220 1.00 22.39 233 ILE D O 1
ATOM 3032 N N . ASP D 2 67 ? 60.374 71.555 24.586 1.00 25.06 234 ASP D N 1
ATOM 3033 C CA . ASP D 2 67 ? 60.361 72.523 25.674 1.00 27.98 234 ASP D CA 1
ATOM 3034 C C . ASP D 2 67 ? 61.110 73.775 25.273 1.00 29.15 234 ASP D C 1
ATOM 3035 O O . ASP D 2 67 ? 62.042 73.728 24.474 1.00 28.52 234 ASP D O 1
ATOM 3040 N N . TYR D 2 68 ? 60.651 74.890 25.824 1.00 31.23 235 TYR D N 1
ATOM 3041 C CA . TYR D 2 68 ? 61.233 76.190 25.623 1.00 34.27 235 TYR D CA 1
ATOM 3042 C C . TYR D 2 68 ? 61.556 76.751 27.005 1.00 35.66 235 TYR D C 1
ATOM 3043 O O . TYR D 2 68 ? 60.729 76.661 27.916 1.00 34.14 235 TYR D O 1
ATOM 3052 N N . GLN D 2 69 ? 62.759 77.290 27.159 1.00 37.27 236 GLN D N 1
ATOM 3053 C CA . GLN D 2 69 ? 63.194 77.835 28.437 1.00 41.86 236 GLN D CA 1
ATOM 3054 C C . GLN D 2 69 ? 63.621 79.288 28.234 1.00 42.59 236 GLN D C 1
ATOM 3055 O O . GLN D 2 69 ? 64.218 79.627 27.222 1.00 41.06 236 GLN D O 1
ATOM 3061 N N . SER D 2 70 ? 63.284 80.150 29.185 1.00 45.07 237 SER D N 1
ATOM 3062 C CA . SER D 2 70 ? 63.782 81.531 29.177 1.00 46.84 237 SER D CA 1
ATOM 3063 C C . SER D 2 70 ? 63.780 82.112 30.585 1.00 48.70 237 SER D C 1
ATOM 3064 O O . SER D 2 70 ? 63.356 81.454 31.541 1.00 48.00 237 SER D O 1
ATOM 3067 N N . ASN D 2 71 ? 64.261 83.348 30.689 1.00 50.63 238 ASN D N 1
ATOM 3068 C CA . ASN D 2 71 ? 64.238 84.121 31.928 1.00 53.85 238 ASN D CA 1
ATOM 3069 C C . ASN D 2 71 ? 63.268 85.316 31.883 1.00 53.18 238 ASN D C 1
ATOM 3070 O O . ASN D 2 71 ? 63.259 86.129 32.804 1.00 55.21 238 ASN D O 1
ATOM 3075 N N . VAL D 2 72 ? 62.474 85.430 30.818 1.00 49.43 239 VAL D N 1
ATOM 3076 C CA . VAL D 2 72 ? 61.459 86.478 30.704 1.00 48.13 239 VAL D CA 1
ATOM 3077 C C . VAL D 2 72 ? 60.076 85.863 30.885 1.00 44.85 239 VAL D C 1
ATOM 3078 O O . VAL D 2 72 ? 59.806 84.796 30.316 1.00 44.34 239 VAL D O 1
ATOM 3082 N N . PRO D 2 73 ? 59.194 86.519 31.674 1.00 43.10 240 PRO D N 1
ATOM 3083 C CA . PRO D 2 73 ? 57.849 85.944 31.830 1.00 39.75 240 PRO D CA 1
ATOM 3084 C C . PRO D 2 73 ? 57.108 85.925 30.498 1.00 38.53 240 PRO D C 1
ATOM 3085 O O . PRO D 2 73 ? 57.186 86.893 29.728 1.00 36.55 240 PRO D O 1
ATOM 3089 N N . ILE D 2 74 ? 56.444 84.805 30.211 1.00 34.09 241 ILE D N 1
ATOM 3090 C CA . ILE D 2 74 ? 55.662 84.650 28.970 1.00 34.43 241 ILE D CA 1
ATOM 3091 C C . ILE D 2 74 ? 54.198 84.299 29.224 1.00 32.63 241 ILE D C 1
ATOM 3092 O O . ILE D 2 74 ? 53.424 84.132 28.293 1.00 31.69 241 ILE D O 1
ATOM 3097 N N . GLY D 2 75 ? 53.815 84.233 30.491 1.00 31.57 242 GLY D N 1
ATOM 3098 C CA . GLY D 2 75 ? 52.438 83.947 30.849 1.00 31.03 242 GLY D CA 1
ATOM 3099 C C . GLY D 2 75 ? 52.323 83.632 32.318 1.00 30.72 242 GLY D C 1
ATOM 3100 O O . GLY D 2 75 ? 53.228 83.944 33.098 1.00 31.00 242 GLY D O 1
ATOM 3101 N N . ILE D 2 76 ? 51.212 82.991 32.675 1.00 28.81 243 ILE D N 1
ATOM 3102 C CA . ILE D 2 76 ? 50.873 82.708 34.051 1.00 28.79 243 ILE D CA 1
ATOM 3103 C C . ILE D 2 76 ? 50.413 81.263 34.205 1.00 28.09 243 ILE D C 1
ATOM 3104 O O . ILE D 2 76 ? 49.999 80.634 33.240 1.00 25.69 243 ILE D O 1
ATOM 3109 N N . SER D 2 77 ? 50.451 80.781 35.440 1.00 27.98 244 SER D N 1
ATOM 3110 C CA . SER D 2 77 ? 50.065 79.425 35.772 1.00 29.18 244 SER D CA 1
ATOM 3111 C C . SER D 2 77 ? 49.434 79.385 37.155 1.00 31.11 244 SER D C 1
ATOM 3112 O O . SER D 2 77 ? 49.826 80.138 38.056 1.00 32.58 244 SER D O 1
ATOM 3115 N N . VAL D 2 78 ? 48.447 78.513 37.319 1.00 31.14 245 VAL D N 1
ATOM 3116 C CA . VAL D 2 78 ? 47.846 78.242 38.617 1.00 31.55 245 VAL D CA 1
ATOM 3117 C C . VAL D 2 78 ? 47.732 76.735 38.798 1.00 31.42 245 VAL D C 1
ATOM 3118 O O . VAL D 2 78 ? 47.719 75.970 37.816 1.00 29.69 245 VAL D O 1
ATOM 3122 N N . SER D 2 79 ? 47.704 76.317 40.058 1.00 30.88 246 SER D N 1
ATOM 3123 C CA . SER D 2 79 ? 47.695 74.919 40.398 1.00 32.02 246 SER D CA 1
ATOM 3124 C C . SER D 2 79 ? 46.618 74.628 41.411 1.00 31.68 246 SER D C 1
ATOM 3125 O O . SER D 2 79 ? 46.270 75.452 42.245 1.00 31.09 246 SER D O 1
ATOM 3128 N N . ARG D 2 80 ? 46.086 73.423 41.310 1.00 30.81 247 ARG D N 1
ATOM 3129 C CA . ARG D 2 80 ? 45.062 72.949 42.206 1.00 30.84 247 ARG D CA 1
ATOM 3130 C C . ARG D 2 80 ? 45.590 73.001 43.641 1.00 32.44 247 ARG D C 1
ATOM 3131 O O . ARG D 2 80 ? 46.744 72.644 43.885 1.00 31.85 247 ARG D O 1
ATOM 3139 N N . GLY D 2 81 ? 44.758 73.461 44.572 1.00 34.42 248 GLY D N 1
ATOM 3140 C CA . GLY D 2 81 ? 45.131 73.509 45.994 1.00 36.17 248 GLY D CA 1
ATOM 3141 C C . GLY D 2 81 ? 45.750 74.829 46.456 1.00 38.30 248 GLY D C 1
ATOM 3142 O O . GLY D 2 81 ? 46.159 74.944 47.618 1.00 40.43 248 GLY D O 1
ATOM 3143 N N . SER D 2 82 ? 45.808 75.818 45.567 1.00 36.62 249 SER D N 1
ATOM 3144 C CA . SER D 2 82 ? 46.314 77.162 45.903 1.00 39.09 249 SER D CA 1
ATOM 3145 C C . SER D 2 82 ? 45.709 78.238 45.000 1.00 38.14 249 SER D C 1
ATOM 3146 O O . SER D 2 82 ? 45.510 78.010 43.814 1.00 35.39 249 SER D O 1
ATOM 3149 N N . THR D 2 83 ? 45.459 79.429 45.543 1.00 39.66 250 THR D N 1
ATOM 3150 C CA . THR D 2 83 ? 45.031 80.563 44.7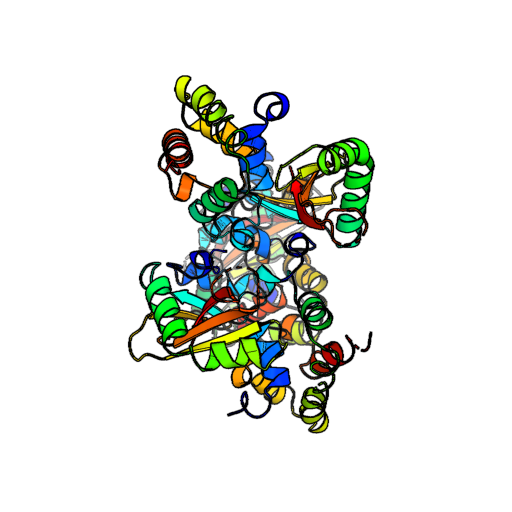13 1.00 40.37 250 THR D CA 1
ATOM 3151 C C . THR D 2 83 ? 46.208 81.383 44.144 1.00 40.40 250 THR D C 1
ATOM 3152 O O . THR D 2 83 ? 45.998 82.384 43.467 1.00 39.50 250 THR D O 1
ATOM 3156 N N . ASN D 2 84 ? 47.440 80.964 44.425 1.00 41.97 251 ASN D N 1
ATOM 3157 C CA . ASN D 2 84 ? 48.633 81.667 43.941 1.00 44.58 251 ASN D CA 1
ATOM 3158 C C . ASN D 2 84 ? 48.695 81.684 42.410 1.00 41.87 251 ASN D C 1
ATOM 3159 O O . ASN D 2 84 ? 48.402 80.683 41.768 1.00 38.92 251 ASN D O 1
ATOM 3164 N N . VAL D 2 85 ? 49.063 82.826 41.832 1.00 41.50 252 VAL D N 1
ATOM 3165 C CA . VAL D 2 85 ? 49.277 82.927 40.395 1.00 40.90 252 VAL D CA 1
ATOM 3166 C C . VAL D 2 85 ? 50.746 83.178 40.139 1.00 41.35 252 VAL D C 1
ATOM 3167 O O . VAL D 2 85 ? 51.289 84.184 40.586 1.00 42.61 252 VAL D O 1
ATOM 3171 N N . SER D 2 86 ? 51.382 82.259 39.418 1.00 38.49 253 SER D N 1
ATOM 3172 C CA . SER D 2 86 ? 52.804 82.332 39.151 1.00 38.79 253 SER D CA 1
ATOM 3173 C C . SER D 2 86 ? 53.024 82.932 37.783 1.00 38.33 253 SER D C 1
ATOM 3174 O O . SER D 2 86 ? 52.342 82.568 36.828 1.00 35.13 253 SER D O 1
ATOM 3177 N N . SER D 2 87 ? 53.978 83.855 37.703 1.00 39.51 254 SER D N 1
ATOM 3178 C CA . SER D 2 87 ? 54.484 84.359 36.438 1.00 41.13 254 SER D CA 1
ATOM 3179 C C . SER D 2 87 ? 55.586 83.404 35.969 1.00 42.08 254 SER D C 1
ATOM 3180 O O . SER D 2 87 ? 56.560 83.198 36.693 1.00 45.74 254 SER D O 1
ATOM 3183 N N . VAL D 2 88 ? 55.433 82.815 34.772 1.00 38.12 255 VAL D N 1
ATOM 3184 C CA . VAL D 2 88 ? 56.293 81.710 34.332 1.00 36.40 255 VAL D CA 1
ATOM 3185 C C . VAL D 2 88 ? 57.031 82.041 33.037 1.00 34.93 255 VAL D C 1
ATOM 3186 O O . VAL D 2 88 ? 56.553 82.838 32.227 1.00 34.48 255 VAL D O 1
ATOM 3190 N N . THR D 2 89 ? 58.214 81.452 32.881 1.00 33.83 256 THR D N 1
ATOM 3191 C CA . THR D 2 89 ? 59.140 81.820 31.809 1.00 34.39 256 THR D CA 1
ATOM 3192 C C . THR D 2 89 ? 59.434 80.698 30.809 1.00 32.30 256 THR D C 1
ATOM 3193 O O . THR D 2 89 ? 60.123 80.919 29.814 1.00 31.66 256 THR D O 1
ATOM 3197 N N . ASN D 2 90 ? 58.947 79.495 31.096 1.00 31.31 257 ASN D N 1
ATOM 3198 C CA . ASN D 2 90 ? 59.232 78.322 30.290 1.00 30.78 257 ASN D CA 1
ATOM 3199 C C . ASN D 2 90 ? 57.943 77.846 29.624 1.00 29.41 257 ASN D C 1
ATOM 3200 O O . ASN D 2 90 ? 56.844 78.237 30.031 1.00 28.90 257 ASN D O 1
ATOM 3205 N N . ALA D 2 91 ? 58.067 77.009 28.598 1.00 27.85 258 ALA D N 1
ATOM 3206 C CA . ALA D 2 91 ? 56.864 76.510 27.915 1.00 26.46 258 ALA D CA 1
ATOM 3207 C C . ALA D 2 91 ? 57.058 75.092 27.394 1.00 25.31 258 ALA D C 1
ATOM 3208 O O . ALA D 2 91 ? 58.172 74.613 27.258 1.00 25.43 258 ALA D O 1
ATOM 3210 N N . ARG D 2 92 ? 55.935 74.465 27.099 1.00 22.56 259 ARG D N 1
ATOM 3211 C CA . ARG D 2 92 ? 55.876 73.137 26.484 1.00 21.94 259 ARG D CA 1
ATOM 3212 C C . ARG D 2 92 ? 54.964 73.210 25.266 1.00 21.10 259 ARG D C 1
ATOM 3213 O O . ARG D 2 92 ? 53.860 73.716 25.350 1.00 21.18 259 ARG D O 1
ATOM 3221 N N . ILE D 2 93 ? 55.421 72.670 24.144 1.00 20.07 260 ILE D N 1
ATOM 3222 C CA . ILE D 2 93 ? 54.585 72.467 22.964 1.00 19.38 260 ILE D CA 1
ATOM 3223 C C . ILE D 2 93 ? 54.469 70.957 22.703 1.00 17.91 260 ILE D C 1
ATOM 3224 O O . ILE D 2 93 ? 55.458 70.247 22.807 1.00 17.61 260 ILE D O 1
ATOM 3229 N N . ILE D 2 94 ? 53.272 70.479 22.373 1.00 16.81 261 ILE D N 1
ATOM 3230 C CA . ILE D 2 94 ? 53.058 69.057 22.035 1.00 16.15 261 ILE D CA 1
ATOM 3231 C C . ILE D 2 94 ? 52.723 69.000 20.548 1.00 15.79 261 ILE D C 1
ATOM 3232 O O . ILE D 2 94 ? 51.823 69.697 20.075 1.00 16.12 261 ILE D O 1
ATOM 3237 N N . ILE D 2 95 ? 53.482 68.184 19.814 1.00 15.55 262 ILE D N 1
ATOM 3238 C CA . ILE D 2 95 ? 53.282 67.997 18.376 1.00 14.80 262 ILE D CA 1
ATOM 3239 C C . ILE D 2 95 ? 52.921 66.528 18.154 1.00 14.84 262 ILE D C 1
ATOM 3240 O O . ILE D 2 95 ? 53.188 65.673 18.993 1.00 14.46 262 ILE D O 1
ATOM 3245 N N . ALA D 2 96 ? 52.300 66.266 17.010 1.00 14.69 263 ALA D N 1
ATOM 3246 C CA . ALA D 2 96 ? 51.927 64.932 16.641 1.00 14.62 263 ALA D CA 1
ATOM 3247 C C . ALA D 2 96 ? 52.501 64.649 15.257 1.00 14.48 263 ALA D C 1
ATOM 3248 O O . ALA D 2 96 ? 52.315 65.445 14.349 1.00 14.43 263 ALA D O 1
ATOM 3250 N N . ARG D 2 97 ? 53.133 63.496 15.070 1.00 14.65 264 ARG D N 1
ATOM 3251 C CA . ARG D 2 97 ? 53.635 63.156 13.736 1.00 14.85 264 ARG D CA 1
ATOM 3252 C C . ARG D 2 97 ? 52.476 63.086 12.759 1.00 15.13 264 ARG D C 1
ATOM 3253 O O . ARG D 2 97 ? 51.394 62.550 13.051 1.00 15.29 264 ARG D O 1
ATOM 3261 N N . ASP D 2 98 ? 52.706 63.613 11.565 1.00 15.26 265 ASP D N 1
ATOM 3262 C CA . ASP D 2 98 ? 51.706 63.571 10.530 1.00 16.03 265 ASP D CA 1
ATOM 3263 C C . ASP D 2 98 ? 52.433 63.730 9.211 1.00 15.30 265 ASP D C 1
ATOM 3264 O O . ASP D 2 98 ? 52.823 64.839 8.848 1.00 14.42 265 ASP D O 1
ATOM 3269 N N . PRO D 2 99 ? 52.628 62.625 8.499 1.00 15.33 266 PRO D N 1
ATOM 3270 C CA . PRO D 2 99 ? 53.379 62.682 7.228 1.00 15.35 266 PRO D CA 1
ATOM 3271 C C . PRO D 2 99 ? 52.771 63.541 6.133 1.00 15.61 266 PRO D C 1
ATOM 3272 O O . PRO D 2 99 ? 53.480 63.895 5.179 1.00 15.47 266 PRO D O 1
ATOM 3276 N N . SER D 2 100 ? 51.478 63.851 6.240 1.00 15.86 267 SER D N 1
ATOM 3277 C CA . SER D 2 100 ? 50.791 64.698 5.257 1.00 16.46 267 SER D CA 1
ATOM 3278 C C . SER D 2 100 ? 51.068 66.183 5.438 1.00 16.21 267 SER D C 1
ATOM 3279 O O . SER D 2 100 ? 50.716 66.979 4.547 1.00 16.81 267 SER D O 1
ATOM 3290 N N . PRO D 2 102 ? 53.636 69.492 5.711 1.00 14.39 269 PRO D N 1
ATOM 3291 C CA . PRO D 2 102 ? 54.977 69.860 5.223 1.00 14.31 269 PRO D CA 1
ATOM 3292 C C . PRO D 2 102 ? 56.107 69.691 6.256 1.00 14.10 269 PRO D C 1
ATOM 3293 O O . PRO D 2 102 ? 57.195 69.250 5.879 1.00 13.89 269 PRO D O 1
ATOM 3297 N N . THR D 2 103 ? 55.886 70.021 7.527 1.00 13.98 270 THR D N 1
ATOM 3298 C CA . THR D 2 103 ? 56.937 69.871 8.539 1.00 14.23 270 THR D CA 1
ATOM 3299 C C . THR D 2 103 ? 57.020 68.449 9.043 1.00 13.88 270 THR D C 1
ATOM 3300 O O . THR D 2 103 ? 57.916 68.114 9.822 1.00 14.23 270 THR D O 1
ATOM 3304 N N . GLY D 2 104 ? 56.056 67.607 8.682 1.00 13.56 271 GLY D N 1
ATOM 3305 C CA . GLY D 2 104 ? 56.038 66.254 9.200 1.00 13.51 271 GLY D CA 1
ATOM 3306 C C . GLY D 2 104 ? 55.245 66.101 10.503 1.00 13.57 271 GLY D C 1
ATOM 3307 O O . GLY D 2 104 ? 55.125 64.992 11.029 1.00 13.14 271 GLY D O 1
ATOM 3308 N N . TYR D 2 105 ? 54.699 67.193 11.016 1.00 13.71 272 TYR D N 1
ATOM 3309 C CA . TYR D 2 105 ? 53.900 67.148 12.237 1.00 14.17 272 TYR D CA 1
ATOM 3310 C C . TYR D 2 105 ? 52.828 68.228 12.241 1.00 15.44 272 TYR D C 1
ATOM 3311 O O . TYR D 2 105 ? 52.886 69.215 11.477 1.00 15.04 272 TYR D O 1
ATOM 3320 N N . LYS D 2 106 ? 51.840 68.031 13.123 1.00 16.62 273 LYS D N 1
ATOM 3321 C CA . LYS D 2 106 ? 50.905 69.085 13.445 1.00 18.75 273 LYS D CA 1
ATOM 3322 C C . LYS D 2 106 ? 51.099 69.516 14.907 1.00 18.29 273 LYS D C 1
ATOM 3323 O O . LYS D 2 106 ? 51.431 68.724 15.773 1.00 16.57 273 LYS D O 1
ATOM 3329 N N . ILE D 2 107 ? 50.900 70.789 15.172 1.00 17.88 274 ILE D N 1
ATOM 3330 C CA . ILE D 2 107 ? 50.927 71.242 16.538 1.00 18.13 274 ILE D CA 1
ATOM 3331 C C . ILE D 2 107 ? 49.598 70.883 17.209 1.00 17.88 274 ILE D C 1
ATOM 3332 O O . ILE D 2 107 ? 48.497 71.199 16.705 1.00 18.20 274 ILE D O 1
ATOM 3337 N N . ILE D 2 108 ? 49.696 70.215 18.341 1.00 17.18 275 ILE D N 1
ATOM 3338 C CA . ILE D 2 108 ? 48.507 69.798 19.078 1.00 17.69 275 ILE D CA 1
ATOM 3339 C C . ILE D 2 108 ? 48.102 70.861 20.101 1.00 17.84 275 ILE D C 1
ATOM 3340 O O . ILE D 2 108 ? 46.947 71.295 20.129 1.00 19.01 275 ILE D O 1
ATOM 3345 N N . THR D 2 109 ? 49.035 71.245 20.954 1.00 18.17 276 THR D N 1
ATOM 3346 C CA . THR D 2 109 ? 48.777 72.307 21.941 1.00 19.10 276 THR D CA 1
ATOM 3347 C C . THR D 2 109 ? 50.077 72.844 22.459 1.00 19.05 276 THR D C 1
ATOM 3348 O O . THR D 2 109 ? 51.172 72.395 22.075 1.00 19.04 276 THR D O 1
ATOM 3352 N N . GLY D 2 110 ? 49.970 73.840 23.317 1.00 19.32 277 GLY D N 1
ATOM 3353 C CA . GLY D 2 110 ? 51.149 74.434 23.929 1.00 19.08 277 GLY D CA 1
ATOM 3354 C C . GLY D 2 110 ? 50.748 75.401 25.032 1.00 19.60 277 GLY D C 1
ATOM 3355 O O . GLY D 2 110 ? 49.690 76.001 24.982 1.00 20.77 277 GLY D O 1
ATOM 3356 N N . TYR D 2 111 ? 51.621 75.554 26.002 1.00 19.66 278 TYR D N 1
ATOM 3357 C CA . TYR D 2 111 ? 51.301 76.375 27.162 1.00 20.10 278 TYR D CA 1
ATOM 3358 C C . TYR D 2 111 ? 52.495 76.611 28.037 1.00 21.15 278 TYR D C 1
ATOM 3359 O O . TYR D 2 111 ? 53.458 75.864 27.994 1.00 20.25 278 TYR D O 1
ATOM 3368 N N . PRO D 2 112 ? 52.450 77.692 28.844 1.00 23.03 279 PRO D N 1
ATOM 3369 C CA . PRO D 2 112 ? 53.546 77.924 29.774 1.00 24.15 279 PRO D CA 1
ATOM 3370 C C . PRO D 2 112 ? 53.664 76.860 30.849 1.00 24.90 279 PRO D C 1
ATOM 3371 O O . PRO D 2 112 ? 52.675 76.288 31.271 1.00 23.58 279 PRO D O 1
ATOM 3375 N N . THR D 2 113 ? 54.890 76.634 31.290 1.00 27.13 280 THR D N 1
ATOM 3376 C CA . THR D 2 113 ? 55.153 75.741 32.388 1.00 28.64 280 THR D CA 1
ATOM 3377 C C . THR D 2 113 ? 56.031 76.465 33.422 1.00 32.33 280 THR D C 1
ATOM 3378 O O . THR D 2 113 ? 56.868 77.306 33.068 1.00 33.50 280 THR D O 1
ATOM 3382 N N . PRO D 2 114 ? 55.808 76.172 34.703 1.00 38.49 281 PRO D N 1
ATOM 3383 C CA . PRO D 2 114 ? 56.639 76.735 35.774 1.00 43.03 281 PRO D CA 1
ATOM 3384 C C . PRO D 2 114 ? 58.101 76.374 35.581 1.00 47.37 281 PRO D C 1
ATOM 3385 O O . PRO D 2 114 ? 58.952 77.208 35.253 1.00 52.38 281 PRO D O 1
ATOM 3398 N N A ILE E 1 2 ? 36.507 23.645 54.558 0.50 23.57 2 ILE E N 1
ATOM 3399 N N B ILE E 1 2 ? 36.523 23.650 54.527 0.50 23.26 2 ILE E N 1
ATOM 3400 C CA A ILE E 1 2 ? 36.549 25.021 54.069 0.50 22.73 2 ILE E CA 1
ATOM 3401 C CA B ILE E 1 2 ? 36.677 24.977 53.966 0.50 22.32 2 ILE E CA 1
ATOM 3402 C C A ILE E 1 2 ? 37.363 25.872 55.042 0.50 20.55 2 ILE E C 1
ATOM 3403 C C B ILE E 1 2 ? 37.357 25.865 55.007 0.50 20.35 2 ILE E C 1
ATOM 3404 O O A ILE E 1 2 ? 37.325 25.663 56.264 0.50 19.64 2 ILE E O 1
ATOM 3405 O O B ILE E 1 2 ? 37.229 25.671 56.225 0.50 19.58 2 ILE E O 1
ATOM 3414 N N . ILE E 1 3 ? 38.125 26.818 54.507 1.00 19.35 3 ILE E N 1
ATOM 3415 C CA . ILE E 1 3 ? 39.057 27.551 55.326 1.00 17.82 3 ILE E CA 1
ATOM 3416 C C . ILE E 1 3 ? 38.422 28.307 56.513 1.00 17.43 3 ILE E C 1
ATOM 3417 O O . ILE E 1 3 ? 38.984 28.334 57.612 1.00 16.17 3 ILE E O 1
ATOM 3422 N N A ASN E 1 4 ? 37.256 28.906 56.283 0.50 17.45 4 ASN E N 1
ATOM 3423 N N B ASN E 1 4 ? 37.250 28.896 56.292 0.50 17.93 4 ASN E N 1
ATOM 3424 C CA A ASN E 1 4 ? 36.583 29.668 57.330 0.50 17.51 4 ASN E CA 1
ATOM 3425 C CA B ASN E 1 4 ? 36.574 29.645 57.349 0.50 18.33 4 ASN E CA 1
ATOM 3426 C C A ASN E 1 4 ? 36.099 28.794 58.486 0.50 17.62 4 ASN E C 1
ATOM 3427 C C B ASN E 1 4 ? 36.150 28.774 58.508 0.50 18.07 4 ASN E C 1
ATOM 3428 O O A ASN E 1 4 ? 35.975 29.288 59.598 0.50 17.48 4 ASN E O 1
ATOM 3429 O O B ASN E 1 4 ? 36.132 29.241 59.638 0.50 17.83 4 ASN E O 1
ATOM 3438 N N . GLU E 1 5 ? 35.873 27.504 58.235 1.00 17.94 5 GLU E N 1
ATOM 3439 C CA . GLU E 1 5 ? 35.479 26.565 59.281 1.00 18.86 5 GLU E CA 1
ATOM 3440 C C . GLU E 1 5 ? 36.664 26.087 60.105 1.00 16.87 5 GLU E C 1
ATOM 3441 O O . GLU E 1 5 ? 36.503 25.857 61.297 1.00 17.61 5 GLU E O 1
ATOM 3447 N N . LYS E 1 6 ? 37.845 26.009 59.505 1.00 15.46 6 LYS E N 1
ATOM 3448 C CA . LYS E 1 6 ? 39.068 25.637 60.261 1.00 14.64 6 LYS E CA 1
ATOM 3449 C C . LYS E 1 6 ? 39.795 26.812 60.906 1.00 13.72 6 LYS E C 1
ATOM 3450 O O . LYS E 1 6 ? 40.516 26.652 61.894 1.00 13.52 6 LYS E O 1
ATOM 3456 N N . TYR E 1 7 ? 39.591 27.991 60.352 1.00 12.99 7 TYR E N 1
ATOM 3457 C CA . TYR E 1 7 ? 40.187 29.192 60.918 1.00 12.76 7 TYR E CA 1
ATOM 3458 C C . TYR E 1 7 ? 39.059 30.160 61.338 1.00 12.64 7 TYR E C 1
ATOM 3459 O O . TYR E 1 7 ? 39.007 31.315 60.880 1.00 12.48 7 TYR E O 1
ATOM 3468 N N . PRO E 1 8 ? 38.159 29.717 62.237 1.00 12.74 8 PRO E N 1
ATOM 3469 C CA . PRO E 1 8 ? 37.027 30.571 62.571 1.00 12.84 8 PRO E CA 1
ATOM 3470 C C . PRO E 1 8 ? 37.407 31.877 63.271 1.00 12.87 8 PRO E C 1
ATOM 3471 O O . PRO E 1 8 ? 36.676 32.869 63.106 1.00 12.88 8 PRO E O 1
ATOM 3475 N N . TYR E 1 9 ? 38.512 31.893 64.031 1.00 12.65 9 TYR E N 1
ATOM 3476 C CA . TYR E 1 9 ? 38.886 33.105 64.761 1.00 13.08 9 TYR E CA 1
ATOM 3477 C C . TYR E 1 9 ? 39.381 34.192 63.819 1.00 13.13 9 TYR E C 1
ATOM 3478 O O . TYR E 1 9 ? 38.948 35.345 63.906 1.00 13.25 9 TYR E O 1
ATOM 3487 N N . LEU E 1 10 ? 40.273 33.837 62.914 1.00 13.33 10 LEU E N 1
ATOM 3488 C CA . LEU E 1 10 ? 40.778 34.802 61.950 1.00 13.79 10 LEU E CA 1
ATOM 3489 C C . LEU E 1 10 ? 39.665 35.127 60.929 1.00 13.85 10 LEU E C 1
ATOM 3490 O O . LEU E 1 10 ? 39.500 36.293 60.529 1.00 13.72 10 LEU E O 1
ATOM 3495 N N . SER E 1 11 ? 38.877 34.132 60.528 1.00 13.81 11 SER E N 1
ATOM 3496 C CA . SER E 1 11 ? 37.734 34.397 59.646 1.00 15.00 11 SER E CA 1
ATOM 3497 C C . SER E 1 11 ? 36.780 35.459 60.219 1.00 14.69 11 SER E C 1
ATOM 3498 O O . SER E 1 11 ? 36.302 36.346 59.495 1.00 14.91 11 SER E O 1
ATOM 3501 N N . TYR E 1 12 ? 36.514 35.366 61.525 1.00 13.99 12 TYR E N 1
ATOM 3502 C CA . TYR E 1 12 ? 35.641 36.297 62.185 1.00 13.73 12 TYR E CA 1
ATOM 3503 C C . TYR E 1 12 ? 36.168 37.723 62.087 1.00 13.77 12 TYR E C 1
ATOM 3504 O O . TYR E 1 12 ? 35.431 38.647 61.667 1.00 13.68 12 TYR E O 1
ATOM 3513 N N . LEU E 1 13 ? 37.450 37.902 62.405 1.00 13.63 13 LEU E N 1
ATOM 3514 C CA . LEU E 1 13 ? 38.061 39.219 62.220 1.00 14.23 13 LEU E CA 1
ATOM 3515 C C . LEU E 1 13 ? 37.908 39.690 60.758 1.00 14.86 13 LEU E C 1
ATOM 3516 O O . LEU E 1 13 ? 37.490 40.835 60.479 1.00 14.95 13 LEU E O 1
ATOM 3521 N N . LEU E 1 14 ? 38.300 38.845 59.814 1.00 15.34 14 LEU E N 1
ATOM 3522 C CA . LEU E 1 14 ? 38.416 39.281 58.414 1.00 16.22 14 LEU E CA 1
ATOM 3523 C C . LEU E 1 14 ? 37.072 39.459 57.726 1.00 17.60 14 LEU E C 1
ATOM 3524 O O . LEU E 1 14 ? 36.959 40.271 56.791 1.00 18.47 14 LEU E O 1
ATOM 3529 N N . ARG E 1 15 ? 36.054 38.752 58.208 1.00 16.79 15 ARG E N 1
ATOM 3530 C CA . ARG E 1 15 ? 34.711 38.824 57.622 1.00 18.09 15 ARG E CA 1
ATOM 3531 C C . ARG E 1 15 ? 33.714 39.732 58.367 1.00 17.18 15 ARG E C 1
ATOM 3532 O O . ARG E 1 15 ? 32.906 40.420 57.702 1.00 16.93 15 ARG E O 1
ATOM 3540 N N . CYS E 1 16 ? 33.725 39.722 59.695 1.00 15.94 16 CYS E N 1
ATOM 3541 C CA . CYS E 1 16 ? 32.773 40.552 60.422 1.00 16.20 16 CYS E CA 1
ATOM 3542 C C . CYS E 1 16 ? 33.307 41.935 60.662 1.00 15.61 16 CYS E C 1
ATOM 3543 O O . CYS E 1 16 ? 32.528 42.863 60.709 1.00 16.11 16 CYS E O 1
ATOM 3546 N N . TYR E 1 17 ? 34.618 42.076 60.857 1.00 14.69 17 TYR E N 1
ATOM 3547 C CA . TYR E 1 17 ? 35.199 43.387 61.031 1.00 14.37 17 TYR E CA 1
ATOM 3548 C C . TYR E 1 17 ? 35.675 43.984 59.719 1.00 14.61 17 TYR E C 1
ATOM 3549 O O . TYR E 1 17 ? 35.168 45.035 59.288 1.00 14.97 17 TYR E O 1
ATOM 3558 N N . PHE E 1 18 ? 36.597 43.309 59.039 1.00 14.87 18 PHE E N 1
ATOM 3559 C CA . PHE E 1 18 ? 37.069 43.767 57.745 1.00 15.38 18 PHE E CA 1
ATOM 3560 C C . PHE E 1 18 ? 36.070 43.356 56.647 1.00 16.38 18 PHE E C 1
ATOM 3561 O O . PHE E 1 18 ? 36.473 42.899 55.594 1.00 17.73 18 PHE E O 1
ATOM 3569 N N . ASN E 1 19 ? 34.783 43.566 56.895 1.00 17.25 19 ASN E N 1
ATOM 3570 C CA . ASN E 1 19 ? 33.734 43.490 55.857 1.00 18.31 19 ASN E CA 1
ATOM 3571 C C . ASN E 1 19 ? 33.892 44.667 54.850 1.00 18.68 19 ASN E C 1
ATOM 3572 O O . ASN E 1 19 ? 34.756 45.526 55.020 1.00 17.68 19 ASN E O 1
ATOM 3577 N N . GLN E 1 20 ? 33.070 44.676 53.804 1.00 19.30 20 GLN E N 1
ATOM 3578 C CA . GLN E 1 20 ? 33.142 45.684 52.737 1.00 20.50 20 GLN E CA 1
ATOM 3579 C C . GLN E 1 20 ? 32.976 47.094 53.237 1.00 18.37 20 GLN E C 1
ATOM 3580 O O . GLN E 1 20 ? 33.390 48.073 52.586 1.00 18.35 20 GLN E O 1
ATOM 3586 N N . ASP E 1 21 ? 32.324 47.207 54.386 1.00 17.55 21 ASP E N 1
ATOM 3587 C CA . ASP E 1 21 ? 31.972 48.511 54.935 1.00 17.38 21 ASP E CA 1
ATOM 3588 C C . ASP E 1 21 ? 32.843 48.903 56.116 1.00 16.39 21 ASP E C 1
ATOM 3589 O O . ASP E 1 21 ? 32.484 49.770 56.876 1.00 15.97 21 ASP E O 1
ATOM 3594 N N . PHE E 1 22 ? 33.981 48.243 56.302 1.00 15.76 22 PHE E N 1
ATOM 3595 C CA . PHE E 1 22 ? 34.781 48.498 57.493 1.00 15.72 22 PHE E CA 1
ATOM 3596 C C . PHE E 1 22 ? 35.184 49.992 57.657 1.00 16.26 22 PHE E C 1
ATOM 3597 O O . PHE E 1 22 ? 35.217 50.483 58.754 1.00 15.18 22 PHE E O 1
ATOM 3605 N N . GLU E 1 23 ? 35.477 50.684 56.557 1.00 17.74 23 GLU E N 1
ATOM 3606 C CA . GLU E 1 23 ? 35.863 52.111 56.628 1.00 19.35 23 GLU E CA 1
ATOM 3607 C C . GLU E 1 23 ? 34.666 52.956 56.999 1.00 19.44 23 GLU E C 1
ATOM 3608 O O . GLU E 1 23 ? 34.815 53.901 57.789 1.00 19.52 23 GLU E O 1
ATOM 3614 N N . VAL E 1 24 ? 33.484 52.586 56.490 1.00 19.24 24 VAL E N 1
ATOM 3615 C CA . VAL E 1 24 ? 32.233 53.292 56.817 1.00 19.98 24 VAL E CA 1
ATOM 3616 C C . VAL E 1 24 ? 31.919 53.134 58.289 1.00 19.80 24 VAL E C 1
ATOM 3617 O O . VAL E 1 24 ? 31.514 54.078 58.940 1.00 20.38 24 VAL E O 1
ATOM 3621 N N . LEU E 1 25 ? 32.073 51.917 58.813 1.00 18.33 25 LEU E N 1
ATOM 3622 C CA . LEU E 1 25 ? 31.665 51.595 60.177 1.00 18.09 25 LEU E CA 1
ATOM 3623 C C . LEU E 1 25 ? 32.721 51.945 61.231 1.00 18.37 25 LEU E C 1
ATOM 3624 O O . LEU E 1 25 ? 32.386 52.362 62.352 1.00 18.50 25 LEU E O 1
ATOM 3629 N N . PHE E 1 26 ? 33.995 51.748 60.895 1.00 18.24 26 PHE E N 1
ATOM 3630 C CA . PHE E 1 26 ? 35.076 51.916 61.887 1.00 18.99 26 PHE E CA 1
ATOM 3631 C C . PHE E 1 26 ? 36.031 53.051 61.540 1.00 20.01 26 PHE E C 1
ATOM 3632 O O . PHE E 1 26 ? 36.794 53.471 62.384 1.00 20.62 26 PHE E O 1
ATOM 3640 N N . GLY E 1 27 ? 36.014 53.557 60.309 1.00 20.76 27 GLY E N 1
ATOM 3641 C CA . GLY E 1 27 ? 36.893 54.677 59.963 1.00 21.89 27 GLY E CA 1
ATOM 3642 C C . GLY E 1 27 ? 38.121 54.278 59.157 1.00 22.74 27 GLY E C 1
ATOM 3643 O O . GLY E 1 27 ? 38.311 54.767 58.029 1.00 23.97 27 GLY E O 1
ATOM 3644 N N . ASN E 1 28 ? 38.995 53.456 59.748 1.00 22.37 28 ASN E N 1
ATOM 3645 C CA . ASN E 1 28 ? 40.180 52.951 59.051 1.00 23.06 28 ASN E CA 1
ATOM 3646 C C . ASN E 1 28 ? 40.616 51.570 59.612 1.00 21.63 28 ASN E C 1
ATOM 3647 O O . ASN E 1 28 ? 40.010 51.059 60.568 1.00 20.63 28 ASN E O 1
ATOM 3652 N N . ALA E 1 29 ? 41.668 50.995 59.050 1.00 20.92 29 ALA E N 1
ATOM 3653 C CA . ALA E 1 29 ? 42.023 49.610 59.397 1.00 20.43 29 ALA E CA 1
ATOM 3654 C C . ALA E 1 29 ? 42.499 49.455 60.844 1.00 20.57 29 ALA E C 1
ATOM 3655 O O . ALA E 1 29 ? 42.105 48.514 61.541 1.00 20.51 29 ALA E O 1
ATOM 3657 N N . ASP E 1 30 ? 43.310 50.401 61.307 1.00 21.13 30 ASP E N 1
ATOM 3658 C CA . ASP E 1 30 ? 43.794 50.340 62.680 1.00 21.81 30 ASP E CA 1
ATOM 3659 C C . ASP E 1 30 ? 42.685 50.567 63.697 1.00 19.88 30 ASP E C 1
ATOM 3660 O O . ASP E 1 30 ? 42.705 49.967 64.769 1.00 19.68 30 ASP E O 1
ATOM 3665 N N A GLU E 1 31 ? 41.706 51.412 63.388 0.50 19.78 31 GLU E N 1
ATOM 3666 N N B GLU E 1 31 ? 41.714 51.393 63.330 0.50 19.27 31 GLU E N 1
ATOM 3667 C CA A GLU E 1 31 ? 40.582 51.582 64.321 0.50 19.34 31 GLU E CA 1
ATOM 3668 C CA B GLU E 1 31 ? 40.549 51.649 64.172 0.50 18.56 31 GLU E CA 1
ATOM 3669 C C A GLU E 1 31 ? 39.624 50.385 64.250 0.50 17.79 31 GLU E C 1
ATOM 3670 C C B GLU E 1 31 ? 39.637 50.417 64.221 0.50 17.39 31 GLU E C 1
ATOM 3671 O O A GLU E 1 31 ? 38.906 50.115 65.212 0.50 17.40 31 GLU E O 1
ATOM 3672 O O B GLU E 1 31 ? 38.989 50.150 65.235 0.50 17.03 31 GLU E O 1
ATOM 3683 N N . THR E 1 32 ? 39.638 49.651 63.140 1.00 16.41 32 THR E N 1
ATOM 3684 C CA . THR E 1 32 ? 38.883 48.391 63.045 1.00 15.42 32 THR E CA 1
ATOM 3685 C C . THR E 1 32 ? 39.512 47.373 64.003 1.00 15.33 32 THR E C 1
ATOM 3686 O O . THR E 1 32 ? 38.804 46.694 64.770 1.00 14.57 32 THR E O 1
ATOM 3690 N N . LEU E 1 33 ? 40.839 47.297 63.993 1.00 15.57 33 LEU E N 1
ATOM 3691 C CA . LEU E 1 33 ? 41.538 46.409 64.971 1.00 15.99 33 LEU E CA 1
ATOM 3692 C C . LEU E 1 33 ? 41.299 46.852 66.405 1.00 16.39 33 LEU E C 1
ATOM 3693 O O . LEU E 1 33 ? 41.111 46.014 67.282 1.00 16.73 33 LEU E O 1
ATOM 3698 N N . ALA E 1 34 ? 41.320 48.168 66.660 1.00 16.59 34 ALA E N 1
ATOM 3699 C CA . ALA E 1 34 ? 41.035 48.681 67.998 1.00 16.98 34 ALA E CA 1
ATOM 3700 C C . ALA E 1 34 ? 39.607 48.300 68.461 1.00 17.00 34 ALA E C 1
ATOM 3701 O O . ALA E 1 34 ? 39.382 48.011 69.642 1.00 17.29 34 ALA E O 1
ATOM 3703 N N . ALA E 1 35 ? 38.645 48.311 67.542 1.00 16.54 35 ALA E N 1
ATOM 3704 C CA . ALA E 1 35 ? 37.256 47.990 67.878 1.00 16.36 35 ALA E CA 1
ATOM 3705 C C . ALA E 1 35 ? 37.114 46.516 68.217 1.00 16.17 35 ALA E C 1
ATOM 3706 O O . ALA E 1 35 ? 36.470 46.169 69.190 1.00 16.05 35 ALA E O 1
ATOM 3708 N N . TYR E 1 36 ? 37.764 45.666 67.424 1.00 15.86 36 TYR E N 1
ATOM 3709 C CA . TYR E 1 36 ? 37.817 44.225 67.722 1.00 15.95 36 TYR E CA 1
ATOM 3710 C C . TYR E 1 36 ? 38.420 44.010 69.131 1.00 17.25 36 TYR E C 1
ATOM 3711 O O . TYR E 1 36 ? 37.868 43.279 69.960 1.00 16.95 36 TYR E O 1
ATOM 3720 N N . LYS E 1 37 ? 39.541 44.665 69.408 1.00 18.30 37 LYS E N 1
ATOM 3721 C CA . LYS E 1 37 ? 40.204 44.458 70.698 1.00 20.62 37 LYS E CA 1
ATOM 3722 C C . LYS E 1 37 ? 39.338 44.905 71.882 1.00 21.42 37 LYS E C 1
ATOM 3723 O O . LYS E 1 37 ? 39.279 44.220 72.909 1.00 23.05 37 LYS E O 1
ATOM 3729 N N . ALA E 1 38 ? 38.626 46.014 71.710 1.00 21.25 38 ALA E N 1
ATOM 3730 C CA . ALA E 1 38 ? 37.745 46.534 72.750 1.00 21.93 38 ALA E CA 1
ATOM 3731 C C . ALA E 1 38 ? 36.445 45.731 72.867 1.00 21.46 38 ALA E C 1
ATOM 3732 O O . ALA E 1 38 ? 35.852 45.666 73.927 1.00 23.68 38 ALA E O 1
ATOM 3734 N N . THR E 1 39 ? 35.978 45.152 71.781 1.00 20.25 39 THR E N 1
ATOM 3735 C CA . THR E 1 39 ? 34.669 44.495 71.788 1.00 20.10 39 THR E CA 1
ATOM 3736 C C . THR E 1 39 ? 34.738 43.020 72.230 1.00 19.78 39 THR E C 1
ATOM 3737 O O . THR E 1 39 ? 33.847 42.542 72.935 1.00 20.51 39 THR E O 1
ATOM 3741 N N . GLU E 1 40 ? 35.781 42.318 71.814 1.00 18.71 40 GLU E N 1
ATOM 3742 C CA . GLU E 1 40 ? 35.864 40.864 72.031 1.00 18.72 40 GLU E CA 1
ATOM 3743 C C . GLU E 1 40 ? 36.648 40.479 73.303 1.00 18.76 40 GLU E C 1
ATOM 3744 O O . GLU E 1 40 ? 37.465 41.257 73.844 1.00 18.75 40 GLU E O 1
ATOM 3750 N N . THR E 1 41 ? 36.424 39.264 73.761 1.00 19.53 41 THR E N 1
ATOM 3751 C CA . THR E 1 41 ? 37.077 38.801 74.979 1.00 20.30 41 THR E CA 1
ATOM 3752 C C . THR E 1 41 ? 38.569 38.585 74.777 1.00 20.29 41 THR E C 1
ATOM 3753 O O . THR E 1 41 ? 39.039 38.428 73.634 1.00 19.55 41 THR E O 1
ATOM 3757 N N . ALA E 1 42 ? 39.320 38.608 75.872 1.00 20.64 42 ALA E N 1
ATOM 3758 C CA . ALA E 1 42 ? 40.708 38.235 75.851 1.00 21.19 42 ALA E CA 1
ATOM 3759 C C . ALA E 1 42 ? 40.874 36.836 75.241 1.00 20.66 42 ALA E C 1
ATOM 3760 O O . ALA E 1 42 ? 41.810 36.610 74.451 1.00 20.22 42 ALA E O 1
ATOM 3762 N N . GLU E 1 43 ? 39.984 35.896 75.565 1.00 20.95 43 GLU E N 1
ATOM 3763 C CA . GLU E 1 43 ? 40.150 34.553 75.029 1.00 22.07 43 GLU E CA 1
ATOM 3764 C C . GLU E 1 43 ? 39.965 34.503 73.495 1.00 20.21 43 GLU E C 1
ATOM 3765 O O . GLU E 1 43 ? 40.700 33.787 72.794 1.00 20.04 43 GLU E O 1
ATOM 3771 N N . GLU E 1 44 ? 39.017 35.268 72.971 1.00 19.20 44 GLU E N 1
ATOM 3772 C CA . GLU E 1 44 ? 38.822 35.353 71.513 1.00 18.88 44 GLU E CA 1
ATOM 3773 C C . GLU E 1 44 ? 40.121 35.826 70.847 1.00 18.41 44 GLU E C 1
ATOM 3774 O O . GLU E 1 44 ? 40.551 35.239 69.847 1.00 17.70 44 GLU E O 1
ATOM 3780 N N A ARG E 1 45 ? 40.747 36.866 71.394 0.50 19.72 45 ARG E N 1
ATOM 3781 N N B ARG E 1 45 ? 40.738 36.871 71.398 0.50 20.13 45 ARG E N 1
ATOM 3782 C CA A ARG E 1 45 ? 41.953 37.418 70.800 0.50 19.94 45 ARG E CA 1
ATOM 3783 C CA B ARG E 1 45 ? 41.968 37.415 70.845 0.50 20.62 45 ARG E CA 1
ATOM 3784 C C A ARG E 1 45 ? 43.126 36.438 70.933 0.50 19.17 45 ARG E C 1
ATOM 3785 C C B ARG E 1 45 ? 43.095 36.401 70.916 0.50 19.50 45 ARG E C 1
ATOM 3786 O O A ARG E 1 45 ? 43.973 36.377 70.055 0.50 19.09 45 ARG E O 1
ATOM 3787 O O B ARG E 1 45 ? 43.886 36.294 69.996 0.50 19.38 45 ARG E O 1
ATOM 3802 N N . LEU E 1 46 ? 43.168 35.698 72.038 1.00 18.86 46 LEU E N 1
ATOM 3803 C CA . LEU E 1 46 ? 44.211 34.682 72.292 1.00 18.29 46 LEU E CA 1
ATOM 3804 C C . LEU E 1 46 ? 44.185 33.605 71.203 1.00 16.59 46 LEU E C 1
ATOM 3805 O O . LEU E 1 46 ? 45.224 33.250 70.609 1.00 15.91 46 LEU E O 1
ATOM 3810 N N . GLN E 1 47 ? 42.990 33.135 70.898 1.00 15.48 47 GLN E N 1
ATOM 3811 C CA . GLN E 1 47 ? 42.808 32.073 69.912 1.00 15.30 47 GLN E CA 1
ATOM 3812 C C . GLN E 1 47 ? 43.086 32.604 68.500 1.00 15.31 47 GLN E C 1
ATOM 3813 O O . GLN E 1 47 ? 43.669 31.911 67.681 1.00 14.72 47 GLN E O 1
ATOM 3835 N N . LYS E 1 49 ? 45.188 34.975 67.691 1.00 15.49 49 LYS E N 1
ATOM 3836 C CA . LYS E 1 49 ? 46.650 35.080 67.547 1.00 16.09 49 LYS E CA 1
ATOM 3837 C C . LYS E 1 49 ? 47.292 33.710 67.230 1.00 14.80 49 LYS E C 1
ATOM 3838 O O . LYS E 1 49 ? 48.251 33.599 66.446 1.00 14.48 49 LYS E O 1
ATOM 3844 N N . ALA E 1 50 ? 46.798 32.681 67.887 1.00 14.15 50 ALA E N 1
ATOM 3845 C CA . ALA E 1 50 ? 47.307 31.359 67.650 1.00 13.76 50 ALA E CA 1
ATOM 3846 C C . ALA E 1 50 ? 47.088 30.957 66.174 1.00 13.37 50 ALA E C 1
ATOM 3847 O O . ALA E 1 50 ? 47.982 30.340 65.547 1.00 13.04 50 ALA E O 1
ATOM 3849 N N . GLU E 1 51 ? 45.913 31.293 65.613 1.00 13.08 51 GLU E N 1
ATOM 3850 C CA . GLU E 1 51 ? 45.663 31.075 64.180 1.00 12.97 51 GLU E CA 1
ATOM 3851 C C . GLU E 1 51 ? 46.632 31.837 63.299 1.00 12.82 51 GLU E C 1
ATOM 3852 O O . GLU E 1 51 ? 47.152 31.312 62.323 1.00 12.71 51 GLU E O 1
ATOM 3858 N N . ILE E 1 52 ? 46.881 33.098 63.625 1.00 12.76 52 ILE E N 1
ATOM 3859 C CA . ILE E 1 52 ? 47.911 33.807 62.897 1.00 13.13 52 ILE E CA 1
ATOM 3860 C C . ILE E 1 52 ? 49.239 33.064 62.904 1.00 13.32 52 ILE E C 1
ATOM 3861 O O . ILE E 1 52 ? 49.886 32.936 61.854 1.00 13.22 52 ILE E O 1
ATOM 3866 N N . ASP E 1 53 ? 49.664 32.560 64.055 1.00 13.65 53 ASP E N 1
ATOM 3867 C CA . ASP E 1 53 ? 50.963 31.858 64.124 1.00 14.60 53 ASP E CA 1
ATOM 3868 C C . ASP E 1 53 ? 50.978 30.541 63.334 1.00 13.89 53 ASP E C 1
ATOM 3869 O O . ASP E 1 53 ? 52.001 30.189 62.777 1.00 13.78 53 ASP E O 1
ATOM 3874 N N . TYR E 1 54 ? 49.842 29.852 63.209 1.00 13.29 54 TYR E N 1
ATOM 3875 C CA . TYR E 1 54 ? 49.763 28.668 62.305 1.00 13.31 54 TYR E CA 1
ATOM 3876 C C . TYR E 1 54 ? 50.038 29.066 60.849 1.00 13.32 54 TYR E C 1
ATOM 3877 O O . TYR E 1 54 ? 50.616 28.291 60.108 1.00 13.88 54 TYR E O 1
ATOM 3886 N N . LEU E 1 55 ? 49.672 30.290 60.450 1.00 12.88 55 LEU E N 1
ATOM 3887 C CA . LEU E 1 55 ? 50.028 30.768 59.118 1.00 13.12 55 LEU E CA 1
ATOM 3888 C C . LEU E 1 55 ? 51.486 31.217 59.023 1.00 13.43 55 LEU E C 1
ATOM 3889 O O . LEU E 1 55 ? 52.232 30.803 58.099 1.00 13.73 55 LEU E O 1
ATOM 3894 N N . LEU E 1 56 ? 51.910 32.076 59.954 1.00 13.82 56 LEU E N 1
ATOM 3895 C CA . LEU E 1 56 ? 53.281 32.578 59.901 1.00 14.38 56 LEU E CA 1
ATOM 3896 C C . LEU E 1 56 ? 54.347 31.473 59.959 1.00 14.48 56 LEU E C 1
ATOM 3897 O O . LEU E 1 56 ? 55.434 31.591 59.339 1.00 14.87 56 LEU E O 1
ATOM 3902 N N . ALA E 1 57 ? 54.091 30.439 60.744 1.00 14.21 57 ALA E N 1
ATOM 3903 C CA . ALA E 1 57 ? 55.064 29.368 60.931 1.00 14.49 57 ALA E CA 1
ATOM 3904 C C . ALA E 1 57 ? 55.448 28.658 59.630 1.00 14.53 57 ALA E C 1
ATOM 3905 O O . ALA E 1 57 ? 56.521 28.044 59.546 1.00 14.89 57 ALA E O 1
ATOM 3907 N N . LEU E 1 58 ? 54.587 28.743 58.629 1.00 14.18 58 LEU E N 1
ATOM 3908 C CA . LEU E 1 58 ? 54.782 28.062 57.373 1.00 14.84 58 LEU E CA 1
ATOM 3909 C C . LEU E 1 58 ? 55.745 28.773 56.427 1.00 15.54 58 LEU E C 1
ATOM 3910 O O . LEU E 1 58 ? 56.136 28.155 55.439 1.00 15.48 58 LEU E O 1
ATOM 3915 N N . SER E 1 59 ? 56.048 30.060 56.669 1.00 16.56 59 SER E N 1
ATOM 3916 C CA . SER E 1 59 ? 56.922 30.867 55.783 1.00 17.94 59 SER E CA 1
ATOM 3917 C C . SER E 1 59 ? 56.531 30.727 54.324 1.00 17.64 59 SER E C 1
ATOM 3918 O O . SER E 1 59 ? 57.363 30.376 53.463 1.00 17.28 59 SER E O 1
ATOM 3921 N N . LEU E 1 60 ? 55.246 30.947 54.078 1.00 16.43 60 LEU E N 1
ATOM 3922 C CA . LEU E 1 60 ? 54.697 30.893 52.754 1.00 16.45 60 LEU E CA 1
ATOM 3923 C C . LEU E 1 60 ? 55.222 31.999 51.871 1.00 16.53 60 LEU E C 1
ATOM 3924 O O . LEU E 1 60 ? 55.496 33.083 52.336 1.00 16.94 60 LEU E O 1
ATOM 3929 N N . PRO E 1 61 ? 55.359 31.726 50.573 1.00 17.05 61 PRO E N 1
ATOM 3930 C CA . PRO E 1 61 ? 55.520 32.813 49.605 1.00 17.24 61 PRO E CA 1
ATOM 3931 C C . PRO E 1 61 ? 54.454 33.872 49.771 1.00 17.08 61 PRO E C 1
ATOM 3932 O O . PRO E 1 61 ? 53.266 33.579 50.011 1.00 17.17 61 PRO E O 1
ATOM 3936 N N . ASP E 1 62 ? 54.862 35.118 49.624 1.00 17.27 62 ASP E N 1
ATOM 3937 C CA . ASP E 1 62 ? 53.942 36.202 49.868 1.00 17.45 62 ASP E CA 1
ATOM 3938 C C . ASP E 1 62 ? 52.686 36.133 49.015 1.00 17.68 62 ASP E C 1
ATOM 3939 O O . ASP E 1 62 ? 51.580 36.365 49.529 1.00 17.42 62 ASP E O 1
ATOM 3944 N N . ASP E 1 63 ? 52.821 35.768 47.734 1.00 19.13 63 ASP E N 1
ATOM 3945 C CA . ASP E 1 63 ? 51.643 35.686 46.861 1.00 20.26 63 ASP E CA 1
ATOM 3946 C C . ASP E 1 63 ? 50.617 34.652 47.341 1.00 19.06 63 ASP E C 1
ATOM 3947 O O . ASP E 1 63 ? 49.407 34.897 47.259 1.00 18.50 63 ASP E O 1
ATOM 3952 N N . GLU E 1 64 ? 51.088 33.512 47.861 1.00 18.50 64 GLU E N 1
ATOM 3953 C CA . GLU E 1 64 ? 50.141 32.526 48.420 1.00 17.84 64 GLU E CA 1
ATOM 3954 C C . GLU E 1 64 ? 49.505 32.985 49.737 1.00 16.49 64 GLU E C 1
ATOM 3955 O O . GLU E 1 64 ? 48.312 32.726 49.968 1.00 16.14 64 GLU E O 1
ATOM 3961 N N . LEU E 1 65 ? 50.279 33.627 50.615 1.00 15.22 65 LEU E N 1
ATOM 3962 C CA . LEU E 1 65 ? 49.722 34.137 51.855 1.00 14.85 65 LEU E CA 1
ATOM 3963 C C . LEU E 1 65 ? 48.676 35.227 51.567 1.00 14.80 65 LEU E C 1
ATOM 3964 O O . LEU E 1 65 ? 47.589 35.281 52.197 1.00 14.11 65 LEU E O 1
ATOM 3969 N N . GLN E 1 66 ? 48.982 36.063 50.591 1.00 14.93 66 GLN E N 1
ATOM 3970 C CA . GLN E 1 66 ? 48.037 37.112 50.180 1.00 15.73 66 GLN E CA 1
ATOM 3971 C C . GLN E 1 66 ? 46.750 36.490 49.660 1.00 15.85 66 GLN E C 1
ATOM 3972 O O . GLN E 1 66 ? 45.677 36.942 49.987 1.00 15.73 66 GLN E O 1
ATOM 3978 N N . ASP E 1 67 ? 46.872 35.421 48.876 1.00 16.12 67 ASP E N 1
ATOM 3979 C CA . ASP E 1 67 ? 45.704 34.756 48.336 1.00 16.84 67 ASP E CA 1
ATOM 3980 C C . ASP E 1 67 ? 44.852 34.169 49.468 1.00 15.81 67 ASP E C 1
ATOM 3981 O O . ASP E 1 67 ? 43.614 34.205 49.427 1.00 15.63 67 ASP E O 1
ATOM 3986 N N . ILE E 1 68 ? 45.507 33.599 50.465 1.00 14.73 68 ILE E N 1
ATOM 3987 C CA . ILE E 1 68 ? 44.784 33.089 51.640 1.00 14.28 68 ILE E CA 1
ATOM 3988 C C . ILE E 1 68 ? 43.981 34.187 52.335 1.00 13.87 68 ILE E C 1
ATOM 3989 O O . ILE E 1 68 ? 42.792 33.995 52.647 1.00 13.69 68 ILE E O 1
ATOM 3994 N N . LEU E 1 69 ? 44.635 35.324 52.594 1.00 13.78 69 LEU E N 1
ATOM 3995 C CA . LEU E 1 69 ? 44.022 36.367 53.432 1.00 14.22 69 LEU E CA 1
ATOM 3996 C C . LEU E 1 69 ? 42.914 37.081 52.648 1.00 14.53 69 LEU E C 1
ATOM 3997 O O . LEU E 1 69 ? 41.813 37.253 53.139 1.00 14.07 69 LEU E O 1
ATOM 4002 N N . LEU E 1 70 ? 43.195 37.421 51.398 1.00 15.23 70 LEU E N 1
ATOM 4003 C CA . LEU E 1 70 ? 42.235 38.227 50.608 1.00 16.10 70 LEU E CA 1
ATOM 4004 C C . LEU E 1 70 ? 41.132 37.405 49.964 1.00 17.08 70 LEU E C 1
ATOM 4005 O O . LEU E 1 70 ? 39.978 37.801 49.978 1.00 17.66 70 LEU E O 1
ATOM 4010 N N . ASN E 1 71 ? 41.488 36.254 49.394 1.00 17.94 71 ASN E N 1
ATOM 4011 C CA . ASN E 1 71 ? 40.581 35.518 48.554 1.00 18.97 71 ASN E CA 1
ATOM 4012 C C . ASN E 1 71 ? 39.970 34.338 49.247 1.00 18.86 71 ASN E C 1
ATOM 4013 O O . ASN E 1 71 ? 38.755 34.143 49.147 1.00 20.59 71 ASN E O 1
ATOM 4018 N N . LYS E 1 72 ? 40.741 33.618 50.051 1.00 17.92 72 LYS E N 1
ATOM 4019 C CA . LYS E 1 72 ? 40.160 32.415 50.674 1.00 17.63 72 LYS E CA 1
ATOM 4020 C C . LYS E 1 72 ? 39.399 32.787 51.941 1.00 17.99 72 LYS E C 1
ATOM 4021 O O . LYS E 1 72 ? 38.215 32.446 52.090 1.00 17.32 72 LYS E O 1
ATOM 4027 N N . LEU E 1 73 ? 40.061 33.494 52.854 1.00 17.78 73 LEU E N 1
ATOM 4028 C CA . LEU E 1 73 ? 39.414 33.978 54.087 1.00 18.65 73 LEU E CA 1
ATOM 4029 C C . LEU E 1 73 ? 38.497 35.182 53.793 1.00 19.82 73 LEU E C 1
ATOM 4030 O O . LEU E 1 73 ? 37.588 35.493 54.558 1.00 20.69 73 LEU E O 1
ATOM 4035 N N . ASP E 1 74 ? 38.741 35.833 52.670 1.00 20.07 74 ASP E N 1
ATOM 4036 C CA . ASP E 1 74 ? 37.858 36.887 52.137 1.00 20.52 74 ASP E CA 1
ATOM 4037 C C . ASP E 1 74 ? 37.947 38.237 52.869 1.00 20.03 74 ASP E C 1
ATOM 4038 O O . ASP E 1 74 ? 36.965 38.989 52.950 1.00 20.42 74 ASP E O 1
ATOM 4043 N N . CYS E 1 75 ? 39.133 38.602 53.334 1.00 18.25 75 CYS E N 1
ATOM 4044 C CA . CYS E 1 75 ? 39.313 39.925 53.893 1.00 17.95 75 CYS E CA 1
ATOM 4045 C C . CYS E 1 75 ? 38.963 40.984 52.836 1.00 18.05 75 CYS E C 1
ATOM 4046 O O . CYS E 1 75 ? 39.423 40.878 51.705 1.00 18.16 75 CYS E O 1
ATOM 4049 N N . SER E 1 76 ? 38.223 42.025 53.200 1.00 17.80 76 SER E N 1
ATOM 4050 C CA . SER E 1 76 ? 37.820 43.076 52.205 1.00 18.49 76 SER E CA 1
ATOM 4051 C C . SER E 1 76 ? 38.816 44.216 52.147 1.00 18.22 76 SER E C 1
ATOM 4052 O O . SER E 1 76 ? 38.876 44.940 51.153 1.00 19.02 76 SER E O 1
ATOM 4055 N N . TYR E 1 77 ? 39.611 44.371 53.202 1.00 17.87 77 TYR E N 1
ATOM 4056 C CA . TYR E 1 77 ? 40.649 45.406 53.240 1.00 17.87 77 TYR E CA 1
ATOM 4057 C C . TYR E 1 77 ? 41.827 45.062 52.344 1.00 17.44 77 TYR E C 1
ATOM 4058 O O . TYR E 1 77 ? 42.471 44.028 52.538 1.00 16.71 77 TYR E O 1
ATOM 4067 N N . TYR E 1 78 ? 42.087 45.895 51.340 1.00 17.30 78 TYR E N 1
ATOM 4068 C CA . TYR E 1 78 ? 43.200 45.653 50.430 1.00 18.07 78 TYR E CA 1
ATOM 4069 C C . TYR E 1 78 ? 44.475 46.216 51.056 1.00 18.26 78 TYR E C 1
ATOM 4070 O O . TYR E 1 78 ? 44.967 47.308 50.699 1.00 19.32 78 TYR E O 1
ATOM 4079 N N . TYR E 1 79 ? 44.980 45.468 52.023 1.00 18.15 79 TYR E N 1
ATOM 4080 C CA . TYR E 1 79 ? 46.178 45.855 52.777 1.00 18.14 79 TYR E CA 1
ATOM 4081 C C . TYR E 1 79 ? 47.502 45.960 51.962 1.00 18.67 79 TYR E C 1
ATOM 4082 O O . TYR E 1 79 ? 48.406 46.651 52.423 1.00 19.13 79 TYR E O 1
ATOM 4091 N N . PRO E 1 80 ? 47.613 45.335 50.758 1.00 19.12 80 PRO E N 1
ATOM 4092 C CA . PRO E 1 80 ? 48.910 45.441 50.081 1.00 20.58 80 PRO E CA 1
ATOM 4093 C C . PRO E 1 80 ? 49.401 46.842 49.687 1.00 22.54 80 PRO E C 1
ATOM 4094 O O . PRO E 1 80 ? 50.602 47.042 49.578 1.00 23.94 80 PRO E O 1
ATOM 4098 N N . ASN E 1 81 ? 48.512 47.805 49.512 1.00 24.61 81 ASN E N 1
ATOM 4099 C CA . ASN E 1 81 ? 48.968 49.162 49.188 1.00 27.01 81 ASN E CA 1
ATOM 4100 C C . ASN E 1 81 ? 49.538 49.935 50.374 1.00 27.85 81 ASN E C 1
ATOM 4101 O O . ASN E 1 81 ? 50.255 50.936 50.169 1.00 30.81 81 ASN E O 1
ATOM 4106 N N . GLU E 1 82 ? 49.271 49.449 51.590 1.00 28.42 82 GLU E N 1
ATOM 4107 C CA . GLU E 1 82 ? 49.773 50.030 52.841 1.00 28.72 82 GLU E CA 1
ATOM 4108 C C . GLU E 1 82 ? 50.861 49.212 53.544 1.00 26.25 82 GLU E C 1
ATOM 4109 O O . GLU E 1 82 ? 51.643 49.771 54.309 1.00 25.30 82 GLU E O 1
ATOM 4115 N N . TRP E 1 83 ? 50.863 47.885 53.323 1.00 23.75 83 TRP E N 1
ATOM 4116 C CA . TRP E 1 83 ? 51.795 46.955 53.945 1.00 22.38 83 TRP E CA 1
ATOM 4117 C C . TRP E 1 83 ? 52.642 46.258 52.865 1.00 22.03 83 TRP E C 1
ATOM 4118 O O . TRP E 1 83 ? 52.113 45.755 51.891 1.00 22.35 83 TRP E O 1
ATOM 4129 N N . SER E 1 84 ? 53.951 46.256 53.018 1.00 22.26 84 SER E N 1
ATOM 4130 C CA . SER E 1 84 ? 54.812 45.726 51.967 1.00 22.71 84 SER E CA 1
ATOM 4131 C C . SER E 1 84 ? 54.783 44.197 51.864 1.00 20.55 84 SER E C 1
ATOM 4132 O O . SER E 1 84 ? 55.169 43.653 50.829 1.00 20.33 84 SER E O 1
ATOM 4135 N N . SER E 1 85 ? 54.319 43.506 52.907 1.00 19.19 85 SER E N 1
ATOM 4136 C CA . SER E 1 85 ? 54.022 42.057 52.797 1.00 17.09 85 SER E CA 1
ATOM 4137 C C . SER E 1 85 ? 52.827 41.652 53.670 1.00 16.29 85 SER E C 1
ATOM 4138 O O . SER E 1 85 ? 52.414 42.385 54.585 1.00 15.86 85 SER E O 1
ATOM 4141 N N . SER E 1 86 ? 52.301 40.459 53.376 1.00 15.50 86 SER E N 1
ATOM 4142 C CA . SER E 1 86 ? 51.225 39.876 54.159 1.00 15.26 86 SER E CA 1
ATOM 4143 C C . SER E 1 86 ? 51.782 39.435 55.515 1.00 15.41 86 SER E C 1
ATOM 4144 O O . SER E 1 86 ? 51.113 39.549 56.539 1.00 15.29 86 SER E O 1
ATOM 4147 N N . GLU E 1 87 ? 53.026 38.963 55.540 1.00 15.40 87 GLU E N 1
ATOM 4148 C CA . GLU E 1 87 ? 53.694 38.650 56.797 1.00 16.20 87 GLU E CA 1
ATOM 4149 C C . GLU E 1 87 ? 53.735 39.889 57.689 1.00 16.29 87 GLU E C 1
ATOM 4150 O O . GLU E 1 87 ? 53.401 39.814 58.878 1.00 15.47 87 GLU E O 1
ATOM 4156 N N A GLU E 1 88 ? 54.133 41.029 57.137 0.50 16.53 88 GLU E N 1
ATOM 4157 N N B GLU E 1 88 ? 54.128 41.029 57.110 0.50 16.60 88 GLU E N 1
ATOM 4158 C CA A GLU E 1 88 ? 54.217 42.216 57.975 0.50 17.10 88 GLU E CA 1
ATOM 4159 C CA B GLU E 1 88 ? 54.180 42.282 57.873 0.50 17.27 88 GLU E CA 1
ATOM 4160 C C A GLU E 1 88 ? 52.844 42.700 58.474 0.50 16.60 88 GLU E C 1
ATOM 4161 C C B GLU E 1 88 ? 52.837 42.648 58.478 0.50 16.69 88 GLU E C 1
ATOM 4162 O O A GLU E 1 88 ? 52.741 43.144 59.612 0.50 16.82 88 GLU E O 1
ATOM 4163 O O B GLU E 1 88 ? 52.750 42.988 59.657 0.50 16.90 88 GLU E O 1
ATOM 4174 N N . TRP E 1 89 ? 51.788 42.564 57.672 1.00 16.37 89 TRP E N 1
ATOM 4175 C CA . TRP E 1 89 ? 50.444 42.903 58.148 1.00 16.11 89 TRP E CA 1
ATOM 4176 C C . TRP E 1 89 ? 49.955 41.967 59.258 1.00 15.36 89 TRP E C 1
ATOM 4177 O O . TRP E 1 89 ? 49.462 42.421 60.288 1.00 14.87 89 TRP E O 1
ATOM 4188 N N . LEU E 1 90 ? 50.132 40.658 59.075 1.00 14.94 90 LEU E N 1
ATOM 4189 C CA . LEU E 1 90 ? 49.792 39.759 60.144 1.00 15.07 90 LEU E CA 1
ATOM 4190 C C . LEU E 1 90 ? 50.589 40.016 61.463 1.00 15.23 90 LEU E C 1
ATOM 4191 O O . LEU E 1 90 ? 50.029 39.931 62.571 1.00 15.17 90 LEU E O 1
ATOM 4196 N N . LYS E 1 91 ? 51.889 40.282 61.354 1.00 16.05 91 LYS E N 1
ATOM 4197 C CA . LYS E 1 91 ? 52.681 40.598 62.537 1.00 17.51 91 LYS E CA 1
ATOM 4198 C C . LYS E 1 91 ? 52.191 41.883 63.205 1.00 17.25 91 LYS E C 1
ATOM 4199 O O . LYS E 1 91 ? 52.240 42.012 64.420 1.00 18.06 91 LYS E O 1
ATOM 4205 N N . HIS E 1 92 ? 51.720 42.826 62.403 1.00 17.13 92 HIS E N 1
ATOM 4206 C CA . HIS E 1 92 ? 51.142 44.052 62.927 1.00 17.78 92 HIS E CA 1
ATOM 4207 C C . HIS E 1 92 ? 49.858 43.780 63.707 1.00 17.15 92 HIS E C 1
ATOM 4208 O O . HIS E 1 92 ? 49.677 44.323 64.779 1.00 17.21 92 HIS E O 1
ATOM 4215 N N . ILE E 1 93 ? 48.975 42.940 63.168 1.00 16.50 93 ILE E N 1
ATOM 4216 C CA . ILE E 1 93 ? 47.724 42.567 63.878 1.00 16.36 93 ILE E CA 1
ATOM 4217 C C . ILE E 1 93 ? 48.096 41.903 65.197 1.00 16.78 93 ILE E C 1
ATOM 4218 O O . ILE E 1 93 ? 47.528 42.227 66.266 1.00 17.40 93 ILE E O 1
ATOM 4223 N N . TYR E 1 94 ? 49.049 40.984 65.121 1.00 16.49 94 TYR E N 1
ATOM 4224 C CA . TYR E 1 94 ? 49.519 40.266 66.304 1.00 17.74 94 TYR E CA 1
ATOM 4225 C C . TYR E 1 94 ? 50.027 41.224 67.367 1.00 19.13 94 TYR E C 1
ATOM 4226 O O . TYR E 1 94 ? 49.601 41.180 68.530 1.00 19.44 94 TYR E O 1
ATOM 4235 N N . LYS E 1 95 ? 50.896 42.127 66.948 1.00 18.58 95 LYS E N 1
ATOM 4236 C CA . LYS E 1 95 ? 51.481 43.120 67.850 1.00 21.40 95 LYS E CA 1
ATOM 4237 C C . LYS E 1 95 ? 50.424 44.039 68.468 1.00 21.95 95 LYS E C 1
ATOM 4238 O O . LYS E 1 95 ? 50.461 44.315 69.688 1.00 22.40 95 LYS E O 1
ATOM 4244 N N . GLN E 1 96 ? 49.475 44.493 67.653 1.00 22.48 96 GLN E N 1
ATOM 4245 C CA . GLN E 1 96 ? 48.374 45.338 68.150 1.00 24.78 96 GLN E CA 1
ATOM 4246 C C . GLN E 1 96 ? 47.562 44.654 69.235 1.00 24.45 96 GLN E C 1
ATOM 4247 O O . GLN E 1 96 ? 47.060 45.313 70.145 1.00 25.36 96 GLN E O 1
ATOM 4261 N N . ASN E 1 98 ? 48.722 42.758 71.552 1.00 32.08 98 ASN E N 1
ATOM 4262 C CA . ASN E 1 98 ? 49.522 42.701 72.802 1.00 36.63 98 ASN E CA 1
ATOM 4263 C C . ASN E 1 98 ? 49.938 44.072 73.364 1.00 42.05 98 ASN E C 1
ATOM 4264 O O . ASN E 1 98 ? 50.635 44.146 74.380 1.00 42.75 98 ASN E O 1
ATOM 4269 N N . HIS E 1 99 ? 49.530 45.146 72.698 1.00 47.45 99 HIS E N 1
ATOM 4270 C CA . HIS E 1 99 ? 49.659 46.487 73.258 1.00 56.18 99 HIS E CA 1
ATOM 4271 C C . HIS E 1 99 ? 48.678 46.669 74.411 1.00 57.53 99 HIS E C 1
ATOM 4272 O O . HIS E 1 99 ? 48.832 47.572 75.234 1.00 63.05 99 HIS E O 1
ATOM 4279 N N . GLY F 2 1 ? 18.714 51.348 63.173 1.00 40.35 168 GLY F N 1
ATOM 4280 C CA . GLY F 2 1 ? 19.601 51.530 61.986 1.00 39.05 168 GLY F CA 1
ATOM 4281 C C . GLY F 2 1 ? 18.929 51.252 60.650 1.00 36.55 168 GLY F C 1
ATOM 4282 O O . GLY F 2 1 ? 17.781 50.833 60.592 1.00 37.36 168 GLY F O 1
ATOM 4283 N N . GLY F 2 2 ? 19.662 51.485 59.565 1.00 34.08 169 GLY F N 1
ATOM 4284 C CA . GLY F 2 2 ? 19.153 51.226 58.211 1.00 31.64 169 GLY F CA 1
ATOM 4285 C C . GLY F 2 2 ? 19.909 50.136 57.483 1.00 30.94 169 GLY F C 1
ATOM 4286 O O . GLY F 2 2 ? 19.695 49.919 56.271 1.00 30.04 169 GLY F O 1
ATOM 4287 N N . HIS F 2 3 ? 20.804 49.462 58.204 1.00 28.42 170 HIS F N 1
ATOM 4288 C CA . HIS F 2 3 ? 21.537 48.305 57.661 1.00 29.46 170 HIS F CA 1
ATOM 4289 C C . HIS F 2 3 ? 22.413 48.647 56.448 1.00 27.71 170 HIS F C 1
ATOM 4290 O O . HIS F 2 3 ? 22.668 47.804 55.593 1.00 26.00 170 HIS F O 1
ATOM 4297 N N . LEU F 2 4 ? 22.844 49.892 56.347 1.00 26.52 171 LEU F N 1
ATOM 4298 C CA . LEU F 2 4 ? 23.536 50.331 55.129 1.00 26.39 171 LEU F CA 1
ATOM 4299 C C . LEU F 2 4 ? 22.872 49.982 53.766 1.00 26.12 171 LEU F C 1
ATOM 4300 O O . LEU F 2 4 ? 23.548 49.846 52.728 1.00 25.74 171 LEU F O 1
ATOM 4305 N N . ILE F 2 5 ? 21.550 49.930 53.739 1.00 24.53 172 ILE F N 1
ATOM 4306 C CA . ILE F 2 5 ? 20.856 49.554 52.531 1.00 25.91 172 ILE F CA 1
ATOM 4307 C C . ILE F 2 5 ? 21.146 50.559 51.419 1.00 25.69 172 ILE F C 1
ATOM 4308 O O . ILE F 2 5 ? 21.453 50.165 50.297 1.00 26.50 172 ILE F O 1
ATOM 4313 N N . ASP F 2 6 ? 21.055 51.852 51.705 1.00 25.66 173 ASP F N 1
ATOM 4314 C CA . ASP F 2 6 ? 21.220 52.838 50.613 1.00 26.10 173 ASP F CA 1
ATOM 4315 C C . ASP F 2 6 ? 22.578 52.679 49.949 1.00 25.07 173 ASP F C 1
ATOM 4316 O O . ASP F 2 6 ? 22.705 52.906 48.736 1.00 24.57 173 ASP F O 1
ATOM 4321 N N . ARG F 2 7 ? 23.585 52.311 50.752 1.00 24.44 174 ARG F N 1
ATOM 4322 C CA . ARG F 2 7 ? 24.953 52.106 50.273 1.00 23.77 174 ARG F CA 1
ATOM 4323 C C . ARG F 2 7 ? 25.012 50.899 49.341 1.00 22.01 174 ARG F C 1
ATOM 4324 O O . ARG F 2 7 ? 25.781 50.894 48.396 1.00 21.32 174 ARG F O 1
ATOM 4332 N N . HIS F 2 8 ? 24.162 49.908 49.609 1.00 20.69 175 HIS F N 1
ATOM 4333 C CA . HIS F 2 8 ? 24.126 48.677 48.794 1.00 20.32 175 HIS F CA 1
ATOM 4334 C C . HIS F 2 8 ? 22.798 48.419 48.018 1.00 21.65 175 HIS F C 1
ATOM 4335 O O . HIS F 2 8 ? 22.418 47.261 47.808 1.00 21.94 175 HIS F O 1
ATOM 4342 N N . VAL F 2 9 ? 22.130 49.479 47.539 1.00 23.38 176 VAL F N 1
ATOM 4343 C CA . VAL F 2 9 ? 20.988 49.333 46.594 1.00 25.40 176 VAL F CA 1
ATOM 4344 C C . VAL F 2 9 ? 21.057 50.266 45.385 1.00 26.33 176 VAL F C 1
ATOM 4345 O O . VAL F 2 9 ? 21.425 51.441 45.496 1.00 25.88 176 VAL F O 1
ATOM 4349 N N . GLY F 2 10 ? 20.742 49.726 44.215 1.00 26.50 177 GLY F N 1
ATOM 4350 C CA . GLY F 2 10 ? 20.647 50.511 42.990 1.00 28.26 177 GLY F CA 1
ATOM 4351 C C . GLY F 2 10 ? 21.908 51.175 42.475 1.00 29.10 177 GLY F C 1
ATOM 4352 O O . GLY F 2 10 ? 21.844 52.044 41.597 1.00 30.01 177 GLY F O 1
ATOM 4353 N N . LYS F 2 11 ? 23.072 50.781 42.986 1.00 29.55 178 LYS F N 1
ATOM 4354 C CA . LYS F 2 11 ? 24.309 51.408 42.552 1.00 29.42 178 LYS F CA 1
ATOM 4355 C C . LYS F 2 11 ? 24.640 50.942 41.163 1.00 31.01 178 LYS F C 1
ATOM 4356 O O . LYS F 2 11 ? 24.447 49.770 40.826 1.00 31.29 178 LYS F O 1
ATOM 4362 N N . THR F 2 12 ? 25.144 51.853 40.346 1.00 32.25 179 THR F N 1
ATOM 4363 C CA . THR F 2 12 ? 25.598 51.485 39.020 1.00 33.62 179 THR F CA 1
ATOM 4364 C C . THR F 2 12 ? 26.984 50.851 39.104 1.00 32.76 179 THR F C 1
ATOM 4365 O O . THR F 2 12 ? 27.669 50.958 40.127 1.00 32.20 179 THR F O 1
ATOM 4369 N N . GLU F 2 13 ? 27.382 50.195 38.021 1.00 33.54 180 GLU F N 1
ATOM 4370 C CA . GLU F 2 13 ? 28.730 49.627 37.892 1.00 34.48 180 GLU F CA 1
ATOM 4371 C C . GLU F 2 13 ? 29.755 50.741 38.079 1.00 32.72 180 GLU F C 1
ATOM 4372 O O . GLU F 2 13 ? 30.771 50.560 38.753 1.00 32.37 180 GLU F O 1
ATOM 4378 N N . ALA F 2 14 ? 29.493 51.893 37.473 1.00 32.28 181 ALA F N 1
ATOM 4379 C CA . ALA F 2 14 ? 30.445 53.006 37.530 1.00 31.67 181 ALA F CA 1
ATOM 4380 C C . ALA F 2 14 ? 30.598 53.521 38.967 1.00 30.06 181 ALA F C 1
ATOM 4381 O O . ALA F 2 14 ? 31.706 53.819 39.405 1.00 30.63 181 ALA F O 1
ATOM 4383 N N . GLU F 2 15 ? 29.494 53.575 39.704 1.00 28.59 182 GLU F N 1
ATOM 4384 C CA . GLU F 2 15 ? 29.525 53.964 41.119 1.00 28.34 182 GLU F CA 1
ATOM 4385 C C . GLU F 2 15 ? 30.288 52.953 41.966 1.00 26.09 182 GLU F C 1
ATOM 4386 O O . GLU F 2 15 ? 31.069 53.337 42.827 1.00 24.29 182 GLU F O 1
ATOM 4392 N N . LEU F 2 16 ? 30.060 51.665 41.729 1.00 23.48 183 LEU F N 1
ATOM 4393 C CA . LEU F 2 16 ? 30.785 50.638 42.478 1.00 22.26 183 LEU F CA 1
ATOM 4394 C C . LEU F 2 16 ? 32.286 50.649 42.143 1.00 21.93 183 LEU F C 1
ATOM 4395 O O . LEU F 2 16 ? 33.126 50.477 43.021 1.00 20.47 183 LEU F O 1
ATOM 4400 N N . LEU F 2 17 ? 32.610 50.874 40.885 1.00 22.65 184 LEU F N 1
ATOM 4401 C CA . LEU F 2 17 ? 34.019 51.016 40.507 1.00 24.18 184 LEU F CA 1
ATOM 4402 C C . LEU F 2 17 ? 34.719 52.234 41.152 1.00 23.55 184 LEU F C 1
ATOM 4403 O O . LEU F 2 17 ? 35.881 52.138 41.575 1.00 22.61 184 LEU F O 1
ATOM 4408 N N A ASN F 2 18 ? 34.012 53.359 41.230 0.50 23.52 185 ASN F N 1
ATOM 4409 N N B ASN F 2 18 ? 34.012 53.350 41.244 0.50 23.58 185 ASN F N 1
ATOM 4410 C CA A ASN F 2 18 ? 34.551 54.552 41.905 0.50 23.97 185 ASN F CA 1
ATOM 4411 C CA B ASN F 2 18 ? 34.553 54.517 41.940 0.50 24.03 185 ASN F CA 1
ATOM 4412 C C A ASN F 2 18 ? 34.717 54.289 43.407 0.50 23.20 185 ASN F C 1
ATOM 4413 C C B ASN F 2 18 ? 34.749 54.238 43.413 0.50 23.22 185 ASN F C 1
ATOM 4414 O O A ASN F 2 18 ? 35.660 54.794 44.039 0.50 22.35 185 ASN F O 1
ATOM 4415 O O B ASN F 2 18 ? 35.729 54.679 44.033 0.50 22.35 185 ASN F O 1
ATOM 4424 N N . ARG F 2 19 ? 33.808 53.500 43.988 1.00 22.16 186 ARG F N 1
ATOM 4425 C CA . ARG F 2 19 ? 33.930 53.125 45.380 1.00 22.11 186 ARG F CA 1
ATOM 4426 C C . ARG F 2 19 ? 35.193 52.306 45.616 1.00 21.55 186 ARG F C 1
ATOM 4427 O O . ARG F 2 19 ? 35.925 52.530 46.576 1.00 21.05 186 ARG F O 1
ATOM 4435 N N . VAL F 2 20 ? 35.454 51.347 44.735 1.00 21.41 187 VAL F N 1
ATOM 4436 C CA . VAL F 2 20 ? 36.625 50.507 44.864 1.00 21.65 187 VAL F CA 1
ATOM 4437 C C . VAL F 2 20 ? 37.919 51.331 44.648 1.00 21.19 187 VAL F C 1
ATOM 4438 O O . VAL F 2 20 ? 38.869 51.182 45.388 1.00 21.80 187 VAL F O 1
ATOM 4442 N N . SER F 2 21 ? 37.931 52.215 43.668 1.00 20.15 188 SER F N 1
ATOM 4443 C CA . SER F 2 21 ? 39.134 53.047 43.375 1.00 20.25 188 SER F CA 1
ATOM 4444 C C . SER F 2 21 ? 39.523 54.064 44.458 1.00 19.60 188 SER F C 1
ATOM 4445 O O . SER F 2 21 ? 40.720 54.430 44.638 1.00 18.08 188 SER F O 1
ATOM 4448 N N . THR F 2 22 ? 38.510 54.567 45.158 1.00 20.17 189 THR F N 1
ATOM 4449 C CA . THR F 2 22 ? 38.728 55.658 46.127 1.00 20.57 189 THR F CA 1
ATOM 4450 C C . THR F 2 22 ? 38.859 55.135 47.545 1.00 21.79 189 THR F C 1
ATOM 4451 O O . THR F 2 22 ? 39.226 55.877 48.447 1.00 24.15 189 THR F O 1
ATOM 4455 N N . GLY F 2 23 ? 38.504 53.875 47.741 1.00 22.59 190 GLY F N 1
ATOM 4456 C CA . GLY F 2 23 ? 38.556 53.255 49.050 1.00 23.80 190 GLY F CA 1
ATOM 4457 C C . GLY F 2 23 ? 39.745 52.316 49.168 1.00 23.92 190 GLY F C 1
ATOM 4458 O O . GLY F 2 23 ? 40.647 52.259 48.307 1.00 24.39 190 GLY F O 1
ATOM 4459 N N . ASN F 2 24 ? 39.748 51.606 50.275 1.00 23.76 191 ASN F N 1
ATOM 4460 C CA . ASN F 2 24 ? 40.785 50.631 50.572 1.00 23.26 191 ASN F CA 1
ATOM 4461 C C . ASN F 2 24 ? 40.199 49.224 50.625 1.00 22.09 191 ASN F C 1
ATOM 4462 O O . ASN F 2 24 ? 40.712 48.361 51.337 1.00 21.42 191 ASN F O 1
ATOM 4467 N N . VAL F 2 25 ? 39.127 49.019 49.876 1.00 21.22 192 VAL F N 1
ATOM 4468 C CA . VAL F 2 25 ? 38.421 47.759 49.827 1.00 21.91 192 VAL F CA 1
ATOM 4469 C C . VAL F 2 25 ? 38.661 47.053 48.491 1.00 21.97 192 VAL F C 1
ATOM 4470 O O . VAL F 2 25 ? 38.776 47.727 47.484 1.00 23.24 192 VAL F O 1
ATOM 4474 N N . LYS F 2 26 ? 38.661 45.714 48.460 1.00 21.25 193 LYS F N 1
ATOM 4475 C CA . LYS F 2 26 ? 38.990 44.987 47.222 1.00 21.78 193 LYS F CA 1
ATOM 4476 C C . LYS F 2 26 ? 37.796 44.773 46.280 1.00 21.69 193 LYS F C 1
ATOM 4477 O O . LYS F 2 26 ? 37.958 44.435 45.092 1.00 22.31 193 LYS F O 1
ATOM 4483 N N . SER F 2 27 ? 36.595 44.956 46.801 1.00 21.49 194 SER F N 1
ATOM 4484 C CA . SER F 2 27 ? 35.405 44.791 46.012 1.00 21.52 194 SER F CA 1
ATOM 4485 C C . SER F 2 27 ? 34.280 45.655 46.564 1.00 20.54 194 SER F C 1
ATOM 4486 O O . SER F 2 27 ? 34.384 46.245 47.671 1.00 20.49 194 SER F O 1
ATOM 4489 N N . ALA F 2 28 ? 33.250 45.817 45.744 1.00 19.04 195 ALA F N 1
ATOM 4490 C CA . ALA F 2 28 ? 32.080 46.603 46.101 1.00 18.43 195 ALA F CA 1
ATOM 4491 C C . ALA F 2 28 ? 30.856 45.924 45.480 1.00 17.99 195 ALA F C 1
ATOM 4492 O O . ALA F 2 28 ? 30.949 45.378 44.398 1.00 18.66 195 ALA F O 1
ATOM 4494 N N . SER F 2 29 ? 29.727 45.929 46.170 1.00 17.58 196 SER F N 1
ATOM 4495 C CA . SER F 2 29 ? 28.524 45.289 45.636 1.00 17.57 196 SER F CA 1
ATOM 4496 C C . SER F 2 29 ? 27.261 45.976 46.047 1.00 17.64 196 SER F C 1
ATOM 4497 O O . SER F 2 29 ? 27.275 46.765 47.007 1.00 17.25 196 SER F O 1
ATOM 4500 N N . SER F 2 30 ? 26.175 45.655 45.339 1.00 17.38 197 SER F N 1
ATOM 4501 C CA . SER F 2 30 ? 24.884 46.339 45.529 1.00 17.95 197 SER F CA 1
ATOM 4502 C C . SER F 2 30 ? 23.772 45.397 45.121 1.00 17.42 197 SER F C 1
ATOM 4503 O O . SER F 2 30 ? 23.871 44.770 44.053 1.00 17.99 197 SER F O 1
ATOM 4506 N N . PHE F 2 31 ? 22.742 45.302 45.958 1.00 17.35 198 PHE F N 1
ATOM 4507 C CA . PHE F 2 31 ? 21.509 44.665 45.587 1.00 17.64 198 PHE F CA 1
ATOM 4508 C C . PHE F 2 31 ? 20.846 45.454 44.485 1.00 18.29 198 PHE F C 1
ATOM 4509 O O . PHE F 2 31 ? 21.048 46.668 44.336 1.00 18.46 198 PHE F O 1
ATOM 4517 N N . THR F 2 32 ? 20.021 44.759 43.716 1.00 19.17 199 THR F N 1
ATOM 4518 C CA . THR F 2 32 ? 19.354 45.368 42.584 1.00 20.48 199 THR F CA 1
ATOM 4519 C C . THR F 2 32 ? 18.515 46.574 42.982 1.00 20.02 199 THR F C 1
ATOM 4520 O O . THR F 2 32 ? 18.544 47.597 42.313 1.00 20.56 199 THR F O 1
ATOM 4524 N N . ASP F 2 33 ? 17.720 46.424 44.043 1.00 19.57 200 ASP F N 1
ATOM 4525 C CA . ASP F 2 33 ? 16.828 47.479 44.483 1.00 19.27 200 ASP F CA 1
ATOM 4526 C C . ASP F 2 33 ? 16.464 47.231 45.924 1.00 19.10 200 ASP F C 1
ATOM 4527 O O . ASP F 2 33 ? 16.787 46.160 46.489 1.00 17.65 200 ASP F O 1
ATOM 4532 N N . ARG F 2 34 ? 15.778 48.204 46.515 1.00 18.84 201 ARG F N 1
ATOM 4533 C CA . ARG F 2 34 ? 15.398 48.131 47.932 1.00 19.86 201 ARG F CA 1
ATOM 4534 C C . ARG F 2 34 ? 14.490 46.943 48.243 1.00 19.01 201 ARG F C 1
ATOM 4535 O O . ARG F 2 34 ? 14.657 46.286 49.271 1.00 18.83 201 ARG F O 1
ATOM 4543 N N A THR F 2 35 ? 13.554 46.643 47.356 0.50 19.24 202 THR F N 1
ATOM 4544 N N B THR F 2 35 ? 13.525 46.649 47.377 0.50 19.28 202 THR F N 1
ATOM 4545 C CA A THR F 2 35 ? 12.655 45.507 47.561 0.50 19.71 202 THR F CA 1
ATOM 4546 C CA B THR F 2 35 ? 12.661 45.491 47.637 0.50 19.74 202 THR F CA 1
ATOM 4547 C C A THR F 2 35 ? 13.369 44.141 47.583 0.50 19.64 202 THR F C 1
ATOM 4548 C C B THR F 2 35 ? 13.491 44.200 47.715 0.50 19.57 202 THR F C 1
ATOM 4549 O O A THR F 2 35 ? 12.929 43.210 48.276 0.50 20.03 202 THR F O 1
ATOM 4550 O O B THR F 2 35 ? 13.309 43.409 48.645 0.50 19.86 202 THR F O 1
ATOM 4557 N N . THR F 2 36 ? 14.422 44.020 46.771 1.00 19.04 203 THR F N 1
ATOM 4558 C CA . THR F 2 36 ? 15.281 42.839 46.766 1.00 19.50 203 THR F CA 1
ATOM 4559 C C . THR F 2 36 ? 16.122 42.781 48.056 1.00 18.82 203 THR F C 1
ATOM 4560 O O . THR F 2 36 ? 16.232 41.713 48.674 1.00 18.58 203 THR F O 1
ATOM 4564 N N . ALA F 2 37 ? 16.705 43.906 48.470 1.00 18.29 204 ALA F N 1
ATOM 4565 C CA . ALA F 2 37 ? 17.543 43.942 49.674 1.00 18.43 204 ALA F CA 1
ATOM 4566 C C . ALA F 2 37 ? 16.711 43.528 50.882 1.00 19.68 204 ALA F C 1
ATOM 4567 O O . ALA F 2 37 ? 17.129 42.690 51.699 1.00 19.15 204 ALA F O 1
ATOM 4569 N N . GLU F 2 38 ? 15.529 44.100 50.984 1.00 20.65 205 GLU F N 1
ATOM 4570 C CA . GLU F 2 38 ? 14.617 43.747 52.080 1.00 22.23 205 GLU F CA 1
ATOM 4571 C C . GLU F 2 38 ? 14.212 42.284 52.056 1.00 20.87 205 GLU F C 1
ATOM 4572 O O . GLU F 2 38 ? 14.205 41.619 53.115 1.00 21.82 205 GLU F O 1
ATOM 4578 N N . ALA F 2 39 ? 13.880 41.774 50.874 1.00 20.29 206 ALA F N 1
ATOM 4579 C CA . ALA F 2 39 ? 13.430 40.373 50.750 1.00 20.28 206 ALA F CA 1
ATOM 4580 C C . ALA F 2 39 ? 14.552 39.425 51.128 1.00 20.40 206 ALA F C 1
ATOM 4581 O O . ALA F 2 39 ? 14.357 38.439 51.849 1.00 20.63 206 ALA F O 1
ATOM 4583 N N . VAL F 2 40 ? 15.742 39.704 50.616 1.00 20.31 207 VAL F N 1
ATOM 4584 C CA . VAL F 2 40 ? 16.899 38.833 50.862 1.00 20.91 207 VAL F CA 1
ATOM 4585 C C . VAL F 2 40 ? 17.311 38.854 52.335 1.00 19.80 207 VAL F C 1
ATOM 4586 O O . VAL F 2 40 ? 17.636 37.815 52.927 1.00 19.68 207 VAL F O 1
ATOM 4590 N N . THR F 2 41 ? 17.302 40.049 52.925 1.00 19.82 208 THR F N 1
ATOM 4591 C CA . THR F 2 41 ? 17.638 40.197 54.335 1.00 19.88 208 THR F CA 1
ATOM 4592 C C . THR F 2 41 ? 16.666 39.380 55.188 1.00 19.94 208 THR F C 1
ATOM 4593 O O . THR F 2 41 ? 17.070 38.596 56.057 1.00 20.25 208 THR F O 1
ATOM 4597 N N . SER F 2 42 ? 15.376 39.526 54.920 1.00 20.34 209 SER F N 1
ATOM 4598 C CA . SER F 2 42 ? 14.368 38.784 55.671 1.00 19.94 209 SER F CA 1
ATOM 4599 C C . SER F 2 42 ? 14.488 37.251 55.498 1.00 21.13 209 SER F C 1
ATOM 4600 O O . SER F 2 42 ? 14.391 36.495 56.481 1.00 20.38 209 SER F O 1
ATOM 4603 N N . LYS F 2 43 ? 14.717 36.783 54.272 1.00 21.01 210 LYS F N 1
ATOM 4604 C CA . LYS F 2 43 ? 14.971 35.339 54.079 1.00 22.99 210 LYS F CA 1
ATOM 4605 C C . LYS F 2 43 ? 16.236 34.867 54.813 1.00 21.65 210 LYS F C 1
ATOM 4606 O O . LYS F 2 43 ? 16.245 33.791 55.396 1.00 21.71 210 LYS F O 1
ATOM 4612 N N . ALA F 2 44 ? 17.301 35.671 54.785 1.00 20.02 211 ALA F N 1
ATOM 4613 C CA . ALA F 2 44 ? 18.542 35.309 55.479 1.00 20.12 211 ALA F CA 1
ATOM 4614 C C . ALA F 2 44 ? 18.265 35.173 56.977 1.00 20.81 211 ALA F C 1
ATOM 4615 O O . ALA F 2 44 ? 18.620 34.154 57.609 1.00 22.41 211 ALA F O 1
ATOM 4617 N N . ILE F 2 45 ? 17.538 36.130 57.534 1.00 21.01 212 ILE F N 1
ATOM 4618 C CA . ILE F 2 45 ? 17.203 36.086 58.961 1.00 22.46 212 ILE F CA 1
ATOM 4619 C C . ILE F 2 45 ? 16.345 34.873 59.284 1.00 22.26 212 ILE F C 1
ATOM 4620 O O . ILE F 2 45 ? 16.652 34.138 60.210 1.00 22.66 212 ILE F O 1
ATOM 4625 N N . ASP F 2 46 ? 15.292 34.663 58.510 1.00 22.82 213 ASP F N 1
ATOM 4626 C CA . ASP F 2 46 ? 14.283 33.634 58.847 1.00 24.84 213 ASP F CA 1
ATOM 4627 C C . ASP F 2 46 ? 14.873 32.219 58.670 1.00 25.60 213 ASP F C 1
ATOM 4628 O O . ASP F 2 46 ? 14.592 31.319 59.470 1.00 26.98 213 ASP F O 1
ATOM 4633 N N . SER F 2 47 ? 15.728 32.013 57.671 1.00 25.05 214 SER F N 1
ATOM 4634 C CA . SER F 2 47 ? 16.339 30.698 57.490 1.00 26.18 214 SER F CA 1
ATOM 4635 C C . SER F 2 47 ? 17.517 30.406 58.434 1.00 26.36 214 SER F C 1
ATOM 4636 O O . SER F 2 47 ? 17.955 29.254 58.536 1.00 27.39 214 SER F O 1
ATOM 4639 N N . ASN F 2 48 ? 18.023 31.417 59.135 1.00 23.98 215 ASN F N 1
ATOM 4640 C CA . ASN F 2 48 ? 19.132 31.234 60.053 1.00 23.22 215 ASN F CA 1
ATOM 4641 C C . ASN F 2 48 ? 18.753 31.447 61.505 1.00 22.19 215 ASN F C 1
ATOM 4642 O O . ASN F 2 48 ? 19.610 31.755 62.322 1.00 22.06 215 ASN F O 1
ATOM 4647 N N A GLN F 2 49 ? 17.485 31.259 61.853 0.50 22.49 216 GLN F N 1
ATOM 4648 N N B GLN F 2 49 ? 17.476 31.252 61.828 0.50 22.36 216 GLN F N 1
ATOM 4649 C CA A GLN F 2 49 ? 17.050 31.588 63.201 0.50 22.55 216 GLN F CA 1
ATOM 4650 C CA B GLN F 2 49 ? 16.971 31.510 63.167 0.50 22.38 216 GLN F CA 1
ATOM 4651 C C A GLN F 2 49 ? 17.694 30.693 64.264 0.50 23.19 216 GLN F C 1
ATOM 4652 C C B GLN F 2 49 ? 17.704 30.698 64.227 0.50 23.03 216 GLN F C 1
ATOM 4653 O O A GLN F 2 49 ? 17.989 31.164 65.354 0.50 23.46 216 GLN F O 1
ATOM 4654 O O B GLN F 2 49 ? 18.079 31.232 65.261 0.50 23.28 216 GLN F O 1
ATOM 4665 N N . ALA F 2 50 ? 17.906 29.410 63.965 1.00 23.74 217 ALA F N 1
ATOM 4666 C CA . ALA F 2 50 ? 18.552 28.518 64.930 1.00 24.72 217 ALA F CA 1
ATOM 4667 C C . ALA F 2 50 ? 19.989 28.996 65.211 1.00 24.38 217 ALA F C 1
ATOM 4668 O O . ALA F 2 50 ? 20.440 29.049 66.354 1.00 24.96 217 ALA F O 1
ATOM 4670 N N . LYS F 2 51 ? 20.687 29.385 64.152 1.00 23.88 218 LYS F N 1
ATOM 4671 C CA . LYS F 2 51 ? 22.053 29.897 64.260 1.00 24.86 218 LYS F CA 1
ATOM 4672 C C . LYS F 2 51 ? 22.094 31.190 65.060 1.00 23.57 218 LYS F C 1
ATOM 4673 O O . LYS F 2 51 ? 22.963 31.376 65.935 1.00 23.64 218 LYS F O 1
ATOM 4679 N N . ILE F 2 52 ? 21.148 32.080 64.781 1.00 22.68 219 ILE F N 1
ATOM 4680 C CA . ILE F 2 52 ? 21.034 33.313 65.529 1.00 22.59 219 ILE F CA 1
ATOM 4681 C C . ILE F 2 52 ? 20.721 33.041 67.003 1.00 23.76 219 ILE F C 1
ATOM 4682 O O . ILE F 2 52 ? 21.350 33.620 67.883 1.00 23.66 219 ILE F O 1
ATOM 4687 N N . ASP F 2 53 ? 19.789 32.127 67.270 1.00 25.02 220 ASP F N 1
ATOM 4688 C CA . ASP F 2 53 ? 19.424 31.822 68.644 1.00 26.91 220 ASP F CA 1
ATOM 4689 C C . ASP F 2 53 ? 20.608 31.318 69.455 1.00 26.10 220 ASP F C 1
ATOM 4690 O O . ASP F 2 53 ? 20.762 31.686 70.608 1.00 26.76 220 ASP F O 1
ATOM 4695 N N . SER F 2 54 ? 21.434 30.479 68.849 1.00 26.03 221 SER F N 1
ATOM 4696 C CA . SER F 2 54 ? 22.609 29.913 69.547 1.00 27.03 221 SER F CA 1
ATOM 4697 C C . SER F 2 54 ? 23.688 30.956 69.779 1.00 26.14 221 SER F C 1
ATOM 4698 O O . SER F 2 54 ? 24.369 30.960 70.795 1.00 27.21 221 SER F O 1
ATOM 4701 N N . TYR F 2 55 ? 23.863 31.819 68.803 1.00 23.61 222 TYR F N 1
ATOM 4702 C CA . TYR F 2 55 ? 24.773 32.934 68.949 1.00 22.71 222 TYR F CA 1
ATOM 4703 C C . TYR F 2 55 ? 24.345 33.830 70.113 1.00 24.54 222 TYR F C 1
ATOM 4704 O O . TYR F 2 55 ? 25.183 34.287 70.900 1.00 25.44 222 TYR F O 1
ATOM 4713 N N . LEU F 2 56 ? 23.051 34.106 70.222 1.00 26.47 223 LEU F N 1
ATOM 4714 C CA . LEU F 2 56 ? 22.594 35.004 71.272 1.00 28.37 223 LEU F CA 1
ATOM 4715 C C . LEU F 2 56 ? 22.740 34.394 72.649 1.00 31.31 223 LEU F C 1
ATOM 4716 O O . LEU F 2 56 ? 23.093 35.098 73.578 1.00 33.29 223 LEU F O 1
ATOM 4721 N N . SER F 2 57 ? 22.516 33.086 72.784 1.00 32.46 224 SER F N 1
ATOM 4722 C CA . SER F 2 57 ? 22.618 32.459 74.107 1.00 34.05 224 SER F CA 1
ATOM 4723 C C . SER F 2 57 ? 23.976 31.839 74.461 1.00 34.88 224 SER F C 1
ATOM 4724 O O . SER F 2 57 ? 24.331 31.791 75.635 1.00 38.36 224 SER F O 1
ATOM 4727 N N . GLY F 2 58 ? 24.738 31.370 73.477 1.00 33.54 225 GLY F N 1
ATOM 4728 C CA . GLY F 2 58 ? 25.978 30.628 73.747 1.00 33.41 225 GLY F CA 1
ATOM 4729 C C . GLY F 2 58 ? 27.294 31.274 73.343 1.00 33.01 225 GLY F C 1
ATOM 4730 O O . GLY F 2 58 ? 28.325 30.606 73.346 1.00 34.12 225 GLY F O 1
ATOM 4731 N N . SER F 2 59 ? 27.283 32.564 73.012 1.00 30.41 226 SER F N 1
ATOM 4732 C CA . SER F 2 59 ? 28.495 33.234 72.564 1.00 28.85 226 SER F CA 1
ATOM 4733 C C . SER F 2 59 ? 28.521 34.593 73.228 1.00 27.48 226 SER F C 1
ATOM 4734 O O . SER F 2 59 ? 27.469 35.083 73.623 1.00 26.74 226 SER F O 1
ATOM 4737 N N . GLN F 2 60 ? 29.698 35.202 73.345 1.00 26.09 227 GLN F N 1
ATOM 4738 C CA . GLN F 2 60 ? 29.791 36.619 73.707 1.00 26.25 227 GLN F CA 1
ATOM 4739 C C . GLN F 2 60 ? 30.377 37.454 72.580 1.00 24.17 227 GLN F C 1
ATOM 4740 O O . GLN F 2 60 ? 30.711 38.608 72.786 1.00 23.68 227 GLN F O 1
ATOM 4746 N N . LYS F 2 61 ? 30.511 36.886 71.391 1.00 21.98 228 LYS F N 1
ATOM 4747 C CA . LYS F 2 61 ? 31.051 37.642 70.256 1.00 21.35 228 LYS F CA 1
ATOM 4748 C C . LYS F 2 61 ? 30.191 38.866 69.909 1.00 19.61 228 LYS F C 1
ATOM 4749 O O . LYS F 2 61 ? 28.977 38.801 69.990 1.00 19.70 228 LYS F O 1
ATOM 4755 N N . GLY F 2 62 ? 30.836 39.958 69.502 1.00 18.52 229 GLY F N 1
ATOM 4756 C CA . GLY F 2 62 ? 30.165 41.208 69.171 1.00 18.30 229 GLY F CA 1
ATOM 4757 C C . GLY F 2 62 ? 29.256 41.137 67.963 1.00 17.43 229 GLY F C 1
ATOM 4758 O O . GLY F 2 62 ? 28.213 41.812 67.927 1.00 17.88 229 GLY F O 1
ATOM 4759 N N . TYR F 2 63 ? 29.607 40.276 66.997 1.00 16.12 230 TYR F N 1
ATOM 4760 C CA . TYR F 2 63 ? 28.922 40.173 65.708 1.00 15.55 230 TYR F CA 1
ATOM 4761 C C . TYR F 2 63 ? 28.717 38.717 65.284 1.00 15.47 230 TYR F C 1
ATOM 4762 O O . TYR F 2 63 ? 29.371 37.802 65.808 1.00 15.07 230 TYR F O 1
ATOM 4771 N N . LEU F 2 64 ? 27.776 38.534 64.359 1.00 15.53 231 LEU F N 1
ATOM 4772 C CA . LEU F 2 64 ? 27.526 37.249 63.717 1.00 16.42 231 LEU F CA 1
ATOM 4773 C C . LEU F 2 64 ? 27.322 37.503 62.230 1.00 17.25 231 LEU F C 1
ATOM 4774 O O . LEU F 2 64 ? 26.545 38.375 61.847 1.00 17.95 231 LEU F O 1
ATOM 4779 N N . GLU F 2 65 ? 28.000 36.720 61.411 1.00 19.69 232 GLU F N 1
ATOM 4780 C CA . GLU F 2 65 ? 27.742 36.682 59.975 1.00 21.83 232 GLU F CA 1
ATOM 4781 C C . GLU F 2 65 ? 26.733 35.595 59.633 1.00 22.59 232 GLU F C 1
ATOM 4782 O O . GLU F 2 65 ? 26.931 34.432 59.993 1.00 22.00 232 GLU F O 1
ATOM 4788 N N . ILE F 2 66 ? 25.681 35.974 58.914 1.00 25.77 233 ILE F N 1
ATOM 4789 C CA . ILE F 2 66 ? 24.765 35.018 58.297 1.00 27.80 233 ILE F CA 1
ATOM 4790 C C . ILE F 2 66 ? 24.832 35.105 56.762 1.00 28.56 233 ILE F C 1
ATOM 4791 O O . ILE F 2 66 ? 25.070 36.169 56.173 1.00 25.76 233 ILE F O 1
ATOM 4796 N N . ASP F 2 67 ? 24.651 33.966 56.108 1.00 32.71 234 ASP F N 1
ATOM 4797 C CA . ASP F 2 67 ? 24.796 33.896 54.657 1.00 36.33 234 ASP F CA 1
ATOM 4798 C C . ASP F 2 67 ? 23.493 33.465 54.006 1.00 38.37 234 ASP F C 1
ATOM 4799 O O . ASP F 2 67 ? 22.703 32.717 54.585 1.00 37.74 234 ASP F O 1
ATOM 4804 N N . TYR F 2 68 ? 23.275 33.982 52.805 1.00 37.58 235 TYR F N 1
ATOM 4805 C CA . TYR F 2 68 ? 22.117 33.666 51.996 1.00 38.89 235 TYR F CA 1
ATOM 4806 C C . TYR F 2 68 ? 22.649 33.150 50.671 1.00 39.22 235 TYR F C 1
ATOM 4807 O O . TYR F 2 68 ? 23.609 33.721 50.114 1.00 36.21 235 TYR F O 1
ATOM 4816 N N . GLN F 2 69 ? 22.054 32.051 50.209 1.00 38.73 236 GLN F N 1
ATOM 4817 C CA . GLN F 2 69 ? 22.412 31.417 48.938 1.00 42.13 236 GLN F CA 1
ATOM 4818 C C . GLN F 2 69 ? 21.165 31.356 48.081 1.00 41.25 236 GLN F C 1
ATOM 4819 O O . GLN F 2 69 ? 20.117 30.958 48.555 1.00 38.98 236 GLN F O 1
ATOM 4825 N N . SER F 2 70 ? 21.274 31.764 46.826 1.00 44.48 237 SER F N 1
ATOM 4826 C CA . SER F 2 70 ? 20.224 31.473 45.843 1.00 43.65 237 SER F CA 1
ATOM 4827 C C . SER F 2 70 ? 20.853 31.160 44.506 1.00 45.29 237 SER F C 1
ATOM 4828 O O . SER F 2 70 ? 22.082 31.206 44.365 1.00 46.71 237 SER F O 1
ATOM 4831 N N . ASN F 2 71 ? 19.996 30.803 43.547 1.00 47.64 238 ASN F N 1
ATOM 4832 C CA . ASN F 2 71 ? 20.375 30.619 42.145 1.00 47.00 238 ASN F CA 1
ATOM 4833 C C . ASN F 2 71 ? 19.856 31.760 41.263 1.00 45.63 238 ASN F C 1
ATOM 4834 O O . ASN F 2 71 ? 20.118 31.769 40.041 1.00 46.26 238 ASN F O 1
ATOM 4839 N N . VAL F 2 72 ? 19.150 32.718 41.885 1.00 39.15 239 VAL F N 1
ATOM 4840 C CA . VAL F 2 72 ? 18.578 33.868 41.194 1.00 37.33 239 VAL F CA 1
ATOM 4841 C C . VAL F 2 72 ? 19.458 35.090 41.474 1.00 33.23 239 VAL F C 1
ATOM 4842 O O . VAL F 2 72 ? 19.829 35.327 42.614 1.00 30.86 239 VAL F O 1
ATOM 4846 N N . PRO F 2 73 ? 19.815 35.843 40.433 1.00 31.26 240 PRO F N 1
ATOM 4847 C CA . PRO F 2 73 ? 20.625 37.061 40.642 1.00 29.59 240 PRO F CA 1
ATOM 4848 C C . PRO F 2 73 ? 19.907 38.083 41.517 1.00 27.52 240 PRO F C 1
ATOM 4849 O O . PRO F 2 73 ? 18.707 38.321 41.332 1.00 26.33 240 PRO F O 1
ATOM 4853 N N . ILE F 2 74 ? 20.625 38.649 42.484 1.00 25.01 241 ILE F N 1
ATOM 4854 C CA . ILE F 2 74 ? 20.051 39.628 43.421 1.00 23.13 241 ILE F CA 1
ATOM 4855 C C . ILE F 2 74 ? 20.826 40.937 43.455 1.00 21.18 241 ILE F C 1
ATOM 4856 O O . ILE F 2 74 ? 20.502 41.837 44.233 1.00 18.78 241 ILE F O 1
ATOM 4861 N N . GLY F 2 75 ? 21.839 41.055 42.602 1.00 20.27 242 GLY F N 1
ATOM 4862 C CA . GLY F 2 75 ? 22.669 42.232 42.617 1.00 19.73 242 GLY F CA 1
ATOM 4863 C C . GLY F 2 75 ? 23.918 42.069 41.779 1.00 20.43 242 GLY F C 1
ATOM 4864 O O . GLY F 2 75 ? 24.052 41.107 41.016 1.00 21.41 242 GLY F O 1
ATOM 4865 N N . ILE F 2 76 ? 24.808 43.034 41.904 1.00 20.36 243 ILE F N 1
ATOM 4866 C CA . ILE F 2 76 ? 26.044 43.051 41.169 1.00 21.03 243 ILE F CA 1
ATOM 4867 C C . ILE F 2 76 ? 27.236 43.290 42.079 1.00 20.58 243 ILE F C 1
ATOM 4868 O O . ILE F 2 76 ? 27.119 43.819 43.183 1.00 18.96 243 ILE F O 1
ATOM 4873 N N . SER F 2 77 ? 28.403 42.907 41.590 1.00 21.70 244 SER F N 1
ATOM 4874 C CA . SER F 2 77 ? 29.637 43.072 42.331 1.00 22.62 244 SER F CA 1
ATOM 4875 C C . SER F 2 77 ? 30.770 43.408 41.366 1.00 23.25 244 SER F C 1
ATOM 4876 O O . SER F 2 77 ? 30.764 42.936 40.226 1.00 23.32 244 SER F O 1
ATOM 4879 N N . VAL F 2 78 ? 31.730 44.203 41.831 1.00 23.51 245 VAL F N 1
ATOM 4880 C CA . VAL F 2 78 ? 32.943 44.507 41.075 1.00 25.07 245 VAL F CA 1
ATOM 4881 C C . VAL F 2 78 ? 34.137 44.397 41.975 1.00 25.96 245 VAL F C 1
ATOM 4882 O O . VAL F 2 78 ? 34.021 44.492 43.195 1.00 24.74 245 VAL F O 1
ATOM 4886 N N . SER F 2 79 ? 35.308 44.256 41.367 1.00 26.91 246 SER F N 1
ATOM 4887 C CA . SER F 2 79 ? 36.526 44.067 42.130 1.00 28.78 246 SER F CA 1
ATOM 4888 C C . SER F 2 79 ? 37.628 44.871 41.528 1.00 30.26 246 SER F C 1
ATOM 4889 O O . SER F 2 79 ? 37.593 45.186 40.344 1.00 29.60 246 SER F O 1
ATOM 4892 N N . ARG F 2 80 ? 38.628 45.171 42.343 1.00 30.94 247 ARG F N 1
ATOM 4893 C CA . ARG F 2 80 ? 39.770 45.924 41.847 1.00 34.92 247 ARG F CA 1
ATOM 4894 C C . ARG F 2 80 ? 40.502 45.145 40.755 1.00 39.24 247 ARG F C 1
ATOM 4895 O O . ARG F 2 80 ? 40.348 43.921 40.621 1.00 40.67 247 ARG F O 1
ATOM 4903 N N . GLY F 2 81 ? 41.273 45.871 39.957 1.00 42.35 248 GLY F N 1
ATOM 4904 C CA . GLY F 2 81 ? 42.033 45.274 38.873 1.00 47.49 248 GLY F CA 1
ATOM 4905 C C . GLY F 2 81 ? 41.149 44.690 37.786 1.00 50.75 248 GLY F C 1
ATOM 4906 O O . GLY F 2 81 ? 41.559 43.766 37.069 1.00 54.49 248 GLY F O 1
ATOM 4907 N N . SER F 2 82 ? 39.945 45.233 37.652 1.00 50.15 249 SER F N 1
ATOM 4908 C CA . SER F 2 82 ? 39.000 44.757 36.661 1.00 52.69 249 SER F CA 1
ATOM 4909 C C . SER F 2 82 ? 37.849 45.750 36.542 1.00 52.79 249 SER F C 1
ATOM 4910 O O . SER F 2 82 ? 37.276 46.161 37.550 1.00 50.00 249 SER F O 1
ATOM 4913 N N . THR F 2 83 ? 37.518 46.126 35.308 1.00 53.63 250 THR F N 1
ATOM 4914 C CA . THR F 2 83 ? 36.375 46.988 35.037 1.00 54.30 250 THR F CA 1
ATOM 4915 C C . THR F 2 83 ? 35.135 46.155 34.697 1.00 53.68 250 THR F C 1
ATOM 4916 O O . THR F 2 83 ? 34.146 46.685 34.188 1.00 54.79 250 THR F O 1
ATOM 4920 N N . ASN F 2 84 ? 35.202 44.852 34.975 1.00 51.22 251 ASN F N 1
ATOM 4921 C CA . ASN F 2 84 ? 34.096 43.937 34.737 1.00 48.02 251 ASN F CA 1
ATOM 4922 C C . ASN F 2 84 ? 33.135 43.932 35.922 1.00 44.11 251 ASN F C 1
A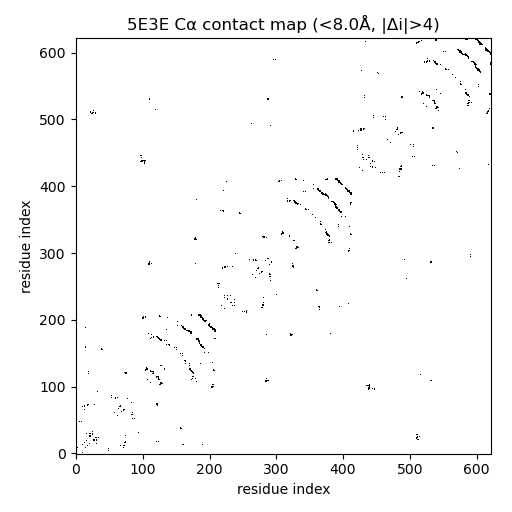TOM 4923 O O . ASN F 2 84 ? 33.532 44.153 37.063 1.00 44.16 251 ASN F O 1
ATOM 4928 N N . VAL F 2 85 ? 31.870 43.673 35.639 1.00 41.88 252 VAL F N 1
ATOM 4929 C CA . VAL F 2 85 ? 30.851 43.592 36.678 1.00 38.96 252 VAL F CA 1
ATOM 4930 C C . VAL F 2 85 ? 30.271 42.180 36.635 1.00 37.08 252 VAL F C 1
ATOM 4931 O O . VAL F 2 85 ? 30.109 41.624 35.547 1.00 40.54 252 VAL F O 1
ATOM 4935 N N . SER F 2 86 ? 30.019 41.586 37.800 1.00 33.17 253 SER F N 1
ATOM 4936 C CA . SER F 2 86 ? 29.437 40.232 37.903 1.00 32.47 253 SER F CA 1
ATOM 4937 C C . SER F 2 86 ? 28.025 40.310 38.475 1.00 31.47 253 SER F C 1
ATOM 4938 O O . SER F 2 86 ? 27.796 41.098 39.390 1.00 27.38 253 SER F O 1
ATOM 4941 N N . SER F 2 87 ? 27.121 39.483 37.956 1.00 32.12 254 SER F N 1
ATOM 4942 C CA . SER F 2 87 ? 25.837 39.177 38.613 1.00 33.17 254 SER F CA 1
ATOM 4943 C C . SER F 2 87 ? 26.093 38.187 39.710 1.00 33.32 254 SER F C 1
ATOM 4944 O O . SER F 2 87 ? 26.774 37.180 39.473 1.00 35.14 254 SER F O 1
ATOM 4947 N N . VAL F 2 88 ? 25.494 38.425 40.882 1.00 30.40 255 VAL F N 1
ATOM 4948 C CA . VAL F 2 88 ? 25.688 37.569 42.034 1.00 29.28 255 VAL F CA 1
ATOM 4949 C C . VAL F 2 88 ? 24.358 37.174 42.671 1.00 28.70 255 VAL F C 1
ATOM 4950 O O . VAL F 2 88 ? 23.358 37.893 42.585 1.00 26.56 255 VAL F O 1
ATOM 4954 N N . THR F 2 89 ? 24.393 36.019 43.312 1.00 27.82 256 THR F N 1
ATOM 4955 C CA . THR F 2 89 ? 23.206 35.329 43.793 1.00 27.80 256 THR F CA 1
ATOM 4956 C C . THR F 2 89 ? 23.212 35.139 45.319 1.00 27.64 256 THR F C 1
ATOM 4957 O O . THR F 2 89 ? 22.215 34.697 45.908 1.00 27.71 256 THR F O 1
ATOM 4961 N N . ASN F 2 90 ? 24.325 35.487 45.948 1.00 26.59 257 ASN F N 1
ATOM 4962 C CA . ASN F 2 90 ? 24.543 35.204 47.342 1.00 27.24 257 ASN F CA 1
ATOM 4963 C C . ASN F 2 90 ? 24.669 36.519 48.119 1.00 26.27 257 ASN F C 1
ATOM 4964 O O . ASN F 2 90 ? 24.941 37.572 47.544 1.00 25.91 257 ASN F O 1
ATOM 4969 N N . ALA F 2 91 ? 24.408 36.459 49.414 1.00 23.95 258 ALA F N 1
ATOM 4970 C CA . ALA F 2 91 ? 24.534 37.631 50.224 1.00 24.36 258 ALA F CA 1
ATOM 4971 C C . ALA F 2 91 ? 25.071 37.296 51.593 1.00 24.11 258 ALA F C 1
ATOM 4972 O O . ALA F 2 91 ? 24.923 36.167 52.078 1.00 26.08 258 ALA F O 1
ATOM 4974 N N . ARG F 2 92 ? 25.651 38.318 52.217 1.00 23.50 259 ARG F N 1
ATOM 4975 C CA . ARG F 2 92 ? 26.221 38.243 53.562 1.00 22.69 259 ARG F CA 1
ATOM 4976 C C . ARG F 2 92 ? 25.554 39.321 54.379 1.00 21.12 259 ARG F C 1
ATOM 4977 O O . ARG F 2 92 ? 25.520 40.495 53.959 1.00 20.21 259 ARG F O 1
ATOM 4985 N N . ILE F 2 93 ? 24.999 38.938 55.523 1.00 19.42 260 ILE F N 1
ATOM 4986 C CA . ILE F 2 93 ? 24.381 39.901 56.402 1.00 18.97 260 ILE F CA 1
ATOM 4987 C C . ILE F 2 93 ? 25.167 39.834 57.699 1.00 18.50 260 ILE F C 1
ATOM 4988 O O . ILE F 2 93 ? 25.515 38.724 58.143 1.00 18.24 260 ILE F O 1
ATOM 4993 N N . ILE F 2 94 ? 25.491 41.011 58.269 1.00 17.64 261 ILE F N 1
ATOM 4994 C CA . ILE F 2 94 ? 26.212 41.087 59.550 1.00 17.47 261 ILE F CA 1
ATOM 4995 C C . ILE F 2 94 ? 25.298 41.659 60.615 1.00 17.07 261 ILE F C 1
ATOM 4996 O O . ILE F 2 94 ? 24.832 42.801 60.484 1.00 17.03 261 ILE F O 1
ATOM 5001 N N . ILE F 2 95 ? 25.064 40.886 61.681 1.00 17.43 262 ILE F N 1
ATOM 5002 C CA . ILE F 2 95 ? 24.293 41.368 62.814 1.00 17.72 262 ILE F CA 1
ATOM 5003 C C . ILE F 2 95 ? 25.150 41.559 64.039 1.00 18.02 262 ILE F C 1
ATOM 5004 O O . ILE F 2 95 ? 26.268 41.037 64.128 1.00 18.23 262 ILE F O 1
ATOM 5009 N N . ALA F 2 96 ? 24.635 42.302 64.991 1.00 18.06 263 ALA F N 1
ATOM 5010 C CA . ALA F 2 96 ? 25.371 42.586 66.217 1.00 18.93 263 ALA F CA 1
ATOM 5011 C C . ALA F 2 96 ? 24.467 42.320 67.392 1.00 19.86 263 ALA F C 1
ATOM 5012 O O . ALA F 2 96 ? 23.312 42.760 67.405 1.00 19.46 263 ALA F O 1
ATOM 5014 N N . ARG F 2 97 ? 24.970 41.615 68.391 1.00 21.20 264 ARG F N 1
ATOM 5015 C CA . ARG F 2 97 ? 24.116 41.341 69.551 1.00 23.74 264 ARG F CA 1
ATOM 5016 C C . ARG F 2 97 ? 23.805 42.694 70.212 1.00 24.82 264 ARG F C 1
ATOM 5017 O O . ARG F 2 97 ? 24.674 43.564 70.291 1.00 23.33 264 ARG F O 1
ATOM 5025 N N . ASP F 2 98 ? 22.563 42.851 70.655 1.00 26.02 265 ASP F N 1
ATOM 5026 C CA . ASP F 2 98 ? 22.077 44.098 71.214 1.00 28.79 265 ASP F CA 1
ATOM 5027 C C . ASP F 2 98 ? 20.808 43.779 72.032 1.00 30.39 265 ASP F C 1
ATOM 5028 O O . ASP F 2 98 ? 19.727 43.638 71.473 1.00 29.23 265 ASP F O 1
ATOM 5033 N N . PRO F 2 99 ? 20.965 43.630 73.357 1.00 33.78 266 PRO F N 1
ATOM 5034 C CA . PRO F 2 99 ? 19.869 43.198 74.231 1.00 35.83 266 PRO F CA 1
ATOM 5035 C C . PRO F 2 99 ? 18.630 44.062 74.221 1.00 39.13 266 PRO F C 1
ATOM 5036 O O . PRO F 2 99 ? 17.545 43.543 74.481 1.00 41.74 266 PRO F O 1
ATOM 5040 N N . SER F 2 100 ? 18.784 45.354 73.934 1.00 40.68 267 SER F N 1
ATOM 5041 C CA . SER F 2 100 ? 17.679 46.297 74.000 1.00 43.22 267 SER F CA 1
ATOM 5042 C C . SER F 2 100 ? 16.844 46.358 72.718 1.00 44.23 267 SER F C 1
ATOM 5043 O O . SER F 2 100 ? 15.964 47.216 72.604 1.00 43.86 267 SER F O 1
ATOM 5054 N N . PRO F 2 102 ? 14.121 44.200 70.353 1.00 39.30 269 PRO F N 1
ATOM 5055 C CA . PRO F 2 102 ? 13.211 43.058 70.614 1.00 38.77 269 PRO F CA 1
ATOM 5056 C C . PRO F 2 102 ? 13.710 41.701 70.059 1.00 37.10 269 PRO F C 1
ATOM 5057 O O . PRO F 2 102 ? 13.444 40.664 70.660 1.00 37.57 269 PRO F O 1
ATOM 5061 N N . THR F 2 103 ? 14.449 41.708 68.945 1.00 33.78 270 THR F N 1
ATOM 5062 C CA . THR F 2 103 ? 15.001 40.459 68.392 1.00 31.15 270 THR F CA 1
ATOM 5063 C C . THR F 2 103 ? 16.293 39.999 69.085 1.00 29.42 270 THR F C 1
ATOM 5064 O O . THR F 2 103 ? 16.710 38.848 68.908 1.00 27.48 270 THR F O 1
ATOM 5068 N N . GLY F 2 104 ? 16.916 40.891 69.859 1.00 26.98 271 GLY F N 1
ATOM 5069 C CA . GLY F 2 104 ? 18.174 40.616 70.549 1.00 26.59 271 GLY F CA 1
ATOM 5070 C C . GLY F 2 104 ? 19.421 41.015 69.751 1.00 25.04 271 GLY F C 1
ATOM 5071 O O . GLY F 2 104 ? 20.566 40.789 70.194 1.00 24.66 271 GLY F O 1
ATOM 5072 N N . TYR F 2 105 ? 19.205 41.579 68.569 1.00 23.47 272 TYR F N 1
ATOM 5073 C CA . TYR F 2 105 ? 20.314 41.971 67.687 1.00 22.28 272 TYR F CA 1
ATOM 5074 C C . TYR F 2 105 ? 19.931 43.190 66.833 1.00 21.93 272 TYR F C 1
ATOM 5075 O O . TYR F 2 105 ? 18.754 43.529 66.667 1.00 21.97 272 TYR F O 1
ATOM 5084 N N . LYS F 2 106 ? 20.954 43.822 66.285 1.00 21.63 273 LYS F N 1
ATOM 5085 C CA . LYS F 2 106 ? 20.829 44.930 65.364 1.00 22.93 273 LYS F CA 1
ATOM 5086 C C . LYS F 2 106 ? 21.426 44.455 64.049 1.00 21.45 273 LYS F C 1
ATOM 5087 O O . LYS F 2 106 ? 22.455 43.800 64.070 1.00 19.67 273 LYS F O 1
ATOM 5093 N N . ILE F 2 107 ? 20.777 44.735 62.918 1.00 20.28 274 ILE F N 1
ATOM 5094 C CA . ILE F 2 107 ? 21.397 44.420 61.637 1.00 20.46 274 ILE F CA 1
ATOM 5095 C C . ILE F 2 107 ? 22.387 45.552 61.336 1.00 19.80 274 ILE F C 1
ATOM 5096 O O . ILE F 2 107 ? 22.016 46.724 61.355 1.00 20.83 274 ILE F O 1
ATOM 5101 N N . ILE F 2 108 ? 23.653 45.209 61.132 1.00 18.25 275 ILE F N 1
ATOM 5102 C CA . ILE F 2 108 ? 24.716 46.199 60.907 1.00 18.36 275 ILE F CA 1
ATOM 5103 C C . ILE F 2 108 ? 24.871 46.570 59.431 1.00 17.64 275 ILE F C 1
ATOM 5104 O O . ILE F 2 108 ? 24.867 47.771 59.052 1.00 17.34 275 ILE F O 1
ATOM 5109 N N . THR F 2 109 ? 24.981 45.555 58.607 1.00 16.54 276 THR F N 1
ATOM 5110 C CA . THR F 2 109 ? 25.068 45.741 57.164 1.00 16.78 276 THR F CA 1
ATOM 5111 C C . THR F 2 109 ? 24.705 44.470 56.432 1.00 16.76 276 THR F C 1
ATOM 5112 O O . THR F 2 109 ? 24.582 43.378 57.010 1.00 17.38 276 THR F O 1
ATOM 5116 N N . GLY F 2 110 ? 24.578 44.601 55.132 1.00 16.66 277 GLY F N 1
ATOM 5117 C CA . GLY F 2 110 ? 24.248 43.494 54.309 1.00 16.69 277 GLY F CA 1
ATOM 5118 C C . GLY F 2 110 ? 24.573 43.841 52.890 1.00 16.32 277 GLY F C 1
ATOM 5119 O O . GLY F 2 110 ? 24.338 44.981 52.461 1.00 16.52 277 GLY F O 1
ATOM 5120 N N . TYR F 2 111 ? 25.070 42.860 52.157 1.00 16.62 278 TYR F N 1
ATOM 5121 C CA . TYR F 2 111 ? 25.412 43.085 50.762 1.00 16.84 278 TYR F CA 1
ATOM 5122 C C . TYR F 2 111 ? 25.574 41.797 49.996 1.00 17.28 278 TYR F C 1
ATOM 5123 O O . TYR F 2 111 ? 25.815 40.741 50.569 1.00 17.33 278 TYR F O 1
ATOM 5132 N N . PRO F 2 112 ? 25.437 41.868 48.668 1.00 17.99 279 PRO F N 1
ATOM 5133 C CA . PRO F 2 112 ? 25.618 40.648 47.878 1.00 18.64 279 PRO F CA 1
ATOM 5134 C C . PRO F 2 112 ? 27.082 40.248 47.733 1.00 19.51 279 PRO F C 1
ATOM 5135 O O . PRO F 2 112 ? 27.970 41.099 47.758 1.00 19.15 279 PRO F O 1
ATOM 5139 N N . THR F 2 113 ? 27.325 38.950 47.591 1.00 21.26 280 THR F N 1
ATOM 5140 C CA . THR F 2 113 ? 28.674 38.433 47.417 1.00 24.05 280 THR F CA 1
ATOM 5141 C C . THR F 2 113 ? 28.684 37.382 46.305 1.00 27.73 280 THR F C 1
ATOM 5142 O O . THR F 2 113 ? 27.631 36.795 45.993 1.00 26.17 280 THR F O 1
ATOM 5146 N N . PRO F 2 114 ? 29.867 37.153 45.699 1.00 31.33 281 PRO F N 1
ATOM 5147 C CA . PRO F 2 114 ? 30.068 35.960 44.870 1.00 35.75 281 PRO F CA 1
ATOM 5148 C C . PRO F 2 114 ? 29.789 34.670 45.646 1.00 39.62 281 PRO F C 1
ATOM 5149 O O . PRO F 2 114 ? 30.065 34.582 46.853 1.00 46.27 281 PRO F O 1
#

Solvent-accessible surface area: 28300 Å² total

Sequence (622 aa):
IINEKYPYLSYLLRCYFNQDFEVLFGNADETLAAYKATETAEERRLQKAEIDYLLALSLPDDELQDILLNKLDCSYYYPNEWSSSEEWLKHIYKQNHGGHLIDRHVGKTEAELLNRVSTGNVKSASSFTDRTTAEAVTSKAIDSNQAKIDSYLSGSQKKGYLEIDYQSNVPIGISVSRGSTNVSSVTNARIIIARRDPSPTGYKIITGYPTPEKYPYLSYLLRRCYFNQDFEVLFGNADETLAAYKATETAEERRLQKAEIDYLLALSLPDDELQDILLNKLDCSYYYPNEWSSSEEWLKHIYKQNGHLIDRHVGKTEAELLNRVSTGNVKSASSFTDRTTAEAVTSKAIDSNQAKIDSYLSGSQKGYLEIDYQSNVPIGISVSRGSTNVSSVTNARIIIARDPSPTGYKIITGYPTPIIINNEKYPYLSYLLRCYFNQDFEVLFGNADEETLAAYKATETAEERRLQKAEIDYLLALSLPDDELQDILLNKLDCSYYYPNEWSSSEEEWLKHIYKQNHGGHLIDRHVGKTEAELLNNRVSTGNVKSASSFTDRTTTAEAVTSKAIDSNQQAKIDSYLSGSQKGYLEIDYQSNVPIGISVSRGSTNVSSVTNARIIIARDPSPTGYKIITGYPTP

Nearest PDB structures (foldseek):
  5e3e-assembly2_D  TM=9.901E-01  e=2.575E-21  Yersinia kristensenii ATCC 33638
  3gzx-assembly1_B  TM=2.879E-01  e=1.028E-01  Comamonas testosteroni
  2rfr-assembly1_A  TM=4.296E-01  e=3.570E-01  Novosphingobium aromaticivorans DSM 12444
  5e3e-assembly3_E  TM=1.006E+00  e=2.943E-13  Yersinia kristensenii ATCC 33638
  5e3e-assembly2_C  TM=9.915E-01  e=2.687E-12  Yersinia kristensenii ATCC 33638